Protein AF-0000000082193200 (afdb_homodimer)

Structure (mmCIF, N/CA/C/O backbone):
data_AF-0000000082193200-model_v1
#
loop_
_entity.id
_entity.type
_entity.pdbx_description
1 polymer 'Peptidase C1A papain C-terminal domain-containing protein'
#
loop_
_atom_site.group_PDB
_atom_site.id
_atom_site.type_symbol
_atom_site.label_atom_id
_atom_site.label_alt_id
_atom_site.label_comp_id
_atom_site.label_asym_id
_atom_site.label_entity_id
_atom_site.label_seq_id
_atom_site.pdbx_PDB_ins_code
_atom_site.Cartn_x
_atom_site.Cartn_y
_atom_site.Cartn_z
_atom_site.occupancy
_atom_site.B_iso_or_equiv
_atom_site.auth_seq_id
_atom_site.auth_comp_id
_atom_site.auth_asym_id
_atom_site.auth_atom_id
_atom_site.pdbx_PDB_model_num
ATOM 1 N N . HIS A 1 1 ? 27.531 19.656 -8.125 1 66.31 1 HIS A N 1
ATOM 2 C CA . HIS A 1 1 ? 26.828 18.594 -7.41 1 66.31 1 HIS A CA 1
ATOM 3 C C . HIS A 1 1 ? 26.766 17.328 -8.242 1 66.31 1 HIS A C 1
ATOM 5 O O . HIS A 1 1 ? 26.578 17.375 -9.461 1 66.31 1 HIS A O 1
ATOM 11 N N . PRO A 1 2 ? 27.359 16.328 -7.668 1 72.94 2 PRO A N 1
ATOM 12 C CA . PRO A 1 2 ? 27.344 15.094 -8.469 1 72.94 2 PRO A CA 1
ATOM 13 C C . PRO A 1 2 ? 25.969 14.828 -9.102 1 72.94 2 PRO A C 1
ATOM 15 O O . PRO A 1 2 ? 24.953 15.258 -8.57 1 72.94 2 PRO A O 1
ATOM 18 N N . SER A 1 3 ? 26.031 14.242 -10.219 1 86.19 3 SER A N 1
ATOM 19 C CA . SER A 1 3 ? 24.797 13.82 -10.883 1 86.19 3 SER A CA 1
ATOM 20 C C . SER A 1 3 ? 23.984 12.891 -9.992 1 86.19 3 SER A C 1
ATOM 22 O O . SER A 1 3 ? 24.531 12.242 -9.102 1 86.19 3 SER A O 1
ATOM 24 N N . PRO A 1 4 ? 22.719 12.867 -10.211 1 87.75 4 PRO A N 1
ATOM 25 C CA . PRO A 1 4 ? 21.859 12.031 -9.367 1 87.75 4 PRO A CA 1
ATOM 26 C C . PRO A 1 4 ? 22.312 10.578 -9.32 1 87.75 4 PRO A C 1
ATOM 28 O O . PRO A 1 4 ? 22.422 10 -8.242 1 87.75 4 PRO A O 1
ATOM 31 N N . PRO A 1 5 ? 22.688 9.984 -10.406 1 90.56 5 PRO A N 1
ATOM 32 C CA . PRO A 1 5 ? 23.125 8.586 -10.32 1 90.56 5 PRO A CA 1
ATOM 33 C C . PRO A 1 5 ? 24.375 8.406 -9.469 1 90.56 5 PRO A C 1
ATOM 35 O O . PRO A 1 5 ? 24.469 7.445 -8.703 1 90.56 5 PRO A O 1
ATOM 38 N N . ARG A 1 6 ? 25.359 9.266 -9.609 1 92.06 6 ARG A N 1
ATOM 39 C CA . ARG A 1 6 ? 26.594 9.188 -8.828 1 92.06 6 ARG A CA 1
ATOM 40 C C . ARG A 1 6 ? 26.312 9.398 -7.34 1 92.06 6 ARG A C 1
ATOM 42 O O . ARG A 1 6 ? 26.875 8.719 -6.488 1 92.06 6 ARG A O 1
ATOM 49 N N . TYR A 1 7 ? 25.438 10.367 -7.062 1 93.38 7 TYR A N 1
ATOM 50 C CA . TYR A 1 7 ? 25.031 10.633 -5.688 1 93.38 7 TYR A CA 1
ATOM 51 C C . TYR A 1 7 ? 24.406 9.398 -5.055 1 93.38 7 TYR A C 1
ATOM 53 O O . TYR A 1 7 ? 24.781 9 -3.949 1 93.38 7 TYR A O 1
ATOM 61 N N . ILE A 1 8 ? 23.484 8.758 -5.723 1 94.31 8 ILE A N 1
ATOM 62 C CA . ILE A 1 8 ? 22.75 7.59 -5.246 1 94.31 8 ILE A CA 1
ATOM 63 C C . ILE A 1 8 ? 23.719 6.426 -5.023 1 94.31 8 ILE A C 1
ATOM 65 O O . ILE A 1 8 ? 23.656 5.75 -3.996 1 94.31 8 ILE A O 1
ATOM 69 N N . HIS A 1 9 ? 24.594 6.246 -5.992 1 93 9 HIS A N 1
ATOM 70 C CA . HIS A 1 9 ? 25.578 5.18 -5.867 1 93 9 HIS A CA 1
ATOM 71 C C . HIS A 1 9 ? 26.453 5.379 -4.629 1 93 9 HIS A C 1
ATOM 73 O O . HIS A 1 9 ? 26.719 4.426 -3.898 1 93 9 HIS A O 1
ATOM 79 N N . SER A 1 10 ? 26.891 6.547 -4.469 1 93.75 10 SER A N 1
ATOM 80 C CA . SER A 1 10 ? 27.734 6.867 -3.318 1 93.75 10 SER A CA 1
ATOM 81 C C . SER A 1 10 ? 27 6.625 -2.008 1 93.75 10 SER A C 1
ATOM 83 O O . SER A 1 10 ? 27.562 6.055 -1.069 1 93.75 10 SER A O 1
ATOM 85 N N . LYS A 1 11 ? 25.75 7.074 -1.938 1 93.94 11 LYS A N 1
ATOM 86 C CA . LYS A 1 11 ? 24.953 6.91 -0.722 1 93.94 11 LYS A CA 1
ATOM 87 C C . LYS A 1 11 ? 24.688 5.434 -0.441 1 93.94 11 LYS A C 1
ATOM 89 O O . LYS A 1 11 ? 24.766 4.988 0.706 1 93.94 11 LYS A O 1
ATOM 94 N N . ASN A 1 12 ? 24.406 4.703 -1.436 1 94.19 12 ASN A N 1
ATOM 95 C CA . ASN A 1 12 ? 24.062 3.295 -1.276 1 94.19 12 ASN A CA 1
ATOM 96 C C . ASN A 1 12 ? 25.281 2.461 -0.881 1 94.19 12 ASN A C 1
ATOM 98 O O . ASN A 1 12 ? 25.125 1.37 -0.327 1 94.19 12 ASN A O 1
ATOM 102 N N . ARG A 1 13 ? 26.469 2.961 -1.11 1 93.31 13 ARG A N 1
ATOM 103 C CA . ARG A 1 13 ? 27.703 2.266 -0.736 1 93.31 13 ARG A CA 1
ATOM 104 C C . ARG A 1 13 ? 28.078 2.559 0.712 1 93.31 13 ARG A C 1
ATOM 106 O O . ARG A 1 13 ? 28.906 1.858 1.298 1 93.31 13 ARG A O 1
ATOM 113 N N . ALA A 1 14 ? 27.5 3.553 1.321 1 93.12 14 ALA A N 1
ATOM 114 C CA . ALA A 1 14 ? 27.859 4.008 2.662 1 93.12 14 ALA A CA 1
ATOM 115 C C . ALA A 1 14 ? 27.219 3.137 3.73 1 93.12 14 ALA A C 1
ATOM 117 O O . ALA A 1 14 ? 27.312 3.424 4.926 1 93.12 14 ALA A O 1
ATOM 118 N N . ASN A 1 15 ? 26.547 2.014 3.484 1 89.75 15 ASN A N 1
ATOM 119 C CA . ASN A 1 15 ? 25.938 1.059 4.402 1 89.75 15 ASN A CA 1
ATOM 120 C C . ASN A 1 15 ? 24.938 1.735 5.332 1 89.75 15 ASN A C 1
ATOM 122 O O . ASN A 1 15 ? 24.984 1.525 6.547 1 89.75 15 ASN A O 1
ATOM 126 N N . LEU A 1 16 ? 24.203 2.668 4.871 1 92.69 16 LEU A N 1
ATOM 127 C CA . LEU A 1 16 ? 23.125 3.324 5.605 1 92.69 16 LEU A CA 1
ATOM 128 C C . LEU A 1 16 ? 21.938 2.389 5.773 1 92.69 16 LEU A C 1
ATOM 130 O O . LEU A 1 16 ? 21.812 1.394 5.055 1 92.69 16 LEU A O 1
ATOM 134 N N . PRO A 1 17 ? 21.078 2.68 6.773 1 94.5 17 PRO A N 1
ATOM 135 C CA . PRO A 1 17 ? 19.922 1.815 7.008 1 94.5 17 PRO A CA 1
ATOM 136 C C . PRO A 1 17 ? 18.812 2.025 5.98 1 94.5 17 PRO A C 1
ATOM 138 O O . PRO A 1 17 ? 17.719 1.479 6.129 1 94.5 17 PRO A O 1
ATOM 141 N N . TYR A 1 18 ? 19.094 2.793 4.973 1 96.38 18 TYR A N 1
ATOM 142 C CA . TYR A 1 18 ? 18.156 3.02 3.881 1 96.38 18 TYR A CA 1
ATOM 143 C C . TYR A 1 18 ? 18.875 3.045 2.537 1 96.38 18 TYR A C 1
ATOM 145 O O . TYR A 1 18 ? 20.094 3.16 2.482 1 96.38 18 TYR A O 1
ATOM 153 N N . LYS A 1 19 ? 18.062 2.881 1.503 1 96.5 19 LYS A N 1
ATOM 154 C CA . LYS A 1 19 ? 18.578 2.891 0.138 1 96.5 19 LYS A CA 1
ATOM 155 C C . LYS A 1 19 ? 17.891 3.965 -0.702 1 96.5 19 LYS A C 1
ATOM 157 O O . LYS A 1 19 ? 16.797 4.414 -0.373 1 96.5 19 LYS A O 1
ATOM 162 N N . LEU A 1 20 ? 18.656 4.41 -1.654 1 96.75 20 LEU A N 1
ATOM 163 C CA . LEU A 1 20 ? 18.141 5.375 -2.619 1 96.75 20 LEU A CA 1
ATOM 164 C C . LEU A 1 20 ? 17.969 4.734 -3.992 1 96.75 20 LEU A C 1
ATOM 166 O O . LEU A 1 20 ? 18.578 3.703 -4.281 1 96.75 20 LEU A O 1
ATOM 170 N N . VAL A 1 21 ? 17.109 5.316 -4.777 1 95.12 21 VAL A N 1
ATOM 171 C CA . VAL A 1 21 ? 16.922 4.852 -6.148 1 95.12 21 VAL A CA 1
ATOM 172 C C . VAL A 1 21 ? 16.562 6.035 -7.051 1 95.12 21 VAL A C 1
ATOM 174 O O . VAL A 1 21 ? 15.977 7.016 -6.598 1 95.12 21 VAL A O 1
ATOM 177 N N . LEU A 1 22 ? 17.031 5.941 -8.312 1 93.56 22 LEU A N 1
ATOM 178 C CA . LEU A 1 22 ? 16.641 6.945 -9.297 1 93.56 22 LEU A CA 1
ATOM 179 C C . LEU A 1 22 ? 15.141 6.867 -9.578 1 93.56 22 LEU A C 1
ATOM 181 O O . LEU A 1 22 ? 14.594 5.773 -9.727 1 93.56 22 LEU A O 1
ATOM 185 N N . ASN A 1 23 ? 14.461 8.023 -9.594 1 93.62 23 ASN A N 1
ATOM 186 C CA . ASN A 1 23 ? 13.031 8.047 -9.875 1 93.62 23 ASN A CA 1
ATOM 187 C C . ASN A 1 23 ? 12.648 9.242 -10.742 1 93.62 23 ASN A C 1
ATOM 189 O O . ASN A 1 23 ? 13.508 9.844 -11.398 1 93.62 23 ASN A O 1
ATOM 193 N N . HIS A 1 24 ? 11.383 9.461 -10.859 1 91.62 24 HIS A N 1
ATOM 194 C CA . HIS A 1 24 ? 10.859 10.438 -11.812 1 91.62 24 HIS A CA 1
ATOM 195 C C . HIS A 1 24 ? 11.219 11.859 -11.398 1 91.62 24 HIS A C 1
ATOM 197 O O . HIS A 1 24 ? 11 12.805 -12.164 1 91.62 24 HIS A O 1
ATOM 203 N N . LEU A 1 25 ? 11.797 12.055 -10.188 1 94 25 LEU A N 1
ATOM 204 C CA . LEU A 1 25 ? 12.141 13.383 -9.695 1 94 25 LEU A CA 1
ATOM 205 C C . LEU A 1 25 ? 13.562 13.758 -10.094 1 94 25 LEU A C 1
ATOM 207 O O . LEU A 1 25 ? 14.016 14.867 -9.828 1 94 25 LEU A O 1
ATOM 211 N N . ALA A 1 26 ? 14.227 12.891 -10.773 1 92.88 26 ALA A N 1
ATOM 212 C CA . ALA A 1 26 ? 15.648 13.047 -11.07 1 92.88 26 ALA A CA 1
ATOM 213 C C . ALA A 1 26 ? 15.898 14.281 -11.938 1 92.88 26 ALA A C 1
ATOM 215 O O . ALA A 1 26 ? 16.969 14.891 -11.859 1 92.88 26 ALA A O 1
ATOM 216 N N . ASP A 1 27 ? 14.883 14.656 -12.703 1 91.94 27 ASP A N 1
ATOM 217 C CA . ASP A 1 27 ? 15.078 15.758 -13.641 1 91.94 27 ASP A CA 1
ATOM 218 C C . ASP A 1 27 ? 14.578 17.078 -13.055 1 91.94 27 ASP A C 1
ATOM 220 O O . ASP A 1 27 ? 14.656 18.125 -13.703 1 91.94 27 ASP A O 1
ATOM 224 N N . ARG A 1 28 ? 14.125 17.078 -11.859 1 92.88 28 ARG A N 1
ATOM 225 C CA . ARG A 1 28 ? 13.625 18.297 -11.242 1 92.88 28 ARG A CA 1
ATOM 226 C C . ARG A 1 28 ? 14.766 19.125 -10.648 1 92.88 28 ARG A C 1
ATOM 228 O O . ARG A 1 28 ? 15.711 18.562 -10.094 1 92.88 28 ARG A O 1
ATOM 235 N N . THR A 1 29 ? 14.656 20.422 -10.82 1 91.88 29 THR A N 1
ATOM 236 C CA . THR A 1 29 ? 15.625 21.328 -10.219 1 91.88 29 THR A CA 1
ATOM 237 C C . THR A 1 29 ? 15.344 21.516 -8.734 1 91.88 29 THR A C 1
ATOM 239 O O . THR A 1 29 ? 14.25 21.203 -8.258 1 91.88 29 THR A O 1
ATOM 242 N N . PRO A 1 30 ? 16.328 21.969 -8.008 1 90.25 30 PRO A N 1
ATOM 243 C CA . PRO A 1 30 ? 16.094 22.25 -6.594 1 90.25 30 PRO A CA 1
ATOM 244 C C . PRO A 1 30 ? 14.914 23.203 -6.371 1 90.25 30 PRO A C 1
ATOM 246 O O . PRO A 1 30 ? 14.172 23.062 -5.398 1 90.25 30 PRO A O 1
ATOM 249 N N . GLU A 1 31 ? 14.789 24.172 -7.25 1 91.12 31 GLU A N 1
ATOM 250 C CA . GLU A 1 31 ? 13.688 25.125 -7.137 1 91.12 31 GLU A CA 1
ATOM 251 C C . GLU A 1 31 ? 12.336 24.422 -7.328 1 91.12 31 GLU A C 1
ATOM 253 O O . GLU A 1 31 ? 11.383 24.703 -6.602 1 91.12 31 GLU A O 1
ATOM 258 N N . GLU A 1 32 ? 12.312 23.578 -8.266 1 91.56 32 GLU A N 1
ATOM 259 C CA . GLU A 1 32 ? 11.094 22.812 -8.516 1 91.56 32 GLU A CA 1
ATOM 260 C C . GLU A 1 32 ? 10.75 21.906 -7.328 1 91.56 32 GLU A C 1
ATOM 262 O O . GLU A 1 32 ? 9.586 21.766 -6.965 1 91.56 32 GLU A O 1
ATOM 267 N N . MET A 1 33 ? 11.766 21.344 -6.77 1 93.31 33 MET A N 1
ATOM 268 C CA . MET A 1 33 ? 11.562 20.484 -5.605 1 93.31 33 MET A CA 1
ATOM 269 C C . MET A 1 33 ? 11.055 21.297 -4.418 1 93.31 33 MET A C 1
ATOM 271 O O . MET A 1 33 ? 10.242 20.797 -3.633 1 93.31 33 MET A O 1
ATOM 275 N N . ALA A 1 34 ? 11.508 22.484 -4.277 1 91.19 34 ALA A N 1
ATOM 276 C CA . ALA A 1 34 ? 11.055 23.344 -3.195 1 91.19 34 ALA A CA 1
ATOM 277 C C . ALA A 1 34 ? 9.562 23.641 -3.316 1 91.19 34 ALA A C 1
ATOM 279 O O . ALA A 1 34 ? 8.852 23.719 -2.309 1 91.19 34 ALA A O 1
ATOM 280 N N . VAL A 1 35 ? 9.102 23.781 -4.492 1 89.44 35 VAL A N 1
ATOM 281 C CA . VAL A 1 35 ? 7.688 24.031 -4.738 1 89.44 35 VAL A CA 1
ATOM 282 C C . VAL A 1 35 ? 6.879 22.797 -4.32 1 89.44 35 VAL A C 1
ATOM 284 O O . VAL A 1 35 ? 5.82 22.922 -3.697 1 89.44 35 VAL A O 1
ATOM 287 N N . LEU A 1 36 ? 7.402 21.641 -4.605 1 91 36 LEU A N 1
ATOM 288 C CA . LEU A 1 36 ? 6.727 20.391 -4.289 1 91 36 LEU A CA 1
ATOM 289 C C . LEU A 1 36 ? 6.555 20.234 -2.781 1 91 36 LEU A C 1
ATOM 291 O O . LEU A 1 36 ? 5.578 19.625 -2.324 1 91 36 LEU A O 1
ATOM 295 N N . ARG A 1 37 ? 7.391 20.703 -1.936 1 91.69 37 ARG A N 1
ATOM 296 C CA . ARG A 1 37 ? 7.34 20.562 -0.485 1 91.69 37 ARG A CA 1
ATOM 297 C C . ARG A 1 37 ? 6.289 21.484 0.122 1 91.69 37 ARG A C 1
ATOM 299 O O . ARG A 1 37 ? 5.82 21.25 1.239 1 91.69 37 ARG A O 1
ATOM 306 N N . GLY A 1 38 ? 5.746 22.5 -0.535 1 81.69 38 GLY A N 1
ATOM 307 C CA . GLY A 1 38 ? 4.555 23.328 -0.493 1 81.69 38 GLY A CA 1
ATOM 308 C C . GLY A 1 38 ? 4.191 23.781 0.91 1 81.69 38 GLY A C 1
ATOM 309 O O . GLY A 1 38 ? 3.141 24.391 1.119 1 81.69 38 GLY A O 1
ATOM 310 N N . ARG A 1 39 ? 4.914 23.406 2.043 1 79.38 39 ARG A N 1
ATOM 311 C CA . ARG A 1 39 ? 4.555 23.922 3.361 1 79.38 39 ARG A CA 1
ATOM 312 C C . ARG A 1 39 ? 4.984 25.375 3.516 1 79.38 39 ARG A C 1
ATOM 314 O O . ARG A 1 39 ? 6.129 25.719 3.211 1 79.38 39 ARG A O 1
ATOM 321 N N . LEU A 1 40 ? 4.051 26.078 3.818 1 77.12 40 LEU A N 1
ATOM 322 C CA . LEU A 1 40 ? 4.281 27.5 4.055 1 77.12 40 LEU A CA 1
ATOM 323 C C . LEU A 1 40 ? 3.885 27.891 5.477 1 77.12 40 LEU A C 1
ATOM 325 O O . LEU A 1 40 ? 2.713 27.781 5.848 1 77.12 40 LEU A O 1
ATOM 329 N N . LYS A 1 41 ? 4.914 28.203 6.254 1 75.44 41 LYS A N 1
ATOM 330 C CA . LYS A 1 41 ? 4.621 28.641 7.613 1 75.44 41 LYS A CA 1
ATOM 331 C C . LYS A 1 41 ? 3.883 29.984 7.617 1 75.44 41 LYS A C 1
ATOM 333 O O . LYS A 1 41 ? 4.328 30.938 6.988 1 75.44 41 LYS A O 1
ATOM 338 N N . SER A 1 42 ? 2.807 29.734 8.234 1 74.88 42 SER A N 1
ATOM 339 C CA . SER A 1 42 ? 2.031 30.953 8.406 1 74.88 42 SER A CA 1
ATOM 340 C C . SER A 1 42 ? 2.496 31.734 9.633 1 74.88 42 SER A C 1
ATOM 342 O O . SER A 1 42 ? 3.012 31.141 10.586 1 74.88 42 SER A O 1
ATOM 344 N N . GLY A 1 43 ? 2.65 33.062 9.594 1 75.88 43 GLY A N 1
ATOM 345 C CA . GLY A 1 43 ? 2.881 33.875 10.758 1 75.88 43 GLY A CA 1
ATOM 346 C C . GLY A 1 43 ? 1.69 33.938 11.703 1 75.88 43 GLY A C 1
ATOM 347 O O . GLY A 1 43 ? 1.812 34.375 12.844 1 75.88 43 GLY A O 1
ATOM 348 N N . ALA A 1 44 ? 0.566 33.312 11.297 1 81.38 44 ALA A N 1
ATOM 349 C CA . ALA A 1 44 ? -0.64 33.312 12.117 1 81.38 44 ALA A CA 1
ATOM 350 C C . ALA A 1 44 ? -0.577 32.25 13.203 1 81.38 44 ALA A C 1
ATOM 352 O O . ALA A 1 44 ? 0.1 31.234 13.039 1 81.38 44 ALA A O 1
ATOM 353 N N . PRO A 1 45 ? -1.218 32.531 14.266 1 86.56 45 PRO A N 1
ATOM 354 C CA . PRO A 1 45 ? -1.2 31.531 15.352 1 86.56 45 PRO A CA 1
ATOM 355 C C . PRO A 1 45 ? -2.043 30.297 15.039 1 86.56 45 PRO A C 1
ATOM 357 O O . PRO A 1 45 ? -3.113 30.422 14.438 1 86.56 45 PRO A O 1
ATOM 360 N N . ASN A 1 46 ? -1.565 29.125 15.305 1 91.19 46 ASN A N 1
ATOM 361 C CA . ASN A 1 46 ? -2.309 27.875 15.281 1 91.19 46 ASN A CA 1
ATOM 362 C C . ASN A 1 46 ? -3.176 27.719 16.531 1 91.19 46 ASN A C 1
ATOM 364 O O . ASN A 1 46 ? -2.658 27.516 17.625 1 91.19 46 ASN A O 1
ATOM 368 N N . ASN A 1 47 ? -4.488 27.797 16.406 1 90.88 47 ASN A N 1
ATOM 369 C CA . ASN A 1 47 ? -5.426 27.812 17.516 1 90.88 47 ASN A CA 1
ATOM 370 C C . ASN A 1 47 ? -5.934 26.406 17.844 1 90.88 47 ASN A C 1
ATOM 372 O O . ASN A 1 47 ? -7.012 26.25 18.422 1 90.88 47 ASN A O 1
ATOM 376 N N . GLY A 1 48 ? -5.262 25.422 17.453 1 95.62 48 GLY A N 1
ATOM 377 C CA . GLY A 1 48 ? -5.637 24.047 17.797 1 95.62 48 GLY A CA 1
ATOM 378 C C . GLY A 1 48 ? -5.625 23.797 19.297 1 95.62 48 GLY A C 1
ATOM 379 O O . GLY A 1 48 ? -4.926 24.484 20.047 1 95.62 48 GLY A O 1
ATOM 380 N N . GLN A 1 49 ? -6.41 22.906 19.766 1 96.94 49 GLN A N 1
ATOM 381 C CA . GLN A 1 49 ? -6.465 22.516 21.172 1 96.94 49 GLN A CA 1
ATOM 382 C C . GLN A 1 49 ? -5.207 21.766 21.594 1 96.94 49 GLN A C 1
ATOM 384 O O . GLN A 1 49 ? -4.562 21.125 20.766 1 96.94 49 GLN A O 1
ATOM 389 N N . PRO A 1 50 ? -4.879 21.906 22.859 1 96.75 50 PRO A N 1
ATOM 390 C CA . PRO A 1 50 ? -3.725 21.141 23.344 1 96.75 50 PRO A CA 1
ATOM 391 C C . PRO A 1 50 ? -3.992 19.625 23.391 1 96.75 50 PRO A C 1
ATOM 393 O O . PRO A 1 50 ? -5.141 19.203 23.562 1 96.75 50 PRO A O 1
ATOM 396 N N . PHE A 1 51 ? -2.938 18.922 23.281 1 97.62 51 PHE A N 1
ATOM 397 C CA . PHE A 1 51 ? -3.029 17.469 23.375 1 97.62 51 PHE A CA 1
ATOM 398 C C . PHE A 1 51 ? -3.416 17.016 24.781 1 97.62 51 PHE A C 1
ATOM 400 O O . PHE A 1 51 ? -2.85 17.5 25.766 1 97.62 51 PHE A O 1
ATOM 407 N N . PRO A 1 52 ? -4.406 16.141 24.906 1 95.88 52 PRO A N 1
ATOM 408 C CA . PRO A 1 52 ? -4.82 15.68 26.219 1 95.88 52 PRO A CA 1
ATOM 409 C C . PRO A 1 52 ? -3.914 14.578 26.766 1 95.88 52 PRO A C 1
ATOM 411 O O . PRO A 1 52 ? -4.371 13.453 27 1 95.88 52 PRO A O 1
ATOM 414 N N . SER A 1 53 ? -2.732 14.859 27.172 1 93.88 53 SER A N 1
ATOM 415 C CA . SER A 1 53 ? -1.706 13.906 27.578 1 93.88 53 SER A CA 1
ATOM 416 C C . SER A 1 53 ? -2.131 13.148 28.828 1 93.88 53 SER A C 1
ATOM 418 O O . SER A 1 53 ? -1.853 11.953 28.969 1 93.88 53 SER A O 1
ATOM 420 N N . GLU A 1 54 ? -2.795 13.828 29.766 1 92.81 54 GLU A N 1
ATOM 421 C CA . GLU A 1 54 ? -3.199 13.195 31.016 1 92.81 54 GLU A CA 1
ATOM 422 C C . GLU A 1 54 ? -4.188 12.062 30.766 1 92.81 54 GLU A C 1
ATOM 424 O O . GLU A 1 54 ? -4.156 11.039 31.453 1 92.81 54 GLU A O 1
ATOM 429 N N . ALA A 1 55 ? -4.98 12.266 29.766 1 92.25 55 ALA A N 1
ATOM 430 C CA . ALA A 1 55 ? -5.996 11.258 29.453 1 92.25 55 ALA A CA 1
ATOM 431 C C . ALA A 1 55 ? -5.355 10 28.875 1 92.25 55 ALA A C 1
ATOM 433 O O . ALA A 1 55 ? -5.949 8.922 28.922 1 92.25 55 ALA A O 1
ATOM 434 N N . TYR A 1 56 ? -4.094 10.109 28.469 1 92.38 56 TYR A N 1
ATOM 435 C CA . TYR A 1 56 ? -3.488 8.984 27.766 1 92.38 56 TYR A CA 1
ATOM 436 C C . TYR A 1 56 ? -2.35 8.383 28.578 1 92.38 56 TYR A C 1
ATOM 438 O O . TYR A 1 56 ? -1.606 7.531 28.078 1 92.38 56 TYR A O 1
ATOM 446 N N . LYS A 1 57 ? -2.23 8.734 29.766 1 89.19 57 LYS A N 1
ATOM 447 C CA . LYS A 1 57 ? -1.125 8.297 30.609 1 89.19 57 LYS A CA 1
ATOM 448 C C . LYS A 1 57 ? -1.188 6.789 30.859 1 89.19 57 LYS A C 1
ATOM 450 O O . LYS A 1 57 ? -0.154 6.133 31 1 89.19 57 LYS A O 1
ATOM 455 N N . SER A 1 58 ? -2.375 6.203 30.891 1 91.31 58 SER A N 1
ATOM 456 C CA . SER A 1 58 ? -2.531 4.793 31.234 1 91.31 58 SER A CA 1
ATOM 457 C C . SER A 1 58 ? -2.668 3.928 29.984 1 91.31 58 SER A C 1
ATOM 459 O O . SER A 1 58 ? -2.836 2.711 30.078 1 91.31 58 SER A O 1
ATOM 461 N N . LEU A 1 59 ? -2.516 4.555 28.906 1 93 59 LEU A N 1
ATOM 462 C CA . LEU A 1 59 ? -2.686 3.811 27.656 1 93 59 LEU A CA 1
ATOM 463 C C . LEU A 1 59 ? -1.527 2.842 27.438 1 93 59 LEU A C 1
ATOM 465 O O . LEU A 1 59 ? -0.363 3.211 27.609 1 93 59 LEU A O 1
ATOM 469 N N . VAL A 1 60 ? -1.877 1.601 27.25 1 95 60 VAL A N 1
ATOM 470 C CA . VAL A 1 60 ? -0.88 0.63 26.797 1 95 60 VAL A CA 1
ATOM 471 C C . VAL A 1 60 ? -0.807 0.624 25.281 1 95 60 VAL A C 1
ATOM 473 O O . VAL A 1 60 ? -1.726 0.148 24.609 1 95 60 VAL A O 1
ATOM 476 N N . LEU A 1 61 ? 0.219 1.153 24.75 1 96.12 61 LEU A N 1
ATOM 477 C CA . LEU A 1 61 ? 0.384 1.294 23.297 1 96.12 61 LEU A CA 1
ATOM 478 C C . LEU A 1 61 ? 1.024 0.046 22.703 1 96.12 61 LEU A C 1
ATOM 480 O O . LEU A 1 61 ? 1.953 -0.52 23.281 1 96.12 61 LEU A O 1
ATOM 484 N N . PRO A 1 62 ? 0.485 -0.441 21.625 1 95.69 62 PRO A N 1
ATOM 485 C CA . PRO A 1 62 ? 1.125 -1.586 20.969 1 95.69 62 PRO A CA 1
ATOM 486 C C . PRO A 1 62 ? 2.525 -1.264 20.453 1 95.69 62 PRO A C 1
ATOM 488 O O . PRO A 1 62 ? 2.85 -0.095 20.219 1 95.69 62 PRO A O 1
ATOM 491 N N . GLU A 1 63 ? 3.281 -2.32 20.219 1 93.75 63 GLU A N 1
ATOM 492 C CA . GLU A 1 63 ? 4.641 -2.16 19.719 1 93.75 63 GLU A CA 1
ATOM 493 C C . GLU A 1 63 ? 4.637 -1.632 18.281 1 93.75 63 GLU A C 1
ATOM 495 O O . GLU A 1 63 ? 5.539 -0.893 17.891 1 93.75 63 GLU A O 1
ATOM 500 N N . SER A 1 64 ? 3.668 -2.082 17.547 1 96.12 64 SER A N 1
ATOM 501 C CA . SER A 1 64 ? 3.52 -1.627 16.172 1 96.12 64 SER A CA 1
ATOM 502 C C . SER A 1 64 ? 2.061 -1.331 15.844 1 96.12 64 SER A C 1
ATOM 504 O O . SER A 1 64 ? 1.152 -1.867 16.484 1 96.12 64 SER A O 1
ATOM 506 N N . LEU A 1 65 ? 1.893 -0.371 14.977 1 97.75 65 LEU A N 1
ATOM 507 C CA . LEU A 1 65 ? 0.585 0.067 14.5 1 97.75 65 LEU A CA 1
ATOM 508 C C . LEU A 1 65 ? 0.639 0.428 13.016 1 97.75 65 LEU A C 1
ATOM 510 O O . LEU A 1 65 ? 1.579 1.089 12.57 1 97.75 65 LEU A O 1
ATOM 514 N N . ASP A 1 66 ? -0.276 -0.128 12.234 1 98.19 66 ASP A N 1
ATOM 515 C CA . ASP A 1 66 ? -0.389 0.155 10.805 1 98.19 66 ASP A CA 1
ATOM 516 C C . ASP A 1 66 ? -1.849 0.322 10.391 1 98.19 66 ASP A C 1
ATOM 518 O O . ASP A 1 66 ? -2.562 -0.666 10.203 1 98.19 66 ASP A O 1
ATOM 522 N N . TRP A 1 67 ? -2.27 1.532 10.203 1 98.62 67 TRP A N 1
ATOM 523 C CA . TRP A 1 67 ? -3.672 1.823 9.93 1 98.62 67 TRP A CA 1
ATOM 524 C C . TRP A 1 67 ? -4.062 1.352 8.531 1 98.62 67 TRP A C 1
ATOM 526 O O . TRP A 1 67 ? -5.246 1.262 8.203 1 98.62 67 TRP A O 1
ATOM 536 N N . ARG A 1 68 ? -3.094 1.04 7.629 1 97.75 68 ARG A N 1
ATOM 537 C CA . ARG A 1 68 ? -3.412 0.457 6.328 1 97.75 68 ARG A CA 1
ATOM 538 C C . ARG A 1 68 ? -4.125 -0.882 6.492 1 97.75 68 ARG A C 1
ATOM 540 O O . ARG A 1 68 ? -5.051 -1.192 5.738 1 97.75 68 ARG A O 1
ATOM 547 N N . LEU A 1 69 ? -3.701 -1.603 7.496 1 96.25 69 LEU A N 1
ATOM 548 C CA . LEU A 1 69 ? -4.27 -2.926 7.723 1 96.25 69 LEU A CA 1
ATOM 549 C C . LEU A 1 69 ? -5.734 -2.826 8.141 1 96.25 69 LEU A C 1
ATOM 551 O O . LEU A 1 69 ? -6.535 -3.709 7.82 1 96.25 69 LEU A O 1
ATOM 555 N N . TYR A 1 70 ? -6.086 -1.702 8.766 1 96.12 70 TYR A N 1
ATOM 556 C CA . TYR A 1 70 ? -7.438 -1.527 9.281 1 96.12 70 TYR A CA 1
ATOM 557 C C . TYR A 1 70 ? -8.359 -0.95 8.219 1 96.12 70 TYR A C 1
ATOM 559 O O . TYR A 1 70 ? -9.586 -0.968 8.375 1 96.12 70 TYR A O 1
ATOM 567 N N . GLY A 1 71 ? -7.77 -0.424 7.176 1 96.44 71 GLY A N 1
ATOM 568 C CA . GLY A 1 71 ? -8.578 0.14 6.105 1 96.44 71 GLY A CA 1
ATOM 569 C C . GLY A 1 71 ? -8.812 1.633 6.254 1 96.44 71 GLY A C 1
ATOM 570 O O . GLY A 1 71 ? -9.695 2.197 5.609 1 96.44 71 GLY A O 1
ATOM 571 N N . ALA A 1 72 ? -7.953 2.297 7.047 1 98.25 72 ALA A N 1
ATOM 572 C CA . ALA A 1 72 ? -8.203 3.693 7.391 1 98.25 72 ALA A CA 1
ATOM 573 C C . ALA A 1 72 ? -7.383 4.629 6.504 1 98.25 72 ALA A C 1
ATOM 575 O O . ALA A 1 72 ? -7.301 5.832 6.77 1 98.25 72 ALA A O 1
ATOM 576 N N . VAL A 1 73 ? -6.691 4.074 5.512 1 98.56 73 VAL A N 1
ATOM 577 C CA . VAL A 1 73 ? -5.789 4.875 4.695 1 98.56 73 VAL A CA 1
ATOM 578 C C . VAL A 1 73 ? -6.137 4.707 3.219 1 98.56 73 VAL A C 1
ATOM 580 O O . VAL A 1 73 ? -6.18 3.582 2.711 1 98.56 73 VAL A O 1
ATOM 583 N N . THR A 1 74 ? -6.441 5.789 2.508 1 97.62 74 THR A N 1
ATOM 584 C CA . THR A 1 74 ? -6.691 5.734 1.071 1 97.62 74 THR A CA 1
ATOM 585 C C . THR A 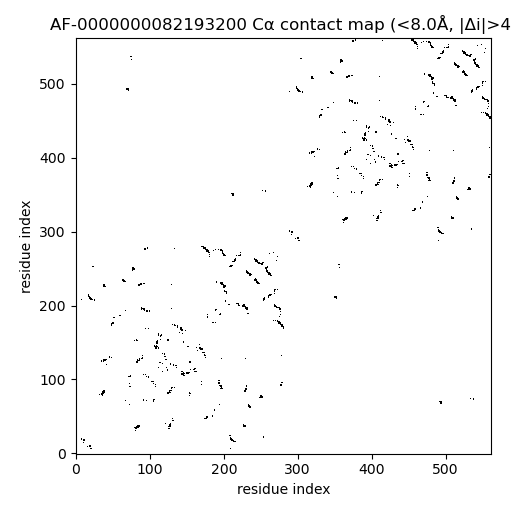1 74 ? -5.395 5.48 0.307 1 97.62 74 THR A C 1
ATOM 587 O O . THR A 1 74 ? -4.305 5.672 0.845 1 97.62 74 THR A O 1
ATOM 590 N N . PRO A 1 75 ? -5.484 5.051 -0.917 1 96.06 75 PRO A N 1
ATOM 591 C CA . PRO A 1 75 ? -4.273 4.84 -1.71 1 96.06 75 PRO A CA 1
ATOM 592 C C . PRO A 1 75 ? -3.424 6.102 -1.836 1 96.06 75 PRO A C 1
ATOM 594 O O . PRO A 1 75 ? -3.934 7.211 -1.677 1 96.06 75 PRO A O 1
ATOM 597 N N . VAL A 1 76 ? -2.16 5.887 -2.092 1 97.81 76 VAL A N 1
ATOM 598 C CA . VAL A 1 76 ? -1.237 6.996 -2.311 1 97.81 76 VAL A CA 1
ATOM 599 C C . VAL A 1 76 ? -1.676 7.801 -3.533 1 97.81 76 VAL A C 1
ATOM 601 O O . VAL A 1 76 ? -2.025 7.227 -4.566 1 97.81 76 VAL A O 1
ATOM 604 N N . LYS A 1 77 ? -1.678 9.109 -3.365 1 96.38 77 LYS A N 1
ATOM 605 C CA . LYS A 1 77 ? -2.064 10.039 -4.422 1 96.38 77 LYS A CA 1
ATOM 606 C C . LYS A 1 77 ? -0.856 10.812 -4.941 1 96.38 77 LYS A C 1
ATOM 608 O O . LYS A 1 77 ? 0.283 10.516 -4.574 1 96.38 77 LYS A O 1
ATOM 613 N N . ASP A 1 78 ? -1.074 11.656 -5.906 1 96.38 78 ASP A N 1
ATOM 614 C CA . ASP A 1 78 ? -0.01 12.438 -6.531 1 96.38 78 ASP A CA 1
ATOM 615 C C . ASP A 1 78 ? -0.369 13.922 -6.574 1 96.38 78 ASP A C 1
ATOM 617 O O . ASP A 1 78 ? -1.282 14.32 -7.297 1 96.38 78 ASP A O 1
ATOM 621 N N . GLN A 1 79 ? 0.394 14.719 -5.887 1 96.62 79 GLN A N 1
ATOM 622 C CA . GLN A 1 79 ? 0.152 16.156 -5.891 1 96.62 79 GLN A CA 1
ATOM 623 C C . GLN A 1 79 ? 0.75 16.812 -7.133 1 96.62 79 GLN A C 1
ATOM 625 O O . GLN A 1 79 ? 0.529 18 -7.379 1 96.62 79 GLN A O 1
ATOM 630 N N . ALA A 1 80 ? 1.465 16.016 -7.887 1 94.31 80 ALA A N 1
ATOM 631 C CA . ALA A 1 80 ? 2.09 16.484 -9.117 1 94.31 80 ALA A CA 1
ATOM 632 C C . ALA A 1 80 ? 3.049 17.641 -8.836 1 94.31 80 ALA A C 1
ATOM 634 O O . ALA A 1 80 ? 3.881 17.547 -7.934 1 94.31 80 ALA A O 1
ATOM 635 N N . VAL A 1 81 ? 3.053 18.688 -9.648 1 92.25 81 VAL A N 1
ATOM 636 C CA . VAL A 1 81 ? 4.035 19.75 -9.508 1 92.25 81 VAL A CA 1
ATOM 637 C C . VAL A 1 81 ? 3.494 20.844 -8.578 1 92.25 81 VAL A C 1
ATOM 639 O O . VAL A 1 81 ? 4.098 21.906 -8.438 1 92.25 81 VAL A O 1
ATOM 642 N N . CYS A 1 82 ? 2.389 20.594 -7.93 1 94.25 82 CYS A N 1
ATOM 643 C CA . CYS A 1 82 ? 1.707 21.578 -7.09 1 94.25 82 CYS A CA 1
ATOM 644 C C . CYS A 1 82 ? 2.131 21.438 -5.633 1 94.25 82 CYS A C 1
ATOM 646 O O . CYS A 1 82 ? 2.078 20.344 -5.07 1 94.25 82 CYS A O 1
ATOM 648 N N . GLY A 1 83 ? 2.547 22.562 -4.98 1 95.06 83 GLY A N 1
ATOM 649 C CA . GLY A 1 83 ? 2.877 22.578 -3.562 1 95.06 83 GLY A CA 1
ATOM 650 C C . GLY A 1 83 ? 1.658 22.453 -2.666 1 95.06 83 GLY A C 1
ATOM 651 O O . GLY A 1 83 ? 1.44 23.297 -1.794 1 95.06 83 GLY A O 1
ATOM 652 N N . SER A 1 84 ? 0.862 21.438 -2.885 1 96.38 84 SER A N 1
ATOM 653 C CA . SER A 1 84 ? -0.414 21.281 -2.193 1 96.38 84 SER A CA 1
ATOM 654 C C . SER A 1 84 ? -0.367 20.141 -1.194 1 96.38 84 SER A C 1
ATOM 656 O O . SER A 1 84 ? -1.403 19.562 -0.846 1 96.38 84 SER A O 1
ATOM 658 N N . CYS A 1 85 ? 0.836 19.781 -0.716 1 97.56 85 CYS A N 1
ATOM 659 C CA . CYS A 1 85 ? 1.014 18.672 0.212 1 97.56 85 CYS A CA 1
ATOM 660 C C . CYS A 1 85 ? 0.14 18.844 1.447 1 97.56 85 CYS A C 1
ATOM 662 O O . CYS A 1 85 ? -0.363 17.859 2.002 1 97.56 85 CYS A O 1
ATOM 664 N N . TRP A 1 86 ? -0.058 20.109 1.85 1 97.12 86 TRP A N 1
ATOM 665 C CA . TRP A 1 86 ? -0.877 20.422 3.016 1 97.12 86 TRP A CA 1
ATOM 666 C C . TRP A 1 86 ? -2.293 19.875 2.85 1 97.12 86 TRP A C 1
ATOM 668 O O . TRP A 1 86 ? -2.904 19.406 3.816 1 97.12 86 TRP A O 1
ATOM 678 N N . SER A 1 87 ? -2.816 19.906 1.694 1 98.06 87 SER A N 1
ATOM 679 C CA . SER A 1 87 ? -4.176 19.422 1.459 1 98.06 87 SER A CA 1
ATOM 680 C C . SER A 1 87 ? -4.242 17.891 1.533 1 98.06 87 SER A C 1
ATOM 682 O O . SER A 1 87 ? -5.254 17.344 1.966 1 98.06 87 SER A O 1
ATOM 684 N N . PHE A 1 88 ? -3.146 17.234 1.155 1 98.44 88 PHE A N 1
ATOM 685 C CA . PHE A 1 88 ? -3.102 15.781 1.204 1 98.44 88 PHE A CA 1
ATOM 686 C C . PHE A 1 88 ? -2.975 15.289 2.641 1 98.44 88 PHE A C 1
ATOM 688 O O . PHE A 1 88 ? -3.627 14.32 3.031 1 98.44 88 PHE A O 1
ATOM 695 N N . ALA A 1 89 ? -2.143 15.953 3.402 1 98.56 89 ALA A N 1
ATOM 696 C CA . ALA A 1 89 ? -2.027 15.602 4.816 1 98.56 89 ALA A CA 1
ATOM 697 C C . ALA A 1 89 ? -3.348 15.82 5.547 1 98.56 89 ALA A C 1
ATOM 699 O O . ALA A 1 89 ? -3.773 14.977 6.34 1 98.56 89 ALA A O 1
ATOM 700 N N . THR A 1 90 ? -4 16.922 5.234 1 98.5 90 THR A N 1
ATOM 701 C CA . THR A 1 90 ? -5.27 17.266 5.867 1 98.5 90 THR A CA 1
ATOM 702 C C . THR A 1 90 ? -6.336 16.219 5.547 1 98.5 90 THR A C 1
ATOM 704 O O . THR A 1 90 ? -6.957 15.656 6.453 1 98.5 90 THR A O 1
ATOM 707 N N . THR A 1 91 ? -6.516 15.969 4.246 1 98.81 91 THR A N 1
ATOM 708 C CA . THR A 1 91 ? -7.57 15.039 3.859 1 98.81 91 THR A CA 1
ATOM 709 C C . THR A 1 91 ? -7.266 13.633 4.363 1 98.81 91 THR A C 1
ATOM 711 O O . THR A 1 91 ? -8.172 12.898 4.758 1 98.81 91 THR A O 1
ATOM 714 N N . GLY A 1 92 ? -6 13.266 4.332 1 98.75 92 GLY A N 1
ATOM 715 C CA . GLY A 1 92 ? -5.641 11.961 4.867 1 98.75 92 GLY A CA 1
ATOM 716 C C . GLY A 1 92 ? -6.043 11.789 6.32 1 98.75 92 GLY A C 1
ATOM 717 O O . GLY A 1 92 ? -6.621 10.766 6.691 1 98.75 92 GLY A O 1
ATOM 718 N N . ALA A 1 93 ? -5.711 12.773 7.125 1 98.88 93 ALA A N 1
ATOM 719 C CA . ALA A 1 93 ? -6.082 12.719 8.539 1 98.88 93 ALA A CA 1
ATOM 720 C C . ALA A 1 93 ? -7.598 12.695 8.703 1 98.88 93 ALA A C 1
ATOM 722 O O . ALA A 1 93 ? -8.125 11.922 9.516 1 98.88 93 ALA A O 1
ATOM 723 N N . MET A 1 94 ? -8.297 13.461 7.922 1 98.88 94 MET A N 1
ATOM 724 C CA . MET A 1 94 ? -9.758 13.531 7.98 1 98.88 94 MET A CA 1
ATOM 725 C C . MET A 1 94 ? -10.383 12.211 7.551 1 98.88 94 MET A C 1
ATOM 727 O O . MET A 1 94 ? -11.352 11.75 8.156 1 98.88 94 MET A O 1
ATOM 731 N N . GLU A 1 95 ? -9.859 11.633 6.496 1 98.69 95 GLU A N 1
ATOM 732 C CA . GLU A 1 95 ? -10.359 10.352 6.004 1 98.69 95 GLU A CA 1
ATOM 733 C C . GLU A 1 95 ? -10.227 9.266 7.066 1 98.69 95 GLU A C 1
ATOM 735 O O . GLU A 1 95 ? -11.156 8.484 7.277 1 98.69 95 GLU A O 1
ATOM 740 N N . GLY A 1 96 ? -9.086 9.227 7.688 1 98.62 96 GLY A N 1
ATOM 741 C CA . GLY A 1 96 ? -8.891 8.281 8.773 1 98.62 96 GLY A CA 1
ATOM 742 C C . GLY A 1 96 ? -9.852 8.484 9.93 1 98.62 96 GLY A C 1
ATOM 743 O O . GLY A 1 96 ? -10.445 7.523 10.422 1 98.62 96 GLY A O 1
ATOM 744 N N . ALA A 1 97 ? -9.992 9.719 10.336 1 98.62 97 ALA A N 1
ATOM 745 C CA . ALA A 1 97 ? -10.906 10.031 11.43 1 98.62 97 ALA A CA 1
ATOM 746 C C . ALA A 1 97 ? -12.344 9.648 11.07 1 98.62 97 ALA A C 1
ATOM 748 O O . ALA A 1 97 ? -13.07 9.094 11.898 1 98.62 97 ALA A O 1
ATOM 749 N N . LEU A 1 98 ? -12.727 9.977 9.867 1 98.31 98 LEU A N 1
ATOM 750 C CA . LEU A 1 98 ? -14.07 9.648 9.391 1 98.31 98 LEU A CA 1
ATOM 751 C C . LEU A 1 98 ? -14.281 8.141 9.359 1 98.31 98 LEU A C 1
ATOM 753 O O . LEU A 1 98 ? -15.352 7.648 9.734 1 98.31 98 LEU A O 1
ATOM 757 N N . PHE A 1 99 ? -13.336 7.41 8.906 1 98 99 PHE A N 1
ATOM 758 C CA . PHE A 1 99 ? -13.391 5.953 8.891 1 98 99 PHE A CA 1
ATOM 759 C C . PHE A 1 99 ? -13.602 5.398 10.297 1 98 99 PHE A C 1
ATOM 761 O O . PHE A 1 99 ? -14.414 4.496 10.5 1 98 99 PHE A O 1
ATOM 768 N N . LEU A 1 100 ? -12.805 5.898 11.242 1 97.25 100 LEU A N 1
ATOM 769 C CA . LEU A 1 100 ? -12.922 5.418 12.617 1 97.25 100 LEU A CA 1
ATOM 770 C C . LEU A 1 100 ? -14.312 5.688 13.172 1 97.25 100 LEU A C 1
ATOM 772 O O . LEU A 1 100 ? -14.836 4.898 13.969 1 97.25 100 LEU A O 1
ATOM 776 N N . LYS A 1 101 ? -14.898 6.742 12.719 1 96.81 101 LYS A N 1
ATOM 777 C CA . LYS A 1 101 ? -16.203 7.141 13.219 1 96.81 101 LYS A CA 1
ATOM 778 C C . LYS A 1 101 ? -17.328 6.355 12.531 1 96.81 101 LYS A C 1
ATOM 780 O O . LYS A 1 101 ? -18.312 5.98 13.164 1 96.81 101 LYS A O 1
ATOM 785 N N . THR A 1 102 ? -17.156 6.055 11.227 1 94.19 102 THR A N 1
ATOM 786 C CA . THR A 1 102 ? -18.297 5.57 10.453 1 94.19 102 THR A CA 1
ATOM 787 C C . THR A 1 102 ? -18.062 4.133 9.992 1 94.19 102 THR A C 1
ATOM 789 O O . THR A 1 102 ? -19 3.447 9.586 1 94.19 102 THR A O 1
ATOM 792 N N . GLY A 1 103 ? -16.812 3.748 9.938 1 91.56 103 GLY A N 1
ATOM 793 C CA . GLY A 1 103 ? -16.469 2.441 9.398 1 91.56 103 GLY A CA 1
ATOM 794 C C . GLY A 1 103 ? -16.328 2.438 7.891 1 91.56 103 GLY A C 1
ATOM 795 O O . GLY A 1 103 ? -16.047 1.397 7.289 1 91.56 103 GLY A O 1
ATOM 796 N N . VAL A 1 104 ? -16.484 3.617 7.258 1 90.81 104 VAL A N 1
ATOM 797 C CA . VAL A 1 104 ? -16.438 3.703 5.805 1 90.81 104 VAL A CA 1
ATOM 798 C C . VAL A 1 104 ? -15.297 4.625 5.379 1 90.81 104 VAL A C 1
ATOM 800 O O . VAL A 1 104 ? -15.227 5.777 5.812 1 90.81 104 VAL A O 1
ATOM 803 N N . LEU A 1 105 ? -14.438 4.055 4.555 1 95.31 105 LEU A N 1
ATOM 804 C CA . LEU A 1 105 ? -13.352 4.879 4.031 1 95.31 105 LEU A CA 1
ATOM 805 C C . LEU A 1 105 ? -13.828 5.719 2.852 1 95.31 105 LEU A C 1
ATOM 807 O O . LEU A 1 105 ? -14.227 5.176 1.816 1 95.31 105 LEU A O 1
ATOM 811 N N . THR A 1 106 ? -13.82 7.023 3.016 1 95.5 106 THR A N 1
ATOM 812 C CA . THR A 1 106 ? -14.312 7.957 2.004 1 95.5 106 THR A CA 1
ATOM 813 C C . THR A 1 106 ? -13.195 8.898 1.56 1 95.5 106 THR A C 1
ATOM 815 O O . THR A 1 106 ? -12.695 9.703 2.355 1 95.5 106 THR A O 1
ATOM 818 N N . PRO A 1 107 ? -12.797 8.797 0.283 1 97.12 107 PRO A N 1
ATOM 819 C CA . PRO A 1 107 ? -11.812 9.773 -0.202 1 97.12 107 PRO A CA 1
ATOM 820 C C . PRO A 1 107 ? -12.352 11.203 -0.189 1 97.12 107 PRO A C 1
ATOM 822 O O . PRO A 1 107 ? -13.438 11.461 -0.712 1 97.12 107 PRO A O 1
ATOM 825 N N . LEU A 1 108 ? -11.609 12.094 0.421 1 98.56 108 LEU A N 1
ATOM 826 C CA . LEU A 1 108 ? -12 13.5 0.496 1 98.56 108 LEU A CA 1
ATOM 827 C C . LEU A 1 108 ? -11.219 14.336 -0.514 1 98.56 108 LEU A C 1
ATOM 829 O O . LEU A 1 108 ? -10.164 13.914 -0.987 1 98.56 108 LEU A O 1
ATOM 833 N N . SER A 1 109 ? -11.711 15.477 -0.845 1 98.25 109 SER A N 1
ATOM 834 C CA . SER A 1 109 ? -11.227 16.266 -1.976 1 98.25 109 SER A CA 1
ATOM 835 C C . SER A 1 109 ? -10.117 17.219 -1.548 1 98.25 109 SER A C 1
ATOM 837 O O . SER A 1 109 ? -10.367 18.188 -0.825 1 98.25 109 SER A O 1
ATOM 839 N N . GLN A 1 110 ? -8.945 16.984 -2.061 1 97.94 110 GLN A N 1
ATOM 840 C CA . GLN A 1 110 ? -7.898 17.984 -1.934 1 97.94 110 GLN A CA 1
ATOM 841 C C . GLN A 1 110 ? -8.242 19.25 -2.721 1 97.94 110 GLN A C 1
ATOM 843 O O . GLN A 1 110 ? -7.941 20.359 -2.289 1 97.94 110 GLN A O 1
ATOM 848 N N . GLN A 1 111 ? -8.891 19.047 -3.834 1 97.25 111 GLN A N 1
ATOM 849 C CA . GLN A 1 111 ? -9.172 20.141 -4.766 1 97.25 111 GLN A CA 1
ATOM 850 C C . GLN A 1 111 ? -10.055 21.203 -4.117 1 97.25 111 GLN A C 1
ATOM 852 O O . GLN A 1 111 ? -9.875 22.391 -4.371 1 97.25 111 GLN A O 1
ATOM 857 N N . VAL A 1 112 ? -11.023 20.797 -3.328 1 97.31 112 VAL A N 1
ATOM 858 C CA . VAL A 1 112 ? -11.898 21.781 -2.686 1 97.31 112 VAL A CA 1
ATOM 859 C C . VAL A 1 112 ? -11.078 22.688 -1.778 1 97.31 112 VAL A C 1
ATOM 861 O O . VAL A 1 112 ? -11.359 23.891 -1.676 1 97.31 112 VAL A O 1
ATOM 864 N N . LEU A 1 113 ? -10.086 22.188 -1.113 1 97 113 LEU A N 1
ATOM 865 C CA . LEU A 1 113 ? -9.242 22.984 -0.236 1 97 113 LEU A CA 1
ATOM 866 C C . LEU A 1 113 ? -8.367 23.938 -1.045 1 97 113 LEU A C 1
ATOM 868 O O . LEU A 1 113 ? -8.172 25.094 -0.649 1 97 113 LEU A O 1
ATOM 872 N N . ILE A 1 114 ? -7.875 23.438 -2.145 1 95.69 114 ILE A N 1
ATOM 873 C CA . ILE A 1 114 ? -7.043 24.25 -3.023 1 95.69 114 ILE A CA 1
ATOM 874 C C . ILE A 1 114 ? -7.863 25.406 -3.586 1 95.69 114 ILE A C 1
ATOM 876 O O . ILE A 1 114 ? -7.391 26.547 -3.627 1 95.69 114 ILE A O 1
ATOM 880 N N . ASP A 1 115 ? -9.086 25.125 -3.93 1 95.56 115 ASP A N 1
ATOM 881 C CA . ASP A 1 115 ? -9.938 26.109 -4.594 1 95.56 115 ASP A CA 1
ATOM 882 C C . ASP A 1 115 ? -10.531 27.094 -3.588 1 95.56 115 ASP A C 1
ATOM 884 O O . ASP A 1 115 ? -10.758 28.25 -3.914 1 95.56 115 ASP A O 1
ATOM 888 N N . CYS A 1 116 ? -10.742 26.656 -2.383 1 95.62 116 CYS A N 1
ATOM 889 C CA . CYS A 1 116 ? -11.727 27.406 -1.609 1 95.62 116 CYS A CA 1
ATOM 890 C C . CYS A 1 116 ? -11.109 27.953 -0.327 1 95.62 116 CYS A C 1
ATOM 892 O O . CYS A 1 116 ? -11.695 28.812 0.332 1 95.62 116 CYS A O 1
ATOM 894 N N . SER A 1 117 ? -9.891 27.562 0.028 1 93.62 117 SER A N 1
ATOM 895 C CA . SER A 1 117 ? -9.453 27.906 1.377 1 93.62 117 SER A CA 1
ATOM 896 C C . SER A 1 117 ? -8.469 29.062 1.36 1 93.62 117 SER A C 1
ATOM 898 O O . SER A 1 117 ? -7.711 29.266 2.314 1 93.62 117 SER A O 1
ATOM 900 N N . TRP A 1 118 ? -8.445 29.875 0.325 1 90.31 118 TRP A N 1
ATOM 901 C CA . TRP A 1 1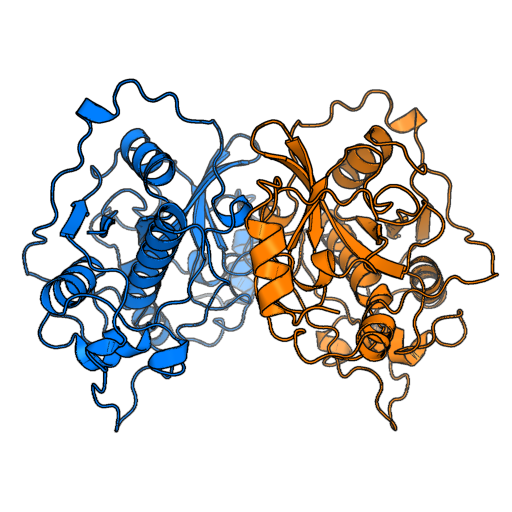18 ? -7.523 31 0.192 1 90.31 118 TRP A CA 1
ATOM 902 C C . TRP A 1 118 ? -7.68 31.969 1.357 1 90.31 118 TRP A C 1
ATOM 904 O O . TRP A 1 118 ? -6.688 32.5 1.881 1 90.31 118 TRP A O 1
ATOM 914 N N . GLY A 1 119 ? -8.836 32.281 1.748 1 89.56 119 GLY A N 1
ATOM 915 C CA . GLY A 1 119 ? -9.117 33.25 2.795 1 89.56 119 GLY A CA 1
ATOM 916 C C . GLY A 1 119 ? -8.633 32.812 4.164 1 89.56 119 GLY A C 1
ATOM 917 O O . GLY A 1 119 ? -8.625 33.594 5.109 1 89.56 119 GLY A O 1
ATOM 918 N N . PHE A 1 120 ? -8.094 31.609 4.254 1 91.56 120 PHE A N 1
ATOM 919 C CA . PHE A 1 120 ? -7.668 31.062 5.539 1 91.56 120 PHE A CA 1
ATOM 920 C C . PHE A 1 120 ? -6.152 30.922 5.586 1 91.56 120 PHE A C 1
ATOM 922 O O . PHE A 1 120 ? -5.613 30.297 6.504 1 91.56 120 PHE A O 1
ATOM 929 N N . GLY A 1 121 ? -5.445 31.406 4.531 1 87.94 121 GLY A N 1
ATOM 930 C CA . GLY A 1 121 ? -3.99 31.422 4.559 1 87.94 121 GLY A CA 1
ATOM 931 C C . GLY A 1 121 ? -3.359 30.344 3.697 1 87.94 121 GLY A C 1
ATOM 932 O O . GLY A 1 121 ? -2.135 30.219 3.648 1 87.94 121 GLY A O 1
ATOM 933 N N . ASN A 1 122 ? -4.18 29.547 3.084 1 89.06 122 ASN A N 1
ATOM 934 C CA . ASN A 1 122 ? -3.656 28.578 2.121 1 89.06 122 ASN A CA 1
ATOM 935 C C . ASN A 1 122 ? -3.584 29.172 0.717 1 89.06 122 ASN A C 1
ATOM 937 O O . ASN A 1 122 ? -4.488 29.891 0.297 1 89.06 122 ASN A O 1
ATOM 941 N N . HIS A 1 123 ? -2.498 28.844 0.037 1 90.44 123 HIS A N 1
ATOM 942 C CA . HIS A 1 123 ? -2.242 29.484 -1.25 1 90.44 123 HIS A CA 1
ATOM 943 C C . HIS A 1 123 ? -2.15 28.453 -2.367 1 90.44 123 HIS A C 1
ATOM 945 O O . HIS A 1 123 ? -1.229 28.5 -3.186 1 90.44 123 HIS A O 1
ATOM 951 N N . ALA A 1 124 ? -3.027 27.5 -2.275 1 92.81 124 ALA A N 1
ATOM 952 C CA . ALA A 1 124 ? -3.115 26.469 -3.307 1 92.81 124 ALA A CA 1
ATOM 953 C C . ALA A 1 124 ? -1.752 25.828 -3.562 1 92.81 124 ALA A C 1
ATOM 955 O O . ALA A 1 124 ? -1.176 25.203 -2.672 1 92.81 124 ALA A O 1
ATOM 956 N N . CYS A 1 125 ? -1.222 26.094 -4.723 1 93.5 125 CYS A N 1
ATOM 957 C CA . CYS A 1 125 ? 0.023 25.422 -5.09 1 93.5 125 CYS A CA 1
ATOM 958 C C . CYS A 1 125 ? 1.228 26.172 -4.523 1 93.5 125 CYS A C 1
ATOM 960 O O . CYS A 1 125 ? 2.354 25.672 -4.582 1 93.5 125 CYS A O 1
ATOM 962 N N . ASP A 1 126 ? 1.014 27.281 -3.895 1 91.75 126 ASP A N 1
ATOM 963 C CA . ASP A 1 126 ? 2.117 28.031 -3.293 1 91.75 126 ASP A CA 1
ATOM 964 C C . ASP A 1 126 ? 2.299 27.641 -1.826 1 91.75 126 ASP A C 1
ATOM 966 O O . ASP A 1 126 ? 3.131 28.234 -1.128 1 91.75 126 ASP A O 1
ATOM 970 N N . GLY A 1 127 ? 1.47 26.734 -1.377 1 93 127 GLY A N 1
ATOM 971 C CA . GLY A 1 127 ? 1.703 26.172 -0.053 1 93 127 GLY A CA 1
ATOM 972 C C . GLY A 1 127 ? 0.579 26.469 0.923 1 93 127 GLY A C 1
ATOM 973 O O . GLY A 1 127 ? -0.379 27.172 0.582 1 93 127 GLY A O 1
ATOM 974 N N . GLY A 1 128 ? 0.705 25.875 2.08 1 93.75 128 GLY A N 1
ATOM 975 C CA . GLY A 1 128 ? -0.251 26.016 3.166 1 93.75 128 GLY A CA 1
ATOM 976 C C . GLY A 1 128 ? 0.06 25.125 4.355 1 93.75 128 GLY A C 1
ATOM 977 O O . GLY A 1 128 ? 1.155 24.578 4.449 1 93.75 128 GLY A O 1
ATOM 978 N N . GLU A 1 129 ? -0.871 25.172 5.289 1 93.5 129 GLU A N 1
ATOM 979 C CA . GLU A 1 129 ? -0.763 24.344 6.48 1 93.5 129 GLU A CA 1
ATOM 980 C C . GLU A 1 129 ? -2.072 23.609 6.766 1 93.5 129 GLU A C 1
ATOM 982 O O . GLU A 1 129 ? -3.154 24.141 6.512 1 93.5 129 GLU A O 1
ATOM 987 N N . GLU A 1 130 ? -1.932 22.484 7.328 1 94.56 130 GLU A N 1
ATOM 988 C CA . GLU A 1 130 ? -3.09 21.625 7.566 1 94.56 130 GLU A CA 1
ATOM 989 C C . GLU A 1 130 ? -4.098 22.297 8.492 1 94.56 130 GLU A C 1
ATOM 991 O O . GLU A 1 130 ? -5.309 22.172 8.297 1 94.56 130 GLU A O 1
ATOM 996 N N . TRP A 1 131 ? -3.596 22.984 9.562 1 94.56 131 TRP A N 1
ATOM 997 C CA . TRP A 1 131 ? -4.523 23.516 10.555 1 94.56 131 TRP A CA 1
ATOM 998 C C . TRP A 1 131 ? -5.387 24.625 9.961 1 94.56 131 TRP A C 1
ATOM 1000 O O . TRP A 1 131 ? -6.539 24.797 10.352 1 94.56 131 TRP A O 1
ATOM 1010 N N . GLN A 1 132 ? -4.844 25.359 8.977 1 95.62 132 GLN A N 1
ATOM 1011 C CA . GLN A 1 132 ? -5.637 26.375 8.273 1 95.62 132 GLN A CA 1
ATOM 1012 C C . GLN A 1 132 ? -6.762 25.719 7.473 1 95.62 132 GLN A C 1
ATOM 1014 O O . GLN A 1 132 ? -7.852 26.281 7.352 1 95.62 132 GLN A O 1
ATOM 1019 N N . ALA A 1 133 ? -6.41 24.578 6.926 1 96.69 133 ALA A N 1
ATOM 1020 C CA . ALA A 1 133 ? -7.43 23.812 6.215 1 96.69 133 ALA A CA 1
ATOM 1021 C C . ALA A 1 133 ? -8.508 23.312 7.176 1 96.69 133 ALA A C 1
ATOM 1023 O O . ALA A 1 133 ? -9.695 23.344 6.855 1 96.69 133 ALA A O 1
ATOM 1024 N N . TYR A 1 134 ? -8.117 22.859 8.383 1 97.88 134 TYR A N 1
ATOM 1025 C CA . TYR A 1 134 ? -9.086 22.469 9.398 1 97.88 134 TYR A CA 1
ATOM 1026 C C . TYR A 1 134 ? -10.031 23.625 9.734 1 97.88 134 TYR A C 1
ATOM 1028 O O . TYR A 1 134 ? -11.234 23.422 9.906 1 97.88 134 TYR A O 1
ATOM 1036 N N . GLU A 1 135 ? -9.469 24.828 9.844 1 96.94 135 GLU A N 1
ATOM 1037 C CA . GLU A 1 135 ? -10.273 26 10.164 1 96.94 135 GLU A CA 1
ATOM 1038 C C . GLU A 1 135 ? -11.32 26.25 9.094 1 96.94 135 GLU A C 1
ATOM 1040 O O . GLU A 1 135 ? -12.469 26.578 9.406 1 96.94 135 GLU A O 1
ATOM 1045 N N . TRP A 1 136 ? -10.883 26.125 7.852 1 97.12 136 TRP A N 1
ATOM 1046 C CA . TRP A 1 136 ? -11.836 26.312 6.762 1 97.12 136 TRP A CA 1
ATOM 1047 C C . TRP A 1 136 ? -12.953 25.266 6.844 1 97.12 136 TRP A C 1
ATOM 1049 O O . TRP A 1 136 ? -14.133 25.609 6.715 1 97.12 136 TRP A O 1
ATOM 1059 N N . ILE A 1 137 ? -12.586 24 7.043 1 98.12 137 ILE A N 1
ATOM 1060 C CA . ILE A 1 137 ? -13.547 22.891 7.105 1 98.12 137 ILE A CA 1
ATOM 1061 C C . ILE A 1 137 ? -14.508 23.109 8.266 1 98.12 137 ILE A C 1
ATOM 1063 O O . ILE A 1 137 ? -15.719 22.922 8.125 1 98.12 137 ILE A O 1
ATOM 1067 N N . LYS A 1 138 ? -14.016 23.547 9.414 1 97.12 138 LYS A N 1
ATOM 1068 C CA . LYS A 1 138 ? -14.828 23.812 10.594 1 97.12 138 LYS A CA 1
ATOM 1069 C C . LYS A 1 138 ? -15.852 24.922 10.32 1 97.12 138 LYS A C 1
ATOM 1071 O O . LYS A 1 138 ? -17.031 24.766 10.625 1 97.12 138 LYS A O 1
ATOM 1076 N N . LYS A 1 139 ? -15.422 25.953 9.766 1 96.75 139 LYS A N 1
ATOM 1077 C CA . LYS A 1 139 ? -16.266 27.109 9.516 1 96.75 139 LYS A CA 1
ATOM 1078 C C . LYS A 1 139 ? -17.375 26.781 8.516 1 96.75 139 LYS A C 1
ATOM 1080 O O . LYS A 1 139 ? -18.5 27.281 8.641 1 96.75 139 LYS A O 1
ATOM 1085 N N . HIS A 1 140 ? -17.062 25.922 7.543 1 97 140 HIS A N 1
ATOM 1086 C CA . HIS A 1 140 ? -18 25.703 6.445 1 97 140 HIS A CA 1
ATOM 1087 C C . HIS A 1 140 ? -18.828 24.453 6.668 1 97 140 HIS A C 1
ATOM 1089 O O . HIS A 1 140 ? -19.672 24.094 5.832 1 97 140 HIS A O 1
ATOM 1095 N N . GLY A 1 141 ? -18.562 23.766 7.75 1 96.25 141 GLY A N 1
ATOM 1096 C CA . GLY A 1 141 ? -19.438 22.672 8.141 1 96.25 141 GLY A CA 1
ATOM 1097 C C . GLY A 1 141 ? -19.031 21.344 7.523 1 96.25 141 GLY A C 1
ATOM 1098 O O . GLY A 1 141 ? -19.844 20.406 7.457 1 96.25 141 GLY A O 1
ATOM 1099 N N . GLY A 1 142 ? -17.875 21.281 6.977 1 98.12 142 GLY A N 1
ATOM 1100 C CA . GLY A 1 142 ? -17.406 20.016 6.441 1 98.12 142 GLY A CA 1
ATOM 1101 C C . GLY A 1 142 ? -16.547 20.188 5.191 1 98.12 142 GLY A C 1
ATOM 1102 O O . GLY A 1 142 ? -16.078 21.281 4.898 1 98.12 142 GLY A O 1
ATOM 1103 N N . ILE A 1 143 ? -16.328 19.078 4.543 1 98.56 143 ILE A N 1
ATOM 1104 C CA . ILE A 1 143 ? -15.516 19.047 3.334 1 98.56 143 ILE A CA 1
ATOM 1105 C C . ILE A 1 143 ? -16.172 18.125 2.297 1 98.56 143 ILE A C 1
ATOM 1107 O O . ILE A 1 143 ? -16.844 17.156 2.65 1 98.56 143 ILE A O 1
ATOM 1111 N N . ALA A 1 144 ? -15.992 18.406 1.052 1 98.31 144 ALA A N 1
ATOM 1112 C CA . ALA A 1 144 ? -16.547 17.594 -0.026 1 98.31 144 ALA A CA 1
ATOM 1113 C C . ALA A 1 144 ? -15.703 16.328 -0.246 1 98.31 144 ALA A C 1
ATOM 1115 O O . ALA A 1 144 ? -14.492 16.344 -0.013 1 98.31 144 ALA A O 1
ATOM 1116 N N . SER A 1 145 ? -16.359 15.273 -0.702 1 97.81 145 SER A N 1
ATOM 1117 C CA . SER A 1 145 ? -15.656 14.086 -1.176 1 97.81 145 SER A CA 1
ATOM 1118 C C . SER A 1 145 ? -15.062 14.32 -2.562 1 97.81 145 SER A C 1
ATOM 1120 O O . SER A 1 145 ? -15.453 15.25 -3.264 1 97.81 145 SER A O 1
ATOM 1122 N N . THR A 1 146 ? -14.102 13.477 -2.857 1 96.81 146 THR A N 1
ATOM 1123 C CA . THR A 1 146 ? -13.547 13.539 -4.207 1 96.81 146 THR A CA 1
ATOM 1124 C C . THR A 1 146 ? -14.641 13.32 -5.246 1 96.81 146 THR A C 1
ATOM 1126 O O . THR A 1 146 ? -14.656 13.977 -6.289 1 96.81 146 THR A O 1
ATOM 1129 N N . GLU A 1 147 ? -15.555 12.453 -4.988 1 94.25 147 GLU A N 1
ATOM 1130 C CA . GLU A 1 147 ? -16.625 12.125 -5.914 1 94.25 147 GLU A CA 1
ATOM 1131 C C . GLU A 1 147 ? -17.547 13.32 -6.145 1 94.25 147 GLU A C 1
ATOM 1133 O O . GLU A 1 147 ? -17.906 13.625 -7.281 1 94.25 147 GLU A O 1
ATOM 1138 N N . SER A 1 148 ? -17.906 13.992 -5.152 1 96.19 148 SER A N 1
ATOM 1139 C CA . SER A 1 148 ? -18.891 15.062 -5.258 1 96.19 148 SER A CA 1
ATOM 1140 C C . SER A 1 148 ? -18.266 16.344 -5.816 1 96.19 148 SER A C 1
ATOM 1142 O O . SER A 1 148 ? -18.922 17.078 -6.562 1 96.19 148 SER A O 1
ATOM 1144 N N . TYR A 1 149 ? -16.984 16.594 -5.48 1 96.81 149 TYR A N 1
ATOM 1145 C CA . TYR A 1 149 ? -16.359 17.844 -5.887 1 96.81 149 TYR A CA 1
ATOM 1146 C C . TYR A 1 149 ? -15.734 17.719 -7.266 1 96.81 149 TYR A C 1
ATOM 1148 O O . TYR A 1 149 ? -15.758 18.672 -8.055 1 96.81 149 TYR A O 1
ATOM 1156 N N . GLY A 1 150 ? -15.102 16.516 -7.523 1 94.12 150 GLY A N 1
ATOM 1157 C CA . GLY A 1 150 ? -14.383 16.297 -8.773 1 94.12 150 GLY A CA 1
ATOM 1158 C C . GLY A 1 150 ? -12.922 15.938 -8.562 1 94.12 150 GLY A C 1
ATOM 1159 O O . GLY A 1 150 ? -12.43 15.961 -7.434 1 94.12 150 GLY A O 1
ATOM 1160 N N . PRO A 1 151 ? -12.227 15.641 -9.594 1 94 151 PRO A N 1
ATOM 1161 C CA . PRO A 1 151 ? -10.859 15.141 -9.508 1 94 151 PRO A CA 1
ATOM 1162 C C . PRO A 1 151 ? -9.852 16.219 -9.117 1 94 151 PRO A C 1
ATOM 1164 O O . PRO A 1 151 ? -10.125 17.406 -9.281 1 94 151 PRO A O 1
ATOM 1167 N N . TYR A 1 152 ? -8.734 15.82 -8.617 1 96.19 152 TYR A N 1
ATOM 1168 C CA . TYR A 1 152 ? -7.617 16.703 -8.305 1 96.19 152 TYR A CA 1
ATOM 1169 C C . TYR A 1 152 ? -6.988 17.25 -9.578 1 96.19 152 TYR A C 1
ATOM 1171 O O . TYR A 1 152 ? -6.59 16.484 -10.461 1 96.19 152 TYR A O 1
ATOM 1179 N N . MET A 1 153 ? -6.848 18.547 -9.633 1 93.75 153 MET A N 1
ATOM 1180 C CA . MET A 1 153 ? -6.305 19.188 -10.828 1 93.75 153 MET A CA 1
ATOM 1181 C C . MET A 1 153 ? -5.168 20.141 -10.469 1 93.75 153 MET A C 1
ATOM 1183 O O . MET A 1 153 ? -4.52 20.703 -11.352 1 93.75 153 MET A O 1
ATOM 1187 N N . GLY A 1 154 ? -4.902 20.25 -9.289 1 92.25 154 GLY A N 1
ATOM 1188 C CA . GLY A 1 154 ? -3.961 21.281 -8.875 1 92.25 154 GLY A CA 1
ATOM 1189 C C . GLY A 1 154 ? -4.504 22.688 -9.039 1 92.25 154 GLY A C 1
ATOM 1190 O O . GLY A 1 154 ? -5.664 22.953 -8.711 1 92.25 154 GLY A O 1
ATOM 1191 N N . GLN A 1 155 ? -3.643 23.625 -9.344 1 84.5 155 GLN A N 1
ATOM 1192 C CA . GLN A 1 155 ? -4.086 25 -9.562 1 84.5 155 GLN A CA 1
ATOM 1193 C C . GLN A 1 155 ? -4.418 25.234 -11.031 1 84.5 155 GLN A C 1
ATOM 1195 O O . GLN A 1 155 ? -3.555 25.094 -11.898 1 84.5 155 GLN A O 1
ATOM 1200 N N . VAL A 1 156 ? -5.746 25.469 -11.211 1 80.94 156 VAL A N 1
ATOM 1201 C CA . VAL A 1 156 ? -6.18 25.688 -12.586 1 80.94 156 VAL A CA 1
ATOM 1202 C C . VAL A 1 156 ? -6.621 27.141 -12.75 1 80.94 156 VAL A C 1
ATOM 1204 O O . VAL A 1 156 ? -7.172 27.75 -11.828 1 80.94 156 VAL A O 1
ATOM 1207 N N . SER A 1 157 ? -6.258 27.719 -13.852 1 70.44 157 SER A N 1
ATOM 1208 C CA . SER A 1 157 ? -6.555 29.109 -14.156 1 70.44 157 SER A CA 1
ATOM 1209 C C . SER A 1 157 ? -8.023 29.438 -13.922 1 70.44 157 SER A C 1
ATOM 1211 O O . SER A 1 157 ? -8.359 30.484 -13.367 1 70.44 157 SER A O 1
ATOM 1213 N N . ASN A 1 158 ? -8.828 28.594 -14.32 1 66.31 158 ASN A N 1
ATOM 1214 C CA . ASN A 1 158 ? -10.258 28.844 -14.164 1 66.31 158 ASN A CA 1
ATOM 1215 C C . ASN A 1 158 ? -10.836 28.062 -12.977 1 66.31 158 ASN A C 1
ATOM 1217 O O . ASN A 1 158 ? -12.023 27.75 -12.961 1 66.31 158 ASN A O 1
ATOM 1221 N N . GLY A 1 159 ? -9.961 27.875 -12.141 1 70.19 159 GLY A N 1
ATOM 1222 C CA . GLY A 1 159 ? -10.477 27.188 -10.969 1 70.19 159 GLY A CA 1
ATOM 1223 C C . GLY A 1 159 ? -11.289 28.078 -10.055 1 70.19 159 GLY A C 1
ATOM 1224 O O . GLY A 1 159 ? -10.922 29.234 -9.812 1 70.19 159 GLY A O 1
ATOM 1225 N N . TYR A 1 160 ? -12.516 27.688 -9.82 1 84.88 160 TYR A N 1
ATOM 1226 C CA . TYR A 1 160 ? -13.367 28.422 -8.898 1 84.88 160 TYR A CA 1
ATOM 1227 C C . TYR A 1 160 ? -13.891 27.516 -7.797 1 84.88 160 TYR A C 1
ATOM 1229 O O . TYR A 1 160 ? -14.094 26.312 -8.016 1 84.88 160 TYR A O 1
ATOM 1237 N N . CYS A 1 161 ? -13.93 28.125 -6.656 1 92.25 161 CYS A N 1
ATOM 1238 C CA . CYS A 1 161 ? -14.555 27.422 -5.531 1 92.25 161 CYS A CA 1
ATOM 1239 C C . CYS A 1 161 ? -16.016 27.109 -5.828 1 92.25 161 CYS A C 1
ATOM 1241 O O . CYS A 1 161 ? -16.797 28.016 -6.109 1 92.25 161 CYS A O 1
ATOM 1243 N N . HIS A 1 162 ? -16.422 25.844 -5.855 1 93.56 162 HIS A N 1
ATOM 1244 C CA . HIS A 1 162 ? -17.781 25.484 -6.266 1 93.56 162 HIS A CA 1
ATOM 1245 C C . HIS A 1 162 ? -18.328 24.344 -5.402 1 93.56 162 HIS A C 1
ATOM 1247 O O . HIS A 1 162 ? -18.953 23.422 -5.918 1 93.56 162 HIS A O 1
ATOM 1253 N N . TYR A 1 163 ? -17.984 24.453 -4.137 1 93.19 163 TYR A N 1
ATOM 1254 C CA . TYR A 1 163 ? -18.547 23.406 -3.295 1 93.19 163 TYR A CA 1
ATOM 1255 C C . TYR A 1 163 ? -20.047 23.594 -3.117 1 93.19 163 TYR A C 1
ATOM 1257 O O . TYR A 1 163 ? -20.562 24.703 -3.266 1 93.19 163 TYR A O 1
ATOM 1265 N N . ASN A 1 164 ? -20.75 22.469 -2.908 1 95 164 ASN A N 1
ATOM 1266 C CA . ASN A 1 164 ? -22.156 22.453 -2.533 1 95 164 ASN A CA 1
ATOM 1267 C C . ASN A 1 164 ? -22.328 22.125 -1.053 1 95 164 ASN A C 1
ATOM 1269 O O . ASN A 1 164 ? -21.984 21.047 -0.599 1 95 164 ASN A O 1
ATOM 1273 N N . GLN A 1 165 ? -22.938 23.078 -0.393 1 94.88 165 GLN A N 1
ATOM 1274 C CA . GLN A 1 165 ? -23.078 22.969 1.057 1 94.88 165 GLN A CA 1
ATOM 1275 C C . GLN A 1 165 ? -23.75 21.656 1.452 1 94.88 165 GLN A C 1
ATOM 1277 O O . GLN A 1 165 ? -23.375 21.047 2.457 1 94.88 165 GLN A O 1
ATOM 1282 N N . SER A 1 166 ? -24.641 21.172 0.713 1 94.69 166 SER A N 1
ATOM 1283 C CA . SER A 1 166 ? -25.438 20 1.046 1 94.69 166 SER A CA 1
ATOM 1284 C C . SER A 1 166 ? -24.609 18.719 0.875 1 94.69 166 SER A C 1
ATOM 1286 O O . SER A 1 166 ? -25.016 17.656 1.338 1 94.69 166 SER A O 1
ATOM 1288 N N . GLU A 1 167 ? -23.422 18.844 0.257 1 95.44 167 GLU A N 1
ATOM 1289 C CA . GLU A 1 167 ? -22.625 17.656 -0.024 1 95.44 167 GLU A CA 1
ATOM 1290 C C . GLU A 1 167 ? -21.438 17.562 0.923 1 95.44 167 GLU A C 1
ATOM 1292 O O . GLU A 1 167 ? -20.656 16.609 0.853 1 95.44 167 GLU A O 1
ATOM 1297 N N . LEU A 1 168 ? -21.328 18.562 1.744 1 97.25 168 LEU A N 1
ATOM 1298 C CA . LEU A 1 168 ? -20.219 18.531 2.686 1 97.25 168 LEU A CA 1
ATOM 1299 C C . LEU A 1 168 ? -20.438 17.5 3.775 1 97.25 168 LEU A C 1
ATOM 1301 O O . LEU A 1 168 ? -21.562 17.328 4.262 1 97.25 168 LEU A O 1
ATOM 1305 N N . ILE A 1 169 ? -19.391 16.781 4.043 1 97.38 169 ILE A N 1
ATOM 1306 C CA . ILE A 1 169 ? -19.422 15.75 5.074 1 97.38 169 ILE A CA 1
ATOM 1307 C C . ILE A 1 169 ? -18.266 15.945 6.047 1 97.38 169 ILE A C 1
ATOM 1309 O O . ILE A 1 169 ? -17.453 16.859 5.879 1 97.38 169 ILE A O 1
ATOM 1313 N N . ALA A 1 170 ? -18.156 15.188 7.129 1 97.5 170 ALA A N 1
ATOM 1314 C CA . ALA A 1 170 ? -17.047 15.18 8.07 1 97.5 170 ALA A CA 1
ATOM 1315 C C . ALA A 1 170 ? -16.938 16.516 8.805 1 97.5 170 ALA A C 1
ATOM 1317 O O . ALA A 1 170 ? -15.867 17.125 8.828 1 97.5 170 ALA A O 1
ATOM 1318 N N . LYS A 1 171 ? -18 16.922 9.414 1 97.62 171 LYS A N 1
ATOM 1319 C CA . LYS A 1 171 ? -17.984 18.141 10.211 1 97.62 171 LYS A CA 1
ATOM 1320 C C . LYS A 1 171 ? -16.906 18.078 11.289 1 97.62 171 LYS A C 1
ATOM 1322 O O . LYS A 1 171 ? -16.734 17.062 11.953 1 97.62 171 LYS A O 1
ATOM 1327 N N . VAL A 1 172 ? -16.203 19.172 11.422 1 97.12 172 VAL A N 1
ATOM 1328 C CA . VAL A 1 172 ? -15.078 19.25 12.344 1 97.12 172 VAL A CA 1
ATOM 1329 C C . VAL A 1 172 ? -15.438 20.141 13.531 1 97.12 172 VAL A C 1
ATOM 1331 O O . VAL A 1 172 ? -15.93 21.25 13.352 1 97.12 172 VAL A O 1
ATOM 1334 N N . ALA A 1 173 ? -15.219 19.625 14.734 1 97.19 173 ALA A N 1
ATOM 1335 C CA . ALA A 1 173 ? -15.43 20.391 15.961 1 97.19 173 ALA A CA 1
ATOM 1336 C C . ALA A 1 173 ? -14.18 21.188 16.328 1 97.19 173 ALA A C 1
ATOM 1338 O O . ALA A 1 173 ? -14.266 22.234 16.969 1 97.19 173 ALA A O 1
ATOM 1339 N N . GLY A 1 174 ? -13.07 20.719 15.953 1 97.44 174 GLY A N 1
ATOM 1340 C CA . GLY A 1 174 ? -11.766 21.297 16.219 1 97.44 174 GLY A CA 1
ATOM 1341 C C . GLY A 1 174 ? -10.617 20.406 15.797 1 97.44 174 GLY A C 1
ATOM 1342 O O . GLY A 1 174 ? -10.805 19.484 14.992 1 97.44 174 GLY A O 1
ATOM 1343 N N . TYR A 1 175 ? -9.508 20.719 16.172 1 98.25 175 TYR A N 1
ATOM 1344 C CA . TYR A 1 175 ? -8.312 19.922 15.914 1 98.25 175 TYR A CA 1
ATOM 1345 C C . TYR A 1 175 ? -7.309 20.062 17.062 1 98.25 175 TYR A C 1
ATOM 1347 O O . TYR A 1 175 ? -7.402 20.984 17.859 1 98.25 175 TYR A O 1
ATOM 1355 N N . ILE A 1 176 ? -6.438 19.125 17.109 1 98.56 176 ILE A N 1
ATOM 1356 C CA . ILE A 1 176 ? -5.508 19.031 18.234 1 98.56 176 ILE A CA 1
ATOM 1357 C C . ILE A 1 176 ? -4.074 19.172 17.734 1 98.56 176 ILE A C 1
ATOM 1359 O O . ILE A 1 176 ? -3.709 18.594 16.703 1 98.56 176 ILE A O 1
ATOM 1363 N N . ASN A 1 177 ? -3.314 19.922 18.469 1 98 177 ASN A N 1
ATOM 1364 C CA . ASN A 1 177 ? -1.863 19.922 18.312 1 98 177 ASN A CA 1
ATOM 1365 C C . ASN A 1 177 ? -1.21 18.875 19.219 1 98 177 ASN A C 1
ATOM 1367 O O . ASN A 1 177 ? -1.263 19 20.453 1 98 177 ASN A O 1
ATOM 1371 N N . VAL A 1 178 ? -0.608 17.922 18.641 1 98.25 178 VAL A N 1
ATOM 1372 C CA . VAL A 1 178 ? 0.082 16.906 19.422 1 98.25 178 VAL A CA 1
ATOM 1373 C C . VAL A 1 178 ? 1.315 17.5 20.094 1 98.25 178 VAL A C 1
ATOM 1375 O O . VAL A 1 178 ? 1.985 18.359 19.5 1 98.25 178 VAL A O 1
ATOM 1378 N N . ASP A 1 179 ? 1.704 17.016 21.281 1 97.31 179 ASP A N 1
ATOM 1379 C CA . ASP A 1 179 ? 2.852 17.547 22 1 97.31 179 ASP A CA 1
ATOM 1380 C C . ASP A 1 179 ? 4.129 17.422 21.188 1 97.31 179 ASP A C 1
ATOM 1382 O O . ASP A 1 179 ? 4.543 16.312 20.828 1 97.31 179 ASP A O 1
ATOM 1386 N N . PRO A 1 180 ? 4.758 18.578 20.875 1 95.38 180 PRO A N 1
ATOM 1387 C CA . PRO A 1 180 ? 5.949 18.516 20.031 1 95.38 180 PRO A CA 1
ATOM 1388 C C . PRO A 1 180 ? 7.07 17.672 20.641 1 95.38 180 PRO A C 1
ATOM 1390 O O . PRO A 1 180 ? 7.309 17.75 21.859 1 95.38 180 PRO A O 1
ATOM 1393 N N . GLY A 1 181 ? 7.66 16.859 19.859 1 94.88 181 GLY A N 1
ATOM 1394 C CA . GLY A 1 181 ? 8.836 16.094 20.25 1 94.88 181 GLY A CA 1
ATOM 1395 C C . GLY A 1 181 ? 8.508 14.93 21.172 1 94.88 181 GLY A C 1
ATOM 1396 O O . GLY A 1 181 ? 9.414 14.266 21.688 1 94.88 181 GLY A O 1
ATOM 1397 N N . ASN A 1 182 ? 7.293 14.625 21.406 1 96.44 182 ASN A N 1
ATOM 1398 C CA . ASN A 1 182 ? 6.867 13.594 22.328 1 96.44 182 ASN A CA 1
ATOM 1399 C C . ASN A 1 182 ? 6.457 12.312 21.609 1 96.44 182 ASN A C 1
ATOM 1401 O O . ASN A 1 182 ? 5.375 12.25 21.016 1 96.44 182 ASN A O 1
ATOM 1405 N N . VAL A 1 183 ? 7.277 11.32 21.734 1 96.81 183 VAL A N 1
ATOM 1406 C CA . VAL A 1 183 ? 7.066 10.062 21.016 1 96.81 183 VAL A CA 1
ATOM 1407 C C . VAL A 1 183 ? 5.773 9.406 21.5 1 96.81 183 VAL A C 1
ATOM 1409 O O . VAL A 1 183 ? 4.969 8.945 20.688 1 96.81 183 VAL A O 1
ATO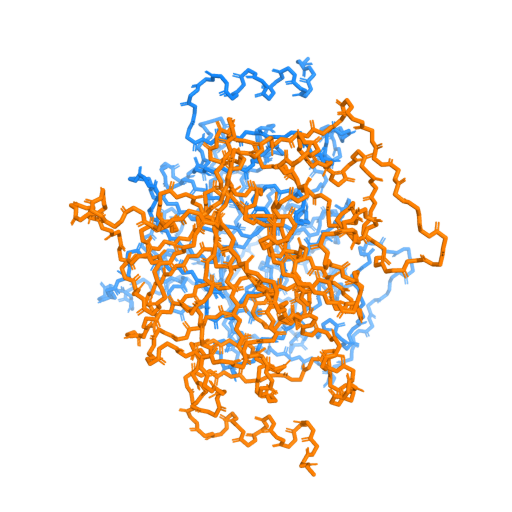M 1412 N N . THR A 1 184 ? 5.539 9.383 22.781 1 97 184 THR A N 1
ATOM 1413 C CA . THR A 1 184 ? 4.363 8.734 23.344 1 97 184 THR A CA 1
ATOM 1414 C C . THR A 1 184 ? 3.088 9.453 22.922 1 97 184 THR A C 1
ATOM 1416 O O . THR A 1 184 ? 2.066 8.812 22.656 1 97 184 THR A O 1
ATOM 1419 N N . ALA A 1 185 ? 3.164 10.742 22.844 1 98 185 ALA A N 1
ATOM 1420 C CA . ALA A 1 185 ? 1.995 11.516 22.438 1 98 185 ALA A CA 1
ATOM 1421 C C . ALA A 1 185 ? 1.594 11.195 21 1 98 185 ALA A C 1
ATOM 1423 O O . ALA A 1 185 ? 0.412 11 20.703 1 98 185 ALA A O 1
ATOM 1424 N N . LEU A 1 186 ? 2.557 11.172 20.094 1 98.38 186 LEU A N 1
ATOM 1425 C CA . LEU A 1 186 ? 2.229 10.883 18.703 1 98.38 186 LEU A CA 1
ATOM 1426 C C . LEU A 1 186 ? 1.732 9.445 18.562 1 98.38 186 LEU A C 1
ATOM 1428 O O . LEU A 1 186 ? 0.782 9.188 17.812 1 98.38 186 LEU A O 1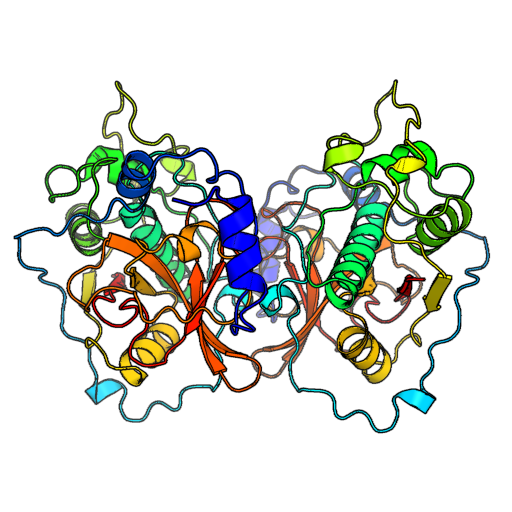
ATOM 1432 N N . LYS A 1 187 ? 2.367 8.484 19.297 1 98.56 187 LYS A N 1
ATOM 1433 C CA . LYS A 1 187 ? 1.871 7.113 19.281 1 98.56 187 LYS A CA 1
ATOM 1434 C C . LYS A 1 187 ? 0.428 7.039 19.766 1 98.56 187 LYS A C 1
ATOM 1436 O O . LYS A 1 187 ? -0.402 6.348 19.172 1 98.56 187 LYS A O 1
ATOM 1441 N N . ALA A 1 188 ? 0.165 7.758 20.828 1 98.5 188 ALA A N 1
ATOM 1442 C CA . ALA A 1 188 ? -1.182 7.762 21.406 1 98.5 188 ALA A CA 1
ATOM 1443 C C . ALA A 1 188 ? -2.184 8.391 20.438 1 98.5 188 ALA A C 1
ATOM 1445 O O . ALA A 1 188 ? -3.305 7.895 20.281 1 98.5 188 ALA A O 1
ATOM 1446 N N . ALA A 1 189 ? -1.803 9.469 19.812 1 98.75 189 ALA A N 1
ATOM 1447 C CA . ALA A 1 189 ? -2.662 10.117 18.828 1 98.75 189 ALA A CA 1
ATOM 1448 C C . ALA A 1 189 ? -3.014 9.156 17.688 1 98.75 189 ALA A C 1
ATOM 1450 O O . ALA A 1 189 ? -4.188 9.008 17.344 1 98.75 189 ALA A O 1
ATOM 1451 N N . LEU A 1 190 ? -1.993 8.469 17.156 1 98.75 190 LEU A N 1
ATOM 1452 C CA . LEU A 1 190 ? -2.209 7.484 16.109 1 98.75 190 LEU A CA 1
ATOM 1453 C C . LEU A 1 190 ? -3.135 6.371 16.578 1 98.75 190 LEU A C 1
ATOM 1455 O O . LEU A 1 190 ? -4.086 6.012 15.883 1 98.75 190 LEU A O 1
ATOM 1459 N N . TYR A 1 191 ? -2.812 5.941 17.75 1 98.12 191 TYR A N 1
ATOM 1460 C CA . TYR A 1 191 ? -3.523 4.781 18.281 1 98.12 191 TYR A CA 1
ATOM 1461 C C . TYR A 1 191 ? -5 5.102 18.5 1 98.12 191 TYR A C 1
ATOM 1463 O O . TYR A 1 191 ? -5.867 4.285 18.172 1 98.12 191 TYR A O 1
ATOM 1471 N N . LYS A 1 192 ? -5.316 6.238 18.938 1 97.75 192 LYS A N 1
ATOM 1472 C CA . LYS A 1 192 ? -6.676 6.547 19.375 1 97.75 192 LYS A CA 1
ATOM 1473 C C . LYS A 1 192 ? -7.469 7.227 18.266 1 97.75 192 LYS A C 1
ATOM 1475 O O . LYS A 1 192 ? -8.688 7.078 18.188 1 97.75 192 LYS A O 1
ATOM 1480 N N . HIS A 1 193 ? -6.766 7.957 17.375 1 98.12 193 HIS A N 1
ATOM 1481 C CA . HIS A 1 193 ? -7.52 8.875 16.531 1 98.12 193 HIS A CA 1
ATOM 1482 C C . HIS A 1 193 ? -7.234 8.617 15.055 1 98.12 193 HIS A C 1
ATOM 1484 O O . HIS A 1 193 ? -7.742 9.328 14.188 1 98.12 193 HIS A O 1
ATOM 1490 N N . GLY A 1 194 ? -6.48 7.59 14.711 1 98.56 194 GLY A N 1
ATOM 1491 C CA . GLY A 1 194 ? -6.176 7.285 13.32 1 98.56 194 GLY A CA 1
ATOM 1492 C C . GLY A 1 194 ? -4.965 8.031 12.797 1 98.56 194 GLY A C 1
ATOM 1493 O O . GLY A 1 194 ? -4.156 8.539 13.578 1 98.56 194 GLY A O 1
ATOM 1494 N N . PRO A 1 195 ? -4.832 8.055 11.461 1 98.94 195 PRO A N 1
ATOM 1495 C CA . PRO A 1 195 ? -3.699 8.758 10.852 1 98.94 195 PRO A CA 1
ATOM 1496 C C . PRO A 1 195 ? -3.607 10.219 11.281 1 98.94 195 PRO A C 1
ATOM 1498 O O . PRO A 1 195 ? -4.633 10.859 11.531 1 98.94 195 PRO A O 1
ATOM 1501 N N . VAL A 1 196 ? -2.365 10.727 11.352 1 98.94 196 VAL A N 1
ATOM 1502 C CA . VAL A 1 196 ? -2.098 12.062 11.867 1 98.94 196 VAL A CA 1
ATOM 1503 C C . VAL A 1 196 ? -1.311 12.867 10.836 1 98.94 196 VAL A C 1
ATOM 1505 O O . VAL A 1 196 ? -0.364 12.359 10.234 1 98.94 196 VAL A O 1
ATOM 1508 N N . ALA A 1 197 ? -1.742 14.102 10.617 1 98.81 197 ALA A N 1
ATOM 1509 C CA . ALA A 1 197 ? -0.947 14.992 9.773 1 98.81 197 ALA A CA 1
ATOM 1510 C C . ALA A 1 197 ? 0.336 15.414 10.477 1 98.81 197 ALA A C 1
ATOM 1512 O O . ALA A 1 197 ? 0.298 15.898 11.609 1 98.81 197 ALA A O 1
ATOM 1513 N N . VAL A 1 198 ? 1.434 15.242 9.805 1 98.06 198 VAL A N 1
ATOM 1514 C CA . VAL A 1 198 ? 2.717 15.656 10.359 1 98.06 198 VAL A CA 1
ATOM 1515 C C . VAL A 1 198 ? 3.49 16.469 9.328 1 98.06 198 VAL A C 1
ATOM 1517 O O . VAL A 1 198 ? 3.105 16.531 8.156 1 98.06 198 VAL A O 1
ATOM 1520 N N . ASN A 1 199 ? 4.492 17.109 9.812 1 96.69 199 ASN A N 1
ATOM 1521 C CA . ASN A 1 199 ? 5.367 17.922 8.977 1 96.69 199 ASN A CA 1
ATOM 1522 C C . ASN A 1 199 ? 6.828 17.516 9.117 1 96.69 199 ASN A C 1
ATOM 1524 O O . ASN A 1 199 ? 7.285 17.203 10.219 1 96.69 199 ASN A O 1
ATOM 1528 N N . ILE A 1 200 ? 7.492 17.562 7.973 1 96.81 200 ILE A N 1
ATOM 1529 C CA . ILE A 1 200 ? 8.875 17.109 7.992 1 96.81 200 ILE A CA 1
ATOM 1530 C C . ILE A 1 200 ? 9.742 18.062 7.184 1 96.81 200 ILE A C 1
ATOM 1532 O O . ILE A 1 200 ? 9.227 18.891 6.426 1 96.81 200 ILE A O 1
ATOM 1536 N N . ASP A 1 201 ? 11.008 18.016 7.461 1 96.12 201 ASP A N 1
ATOM 1537 C CA . ASP A 1 201 ? 12 18.594 6.562 1 96.12 201 ASP A CA 1
ATOM 1538 C C . ASP A 1 201 ? 12.344 17.641 5.422 1 96.12 201 ASP A C 1
ATOM 1540 O O . ASP A 1 201 ? 13.008 16.625 5.633 1 96.12 201 ASP A O 1
ATOM 1544 N N . ALA A 1 202 ? 11.859 17.922 4.266 1 95.69 202 ALA A N 1
ATOM 1545 C CA . ALA A 1 202 ? 12.109 17.094 3.098 1 95.69 202 ALA A CA 1
ATOM 1546 C C . ALA A 1 202 ? 13.156 17.719 2.18 1 95.69 202 ALA A C 1
ATOM 1548 O O . ALA A 1 202 ? 13.258 17.359 1.007 1 95.69 202 ALA A O 1
ATOM 1549 N N . SER A 1 203 ? 13.977 18.594 2.639 1 93.75 203 SER A N 1
ATOM 1550 C CA . SER A 1 203 ? 14.875 19.375 1.803 1 93.75 203 SER A CA 1
ATOM 1551 C C . SER A 1 203 ? 16.109 18.562 1.408 1 93.75 203 SER A C 1
ATOM 1553 O O . SER A 1 203 ? 16.719 18.812 0.364 1 93.75 203 SER A O 1
ATOM 1555 N N . PRO A 1 204 ? 16.531 17.641 2.289 1 93.94 204 PRO A N 1
ATOM 1556 C CA . PRO A 1 204 ? 17.703 16.875 1.867 1 93.94 204 PRO A CA 1
ATOM 1557 C C . PRO A 1 204 ? 17.5 16.125 0.552 1 93.94 204 PRO A C 1
ATOM 1559 O O . PRO A 1 204 ? 16.422 15.578 0.321 1 93.94 204 PRO A O 1
ATOM 1562 N N . LYS A 1 205 ? 18.547 16.062 -0.247 1 93.56 205 LYS A N 1
ATOM 1563 C CA . LYS A 1 205 ? 18.5 15.391 -1.546 1 93.56 205 LYS A CA 1
ATOM 1564 C C . LYS A 1 205 ? 18.188 13.906 -1.395 1 93.56 205 LYS A C 1
ATOM 1566 O O . LYS A 1 205 ? 17.5 13.328 -2.24 1 93.56 205 LYS A O 1
ATOM 1571 N N . SER A 1 206 ? 18.609 13.266 -0.321 1 96 206 SER A N 1
ATOM 1572 C CA . SER A 1 206 ? 18.391 11.844 -0.095 1 96 206 SER A CA 1
ATOM 1573 C C . SER A 1 206 ? 16.906 11.523 0.036 1 96 206 SER A C 1
ATOM 1575 O O . SER A 1 206 ? 16.469 10.422 -0.316 1 96 206 SER A O 1
ATOM 1577 N N . PHE A 1 207 ? 16.156 12.492 0.513 1 96.81 207 PHE A N 1
ATOM 1578 C CA . PHE A 1 207 ? 14.727 12.273 0.651 1 96.81 207 PHE A CA 1
ATOM 1579 C C . PHE A 1 207 ? 14.07 12.094 -0.713 1 96.81 207 PHE A C 1
ATOM 1581 O O . PHE A 1 207 ? 13.211 11.227 -0.884 1 96.81 207 PHE A O 1
ATOM 1588 N N . ALA A 1 208 ? 14.477 12.867 -1.662 1 96.5 208 ALA A N 1
ATOM 1589 C CA . ALA A 1 208 ? 13.875 12.852 -2.996 1 96.5 208 ALA A CA 1
ATOM 1590 C C . ALA A 1 208 ? 14.078 11.492 -3.664 1 96.5 208 ALA A C 1
ATOM 1592 O O . ALA A 1 208 ? 13.273 11.07 -4.492 1 96.5 208 ALA A O 1
ATOM 1593 N N . PHE A 1 209 ? 15.125 10.766 -3.246 1 97.06 209 PHE A N 1
ATOM 1594 C CA . PHE A 1 209 ? 15.477 9.539 -3.947 1 97.06 209 PHE A CA 1
ATOM 1595 C C . PHE A 1 209 ? 15.328 8.328 -3.033 1 97.06 209 PHE A C 1
ATOM 1597 O O . PHE A 1 209 ? 15.82 7.242 -3.344 1 97.06 209 PHE A O 1
ATOM 1604 N N . TYR A 1 210 ? 14.68 8.523 -1.917 1 97.62 210 TYR A N 1
ATOM 1605 C CA . TYR A 1 210 ? 14.453 7.434 -0.976 1 97.62 210 TYR A CA 1
ATOM 1606 C C . TYR A 1 210 ? 13.773 6.254 -1.662 1 97.62 210 TYR A C 1
ATOM 1608 O O . TYR A 1 210 ? 12.859 6.438 -2.467 1 97.62 210 TYR A O 1
ATOM 1616 N N . ALA A 1 211 ? 14.211 5.039 -1.301 1 96.62 211 ALA A N 1
ATOM 1617 C CA . ALA A 1 211 ? 13.609 3.826 -1.854 1 96.62 211 ALA A CA 1
ATOM 1618 C C . ALA A 1 211 ? 12.969 2.98 -0.758 1 96.62 211 ALA A C 1
ATOM 1620 O O . ALA A 1 211 ? 11.766 2.715 -0.796 1 96.62 211 ALA A O 1
ATOM 1621 N N . ASN A 1 212 ? 13.805 2.578 0.205 1 97.12 212 ASN A N 1
ATOM 1622 C CA . ASN A 1 212 ? 13.336 1.731 1.297 1 97.12 212 ASN A CA 1
ATOM 1623 C C . ASN A 1 212 ? 14.305 1.752 2.479 1 97.12 212 ASN A C 1
ATOM 1625 O O . ASN A 1 212 ? 15.383 2.346 2.395 1 97.12 212 ASN A O 1
ATOM 1629 N N . GLY A 1 213 ? 13.852 1.104 3.572 1 97.44 213 GLY A N 1
ATOM 1630 C CA . GLY A 1 213 ? 14.641 1.11 4.797 1 97.44 213 GLY A CA 1
ATOM 1631 C C . GLY A 1 213 ? 14.258 2.232 5.742 1 97.44 213 GLY A C 1
ATOM 1632 O O . GLY A 1 213 ? 13.469 3.111 5.387 1 97.44 213 GLY A O 1
ATOM 1633 N N . VAL A 1 214 ? 14.781 2.16 6.949 1 98.31 214 VAL A N 1
ATOM 1634 C CA . VAL A 1 214 ? 14.477 3.189 7.941 1 98.31 214 VAL A CA 1
ATOM 1635 C C . VAL A 1 214 ? 15.32 4.434 7.664 1 98.31 214 VAL A C 1
ATOM 1637 O O . VAL A 1 214 ? 16.547 4.41 7.816 1 98.31 214 VAL A O 1
ATOM 1640 N N . TYR A 1 215 ? 14.734 5.516 7.285 1 98.12 215 TYR A N 1
ATOM 1641 C CA . TYR A 1 215 ? 15.383 6.746 6.84 1 98.12 215 TYR A CA 1
ATOM 1642 C C . TYR A 1 215 ? 15.883 7.566 8.023 1 98.12 215 TYR A C 1
ATOM 1644 O O . TYR A 1 215 ? 15.086 8 8.859 1 98.12 215 TYR A O 1
ATOM 1652 N N . TYR A 1 216 ? 17.156 7.73 8.109 1 96.81 216 TYR A N 1
ATOM 1653 C CA . TYR A 1 216 ? 17.812 8.586 9.086 1 96.81 216 TYR A CA 1
ATOM 1654 C C . TYR A 1 216 ? 18.797 9.539 8.398 1 96.81 216 TYR A C 1
ATOM 1656 O O . TYR A 1 216 ? 19.75 9.102 7.77 1 96.81 216 TYR A O 1
ATOM 1664 N N . GLU A 1 217 ? 18.547 10.797 8.469 1 95.06 217 GLU A N 1
ATOM 1665 C CA . GLU A 1 217 ? 19.312 11.844 7.812 1 95.06 217 GLU A CA 1
ATOM 1666 C C . GLU A 1 217 ? 19.703 12.945 8.797 1 95.06 217 GLU A C 1
ATOM 1668 O O . GLU A 1 217 ? 18.938 13.891 9.008 1 95.06 217 GLU A O 1
ATOM 1673 N N . PRO A 1 218 ? 20.906 12.859 9.352 1 91.06 218 PRO A N 1
ATOM 1674 C CA . PRO A 1 218 ? 21.344 13.852 10.344 1 91.06 218 PRO A CA 1
ATOM 1675 C C . PRO A 1 218 ? 21.375 15.273 9.781 1 91.06 218 PRO A C 1
ATOM 1677 O O . PRO A 1 218 ? 21.375 16.25 10.539 1 91.06 218 PRO A O 1
ATOM 1680 N N . ALA A 1 219 ? 21.438 15.375 8.461 1 88.62 219 ALA A N 1
ATOM 1681 C CA . ALA A 1 219 ? 21.531 16.688 7.828 1 88.62 219 ALA A CA 1
ATOM 1682 C C . ALA A 1 219 ? 20.172 17.391 7.824 1 88.62 219 ALA A C 1
ATOM 1684 O O . ALA A 1 219 ? 20.062 18.562 7.449 1 88.62 219 ALA A O 1
ATOM 1685 N N . CYS A 1 220 ? 19.156 16.609 8.172 1 89.5 220 CYS A N 1
ATOM 1686 C CA . CYS A 1 220 ? 17.859 17.281 8.281 1 89.5 220 CYS A CA 1
ATOM 1687 C C . CYS A 1 220 ? 17.938 18.484 9.211 1 89.5 220 CYS A C 1
ATOM 1689 O O . CYS A 1 220 ? 18.672 18.453 10.203 1 89.5 220 CYS A O 1
ATOM 1691 N N . GLY A 1 221 ? 17.375 19.609 8.727 1 71.44 221 GLY A N 1
ATOM 1692 C CA . GLY 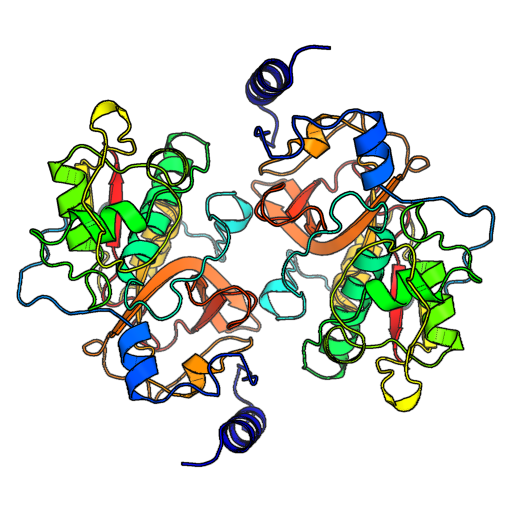A 1 221 ? 17.406 20.828 9.523 1 71.44 221 GLY A CA 1
ATOM 1693 C C . GLY A 1 221 ? 16.734 20.672 10.875 1 71.44 221 GLY A C 1
ATOM 1694 O O . GLY A 1 221 ? 16.188 19.609 11.188 1 71.44 221 GLY A O 1
ATOM 1695 N N . GLU A 1 222 ? 17.062 21.719 11.625 1 61.41 222 GLU A N 1
ATOM 1696 C CA . GLU A 1 222 ? 16.453 21.797 12.945 1 61.41 222 GLU A CA 1
ATOM 1697 C C . GLU A 1 222 ? 14.93 21.859 12.836 1 61.41 222 GLU A C 1
ATOM 1699 O O . GLU A 1 222 ? 14.383 22.078 11.75 1 61.41 222 GLU A O 1
ATOM 1704 N N . SER A 1 223 ? 14.148 21.438 13.883 1 57.47 223 SER A N 1
ATOM 1705 C CA . SER A 1 223 ? 12.695 21.422 14.016 1 57.47 223 SER A CA 1
ATOM 1706 C C . SER A 1 223 ? 12.078 22.641 13.328 1 57.47 223 SER A C 1
ATOM 1708 O O . SER A 1 223 ? 10.969 22.562 12.797 1 57.47 223 SER A O 1
ATOM 1710 N N . GLY A 1 224 ? 12.758 23.656 13.203 1 59.09 224 GLY A N 1
ATOM 1711 C CA . GLY A 1 224 ? 12.156 24.875 12.688 1 59.09 224 GLY A CA 1
ATOM 1712 C C . GLY A 1 224 ? 12.141 24.938 11.172 1 59.09 224 GLY A C 1
ATOM 1713 O O . GLY A 1 224 ? 11.484 25.797 10.586 1 59.09 224 GLY A O 1
ATOM 1714 N N . GLU A 1 225 ? 12.562 23.906 10.492 1 83.25 225 GLU A N 1
ATOM 1715 C CA . GLU A 1 225 ? 12.688 24.031 9.039 1 83.25 225 GLU A CA 1
ATOM 1716 C C . GLU A 1 225 ? 11.828 23 8.328 1 83.25 225 GLU A C 1
ATOM 1718 O O . GLU A 1 225 ? 12.227 22.453 7.289 1 83.25 225 GLU A O 1
ATOM 1723 N N . LEU A 1 226 ? 10.664 22.828 8.891 1 92.94 226 LEU A N 1
ATOM 1724 C CA . LEU A 1 226 ? 9.734 21.891 8.266 1 92.94 226 LEU A CA 1
ATOM 1725 C C . LEU A 1 226 ? 9.156 22.484 6.984 1 92.94 226 LEU A C 1
ATOM 1727 O O . LEU A 1 226 ? 8.727 23.641 6.961 1 92.94 226 LEU A O 1
ATOM 1731 N N . ASP A 1 227 ? 9.141 21.703 5.883 1 94.88 227 ASP A N 1
ATOM 1732 C CA . ASP A 1 227 ? 8.734 22.281 4.609 1 94.88 227 ASP A CA 1
ATOM 1733 C C . ASP A 1 227 ? 7.82 21.328 3.838 1 94.88 227 ASP A C 1
ATOM 1735 O O . ASP A 1 227 ? 7.543 21.547 2.658 1 94.88 227 ASP A O 1
ATOM 1739 N N . HIS A 1 228 ? 7.363 20.297 4.473 1 96.75 228 HIS A N 1
ATOM 1740 C CA . HIS A 1 228 ? 6.555 19.312 3.766 1 96.75 228 HIS A CA 1
ATOM 1741 C C . HIS A 1 228 ? 5.559 18.641 4.703 1 96.75 228 HIS A C 1
ATOM 1743 O O . HIS A 1 228 ? 5.941 18.109 5.746 1 96.75 228 HIS A O 1
ATOM 1749 N N . ALA A 1 229 ? 4.285 18.734 4.32 1 97.44 229 ALA A N 1
ATOM 1750 C CA . ALA A 1 229 ? 3.229 18.078 5.086 1 97.44 229 ALA A CA 1
ATOM 1751 C C . ALA A 1 229 ? 2.961 16.672 4.555 1 97.44 229 ALA A C 1
ATOM 1753 O O . ALA A 1 229 ? 2.814 16.469 3.348 1 97.44 229 ALA A O 1
ATOM 1754 N N . VAL A 1 230 ? 2.955 15.719 5.426 1 98.5 230 VAL A N 1
ATOM 1755 C CA . VAL A 1 230 ? 2.719 14.32 5.082 1 98.5 230 VAL A CA 1
ATOM 1756 C C . VAL A 1 230 ? 1.801 13.68 6.121 1 98.5 230 VAL A C 1
ATOM 1758 O O . VAL A 1 230 ? 1.229 14.375 6.965 1 98.5 230 VAL A O 1
ATOM 1761 N N . LEU A 1 231 ? 1.569 12.367 5.938 1 98.94 231 LEU A N 1
ATOM 1762 C CA . LEU A 1 231 ? 0.609 11.68 6.789 1 98.94 231 LEU A CA 1
ATOM 1763 C C . LEU A 1 231 ? 1.269 10.508 7.516 1 98.94 231 LEU A C 1
ATOM 1765 O O . LEU A 1 231 ? 1.767 9.578 6.879 1 98.94 231 LEU A O 1
ATOM 1769 N N . ALA A 1 232 ? 1.281 10.594 8.891 1 98.94 232 ALA A N 1
ATOM 1770 C CA . ALA A 1 232 ? 1.684 9.43 9.68 1 98.94 232 ALA A CA 1
ATOM 1771 C C . ALA A 1 232 ? 0.54 8.43 9.797 1 98.94 232 ALA A C 1
ATOM 1773 O O . ALA A 1 232 ? -0.561 8.781 10.234 1 98.94 232 ALA A O 1
ATOM 1774 N N . VAL A 1 233 ? 0.848 7.148 9.422 1 98.94 233 VAL A N 1
ATOM 1775 C CA . VAL A 1 233 ? -0.235 6.168 9.406 1 98.94 233 VAL A CA 1
ATOM 1776 C C . VAL A 1 233 ? 0.107 5.004 10.336 1 98.94 233 VAL A C 1
ATOM 1778 O O . VAL A 1 233 ? -0.653 4.039 10.438 1 98.94 233 VAL A O 1
ATOM 1781 N N . GLY A 1 234 ? 1.229 5.074 11.023 1 98.81 234 GLY A N 1
ATOM 1782 C CA . GLY A 1 234 ? 1.625 4.023 11.945 1 98.81 234 GLY A CA 1
ATOM 1783 C C . GLY A 1 234 ? 3.057 4.156 12.422 1 98.81 234 GLY A C 1
ATOM 1784 O O . GLY A 1 234 ? 3.676 5.211 12.266 1 98.81 234 GLY A O 1
ATOM 1785 N N . TYR A 1 235 ? 3.471 3.111 13.102 1 98.88 235 TYR A N 1
ATOM 1786 C CA . TYR A 1 235 ? 4.832 3.018 13.625 1 98.88 235 TYR A CA 1
ATOM 1787 C C . TYR A 1 235 ? 5.207 1.567 13.906 1 98.88 235 TYR A C 1
ATOM 1789 O O . TYR A 1 235 ? 4.344 0.69 13.945 1 98.88 235 TYR A O 1
ATOM 1797 N N . GLY A 1 236 ? 6.488 1.333 14.047 1 98.12 236 GLY A N 1
ATOM 1798 C CA . GLY A 1 236 ? 6.961 -0.01 14.344 1 98.12 236 GLY A CA 1
ATOM 1799 C C . GLY A 1 236 ? 8.469 -0.091 14.508 1 98.12 236 GLY A C 1
ATOM 1800 O O . GLY A 1 236 ? 9.117 0.904 14.836 1 98.12 236 GLY A O 1
ATOM 1801 N N . VAL A 1 237 ? 8.914 -1.337 14.477 1 96.94 237 VAL A N 1
ATOM 1802 C CA . VAL A 1 237 ? 10.336 -1.634 14.57 1 96.94 237 VAL A CA 1
ATOM 1803 C C . VAL A 1 237 ? 10.766 -2.518 13.398 1 96.94 237 VAL A C 1
ATOM 1805 O O . VAL A 1 237 ? 10.117 -3.523 13.109 1 96.94 237 VAL A O 1
ATOM 1808 N N . LEU A 1 238 ? 11.711 -2.104 12.672 1 95.44 238 LEU A N 1
ATOM 1809 C CA . LEU A 1 238 ? 12.312 -2.889 11.594 1 95.44 238 LEU A CA 1
ATOM 1810 C C . LEU A 1 238 ? 13.805 -3.092 11.844 1 95.44 238 LEU A C 1
ATOM 1812 O O . LEU A 1 238 ? 14.57 -2.125 11.891 1 95.44 238 LEU A O 1
ATOM 1816 N N . GLN A 1 239 ? 14.156 -4.371 12.047 1 92.12 239 GLN A N 1
ATOM 1817 C CA . GLN A 1 239 ? 15.547 -4.727 12.305 1 92.12 239 GLN A CA 1
ATOM 1818 C C . GLN A 1 239 ? 16.109 -3.914 13.461 1 92.12 239 GLN A C 1
ATOM 1820 O O . GLN A 1 239 ? 17.188 -3.322 13.344 1 92.12 239 GLN A O 1
ATOM 1825 N N . GLY A 1 240 ? 15.344 -3.746 14.469 1 93.81 240 GLY A N 1
ATOM 1826 C CA . GLY A 1 240 ? 15.773 -3.125 15.711 1 93.81 240 GLY A CA 1
ATOM 1827 C C . GLY A 1 240 ? 15.641 -1.614 15.703 1 93.81 240 GLY A C 1
ATOM 1828 O O . GLY A 1 240 ? 15.906 -0.956 16.703 1 93.81 240 GLY A O 1
ATOM 1829 N N . GLU A 1 241 ? 15.203 -1.034 14.539 1 96.62 241 GLU A N 1
ATOM 1830 C CA . GLU A 1 241 ? 15.062 0.415 14.438 1 96.62 241 GLU A CA 1
ATOM 1831 C C . GLU A 1 241 ? 13.594 0.826 14.461 1 96.62 241 GLU A C 1
ATOM 1833 O O . GLU A 1 241 ? 12.781 0.3 13.688 1 96.62 241 GLU A O 1
ATOM 1838 N N . SER A 1 242 ? 13.312 1.774 15.398 1 98.12 242 SER A N 1
ATOM 1839 C CA . SER A 1 242 ? 11.953 2.293 15.477 1 98.12 242 SER A CA 1
ATOM 1840 C C . SER A 1 242 ? 11.68 3.293 14.359 1 98.12 242 SER A C 1
ATOM 1842 O O . SER A 1 242 ? 12.539 4.105 14.016 1 98.12 242 SER A O 1
ATOM 1844 N N . TYR A 1 243 ? 10.477 3.195 13.797 1 98.75 243 TYR A N 1
ATOM 1845 C CA . TYR A 1 243 ? 10.156 4.086 12.688 1 98.75 243 TYR A CA 1
ATOM 1846 C C . TYR A 1 243 ? 8.719 4.59 12.789 1 98.75 243 TYR A C 1
ATOM 1848 O O . TYR A 1 243 ? 7.891 3.984 13.469 1 98.75 243 TYR A O 1
ATOM 1856 N N . TRP A 1 244 ? 8.484 5.777 12.227 1 98.81 244 TRP A N 1
ATOM 1857 C CA . TRP A 1 244 ? 7.152 6.215 11.828 1 98.81 244 TRP A CA 1
ATOM 1858 C C . TRP A 1 244 ? 6.848 5.789 10.391 1 98.81 244 TRP A C 1
ATOM 1860 O O . TRP A 1 244 ? 7.691 5.93 9.508 1 98.81 244 TRP A O 1
ATOM 1870 N N . LEU A 1 245 ? 5.703 5.207 10.18 1 98.88 245 LEU A N 1
ATOM 1871 C CA . LEU A 1 245 ? 5.234 4.934 8.82 1 98.88 245 LEU A CA 1
ATOM 1872 C C . LEU A 1 245 ? 4.52 6.148 8.242 1 98.88 245 LEU A C 1
ATOM 1874 O O . LEU A 1 245 ? 3.449 6.531 8.727 1 98.88 245 LEU A O 1
ATOM 1878 N N . ILE A 1 246 ? 5.137 6.727 7.145 1 98.88 246 ILE A N 1
ATOM 1879 C CA . ILE A 1 246 ? 4.66 8 6.617 1 98.88 246 ILE A CA 1
ATOM 1880 C C . ILE A 1 246 ? 4.18 7.812 5.18 1 98.88 246 ILE A C 1
ATOM 1882 O O . ILE A 1 246 ? 4.875 7.215 4.355 1 98.88 246 ILE A O 1
ATOM 1886 N N . LYS A 1 247 ? 2.955 8.273 4.914 1 98.81 247 LYS A N 1
ATOM 1887 C CA . LYS A 1 247 ? 2.408 8.312 3.562 1 98.81 247 LYS A CA 1
ATOM 1888 C C . LYS A 1 247 ? 2.699 9.656 2.893 1 98.81 247 LYS A C 1
ATOM 1890 O O . LYS A 1 247 ? 2.338 10.711 3.418 1 98.81 247 LYS A O 1
ATOM 1895 N N . ASN A 1 248 ? 3.381 9.562 1.766 1 98.44 248 ASN A N 1
ATOM 1896 C CA . ASN A 1 248 ? 3.684 10.742 0.964 1 98.44 248 ASN A CA 1
ATOM 1897 C C . ASN A 1 248 ? 2.65 10.953 -0.141 1 98.44 248 ASN A C 1
ATOM 1899 O O . ASN A 1 248 ? 1.688 10.188 -0.246 1 98.44 248 ASN A O 1
ATOM 1903 N N . SER A 1 249 ? 2.811 12.078 -0.86 1 98.25 249 SER A N 1
ATOM 1904 C CA . SER A 1 249 ? 1.855 12.383 -1.919 1 98.25 249 SER A CA 1
ATOM 1905 C C . SER A 1 249 ? 2.566 12.664 -3.24 1 98.25 249 SER A C 1
ATOM 1907 O O . SER A 1 249 ? 2.143 13.523 -4.012 1 98.25 249 SER A O 1
ATOM 1909 N N . TRP A 1 250 ? 3.666 11.992 -3.461 1 97.5 250 TRP A N 1
ATOM 1910 C CA . TRP A 1 250 ? 4.449 12.148 -4.684 1 97.5 250 TRP A CA 1
ATOM 1911 C C . TRP A 1 250 ? 4.312 10.922 -5.578 1 97.5 250 TRP A C 1
ATOM 1913 O O . TRP A 1 250 ? 5.289 10.477 -6.184 1 97.5 250 TRP A O 1
ATOM 1923 N N . SER A 1 251 ? 3.158 10.25 -5.531 1 95.88 251 SER A N 1
ATOM 1924 C CA . SER A 1 251 ? 2.811 9.07 -6.312 1 95.88 251 SER A CA 1
ATOM 1925 C C . SER A 1 251 ? 3.434 7.812 -5.715 1 95.88 251 SER A C 1
ATOM 1927 O O . SER A 1 251 ? 4.238 7.891 -4.785 1 95.88 251 SER A O 1
ATOM 1929 N N . THR A 1 252 ? 3.055 6.648 -6.297 1 95.19 252 THR A N 1
ATOM 1930 C CA . THR A 1 252 ? 3.594 5.371 -5.836 1 95.19 252 THR A CA 1
ATOM 1931 C C . THR A 1 252 ? 4.98 5.129 -6.418 1 95.19 252 THR A C 1
ATOM 1933 O O . THR A 1 252 ? 5.688 4.211 -5.996 1 95.19 252 THR A O 1
ATOM 1936 N N . TYR A 1 253 ? 5.414 5.969 -7.309 1 92 253 TYR A N 1
ATOM 1937 C CA . TYR A 1 253 ? 6.723 5.809 -7.934 1 92 253 TYR A CA 1
ATOM 1938 C C . TYR A 1 253 ? 7.824 6.395 -7.059 1 92 253 TYR A C 1
ATOM 1940 O O . TYR A 1 253 ? 9.008 6.203 -7.332 1 92 253 TYR A O 1
ATOM 1948 N N . TRP A 1 254 ? 7.414 7.098 -6.055 1 96.56 254 TRP A N 1
ATOM 1949 C CA . TRP A 1 254 ? 8.367 7.625 -5.078 1 96.56 254 TRP A CA 1
ATOM 1950 C C . TRP A 1 254 ? 8.43 6.734 -3.844 1 96.56 254 TRP A C 1
ATOM 1952 O O . TRP A 1 254 ? 7.406 6.234 -3.375 1 96.56 254 TRP A O 1
ATOM 1962 N N . GLY A 1 255 ? 9.617 6.609 -3.283 1 97.44 255 GLY A N 1
ATOM 1963 C CA . GLY A 1 255 ? 9.766 5.887 -2.031 1 97.44 255 GLY A CA 1
ATOM 1964 C C . GLY A 1 255 ? 9.383 4.422 -2.139 1 97.44 255 GLY A C 1
ATOM 1965 O O . GLY A 1 255 ? 9.648 3.777 -3.156 1 97.44 255 GLY A O 1
ATOM 1966 N N . ASN A 1 256 ? 8.953 3.918 -1.035 1 97.38 256 ASN A N 1
ATOM 1967 C CA . ASN A 1 256 ? 8.445 2.553 -1 1 97.38 256 ASN A CA 1
ATOM 1968 C C . ASN A 1 256 ? 6.949 2.508 -1.295 1 97.38 256 ASN A C 1
ATOM 1970 O O . ASN A 1 256 ? 6.133 2.389 -0.377 1 97.38 256 ASN A O 1
ATOM 1974 N N . ALA A 1 257 ? 6.688 2.574 -2.613 1 96.06 257 ALA A N 1
ATOM 1975 C CA . ALA A 1 257 ? 5.309 2.631 -3.094 1 96.06 257 ALA A CA 1
ATOM 1976 C C . ALA A 1 257 ? 4.566 3.818 -2.486 1 96.06 257 ALA A C 1
ATOM 1978 O O . ALA A 1 257 ? 3.414 3.686 -2.064 1 96.06 257 ALA A O 1
ATOM 1979 N N . GLY A 1 258 ? 5.25 4.918 -2.291 1 97.94 258 GLY A N 1
ATOM 1980 C CA . GLY A 1 258 ? 4.637 6.148 -1.815 1 97.94 258 GLY A CA 1
ATOM 1981 C C . GLY A 1 258 ? 4.805 6.359 -0.323 1 97.94 258 GLY A C 1
ATOM 1982 O O . GLY A 1 258 ? 4.367 7.379 0.219 1 97.94 258 GLY A O 1
ATOM 1983 N N . TYR A 1 259 ? 5.469 5.383 0.35 1 98.69 259 TYR A N 1
ATOM 1984 C CA . TYR A 1 259 ? 5.66 5.469 1.794 1 98.69 259 TYR A CA 1
ATOM 1985 C C . TYR A 1 259 ? 7.141 5.598 2.141 1 98.69 259 TYR A C 1
ATOM 1987 O O . TYR A 1 259 ? 8.008 5.336 1.302 1 98.69 259 TYR A O 1
ATOM 1995 N N . ILE A 1 260 ? 7.406 6.043 3.354 1 98.75 260 ILE A N 1
ATOM 1996 C CA . ILE A 1 260 ? 8.758 6.098 3.908 1 98.75 260 ILE A CA 1
ATOM 1997 C C . ILE A 1 260 ? 8.719 5.707 5.383 1 98.75 260 ILE A C 1
ATOM 1999 O O . ILE A 1 260 ? 7.762 6.02 6.094 1 98.75 260 ILE A O 1
ATOM 2003 N N . LEU A 1 261 ? 9.688 4.973 5.836 1 98.81 261 LEU A N 1
ATOM 2004 C CA . LEU A 1 261 ? 9.922 4.715 7.25 1 98.81 261 LEU A CA 1
ATOM 2005 C C . LEU A 1 261 ? 10.875 5.75 7.84 1 98.81 261 LEU A C 1
ATOM 2007 O O . LEU A 1 261 ? 12.086 5.68 7.625 1 98.81 261 LEU A O 1
ATOM 2011 N N . MET A 1 262 ? 10.328 6.672 8.586 1 98.44 262 MET A N 1
ATOM 2012 C CA . MET A 1 262 ? 11.148 7.715 9.195 1 98.44 262 MET A CA 1
ATOM 2013 C C . MET A 1 262 ? 11.656 7.277 10.562 1 98.44 262 MET A C 1
ATOM 2015 O O . MET A 1 262 ? 10.875 6.871 11.422 1 98.44 262 MET A O 1
ATOM 2019 N N . SER A 1 263 ? 12.906 7.391 10.766 1 98.12 263 SER A N 1
ATOM 2020 C CA . SER A 1 263 ? 13.492 7.012 12.055 1 98.12 263 SER A CA 1
ATOM 2021 C C . SER A 1 263 ? 12.922 7.863 13.188 1 98.12 263 SER A C 1
ATOM 2023 O O . SER A 1 263 ? 12.758 9.078 13.039 1 98.12 263 SER A O 1
ATOM 2025 N N . MET A 1 264 ? 12.688 7.215 14.32 1 97.44 264 MET A N 1
ATOM 2026 C CA . MET A 1 264 ? 12.242 7.953 15.5 1 97.44 264 MET A CA 1
ATOM 2027 C C . MET A 1 264 ? 13.422 8.609 16.203 1 97.44 264 MET A C 1
ATOM 2029 O O . MET A 1 264 ? 13.242 9.477 17.062 1 97.44 264 MET A O 1
ATOM 2033 N N . ARG A 1 265 ? 14.594 8.219 15.773 1 95.75 265 ARG A N 1
ATOM 2034 C CA . ARG A 1 265 ? 15.797 8.703 16.438 1 95.75 265 ARG A CA 1
ATOM 2035 C C . ARG A 1 265 ? 15.953 10.211 16.266 1 95.75 265 ARG A C 1
ATOM 2037 O O . ARG A 1 265 ? 15.844 10.719 15.141 1 95.75 265 ARG A O 1
ATOM 2044 N N . ASP A 1 266 ? 16.141 10.914 17.406 1 94.62 266 ASP A N 1
ATOM 2045 C CA . ASP A 1 266 ? 16.469 12.336 17.422 1 94.62 266 ASP A CA 1
ATOM 2046 C C . ASP A 1 266 ? 15.398 13.164 16.719 1 94.62 266 ASP A C 1
ATOM 2048 O O . ASP A 1 266 ? 15.703 14.172 16.078 1 94.62 266 ASP A O 1
ATOM 2052 N N . ASN A 1 267 ? 14.109 12.688 16.766 1 95.62 267 ASN A N 1
ATOM 2053 C CA . ASN A 1 267 ? 13.055 13.367 16.031 1 95.62 267 ASN A CA 1
ATOM 2054 C C . ASN A 1 267 ? 13.484 13.688 14.602 1 95.62 267 ASN A C 1
ATOM 2056 O O . ASN A 1 267 ? 13.391 14.844 14.164 1 95.62 267 ASN A O 1
ATOM 2060 N N . ASN A 1 268 ? 14.008 12.617 13.914 1 95.25 268 ASN A N 1
ATOM 2061 C CA . ASN A 1 268 ? 14.562 12.734 12.57 1 95.25 268 ASN A CA 1
ATOM 2062 C C . ASN A 1 268 ? 13.625 13.492 11.641 1 95.25 268 ASN A C 1
ATOM 2064 O O . ASN A 1 268 ? 12.43 13.18 11.562 1 95.25 268 ASN A O 1
ATOM 2068 N N . CYS A 1 269 ? 14.117 14.586 11.047 1 95.81 269 CYS A N 1
ATOM 2069 C CA . CYS A 1 269 ? 13.469 15.453 10.07 1 95.81 269 CYS A CA 1
ATOM 2070 C C . CYS A 1 269 ? 12.234 16.109 10.656 1 95.81 269 CYS A C 1
ATOM 2072 O O . CYS A 1 269 ? 11.414 16.672 9.922 1 95.81 269 CYS A O 1
ATOM 2074 N N . GLY A 1 270 ? 11.938 15.969 11.953 1 96.12 270 GLY A N 1
ATOM 2075 C CA . GLY A 1 270 ? 10.961 16.797 12.648 1 96.12 270 GLY A CA 1
ATOM 2076 C C . GLY A 1 270 ? 9.57 16.188 12.656 1 96.12 270 GLY A C 1
ATOM 2077 O O . GLY A 1 270 ? 8.578 16.906 12.844 1 96.12 270 GLY A O 1
ATOM 2078 N N . VAL A 1 271 ? 9.453 14.875 12.531 1 97.31 271 VAL A N 1
ATOM 2079 C CA . VAL A 1 271 ? 8.156 14.211 12.398 1 97.31 271 VAL A CA 1
ATOM 2080 C C . VAL A 1 271 ? 7.258 14.594 13.57 1 97.31 271 VAL A C 1
ATOM 2082 O O . VAL A 1 271 ? 6.059 14.812 13.391 1 97.31 271 VAL A O 1
ATOM 2085 N N . MET A 1 272 ? 7.805 14.781 14.75 1 97 272 MET A N 1
ATOM 2086 C CA . MET A 1 272 ? 7.004 14.969 15.961 1 97 272 MET A CA 1
ATOM 2087 C C . MET A 1 272 ? 6.848 16.453 16.281 1 97 272 MET A C 1
ATOM 2089 O O . MET A 1 272 ? 6.266 16.812 17.312 1 97 272 MET A O 1
ATOM 2093 N N . THR A 1 273 ? 7.32 17.312 15.453 1 95.62 273 THR A N 1
ATOM 2094 C CA . THR A 1 273 ? 7.43 18.719 15.805 1 95.62 273 THR A CA 1
ATOM 2095 C C . THR A 1 273 ? 6.086 19.422 15.641 1 95.62 273 THR A C 1
ATOM 2097 O O . THR A 1 273 ? 5.707 20.25 16.469 1 95.62 273 THR A O 1
ATOM 2100 N N . ALA A 1 274 ? 5.43 19.141 14.625 1 94.56 274 ALA A N 1
ATOM 2101 C CA . ALA A 1 274 ? 4.172 19.812 14.312 1 94.56 274 ALA A CA 1
ATOM 2102 C C . ALA A 1 274 ? 3.141 18.828 13.773 1 94.56 274 ALA A C 1
ATOM 2104 O O . ALA A 1 274 ? 2.795 18.859 12.594 1 94.56 274 ALA A O 1
ATOM 2105 N N . ALA A 1 275 ? 2.605 18 14.664 1 97.44 275 ALA A N 1
ATOM 2106 C CA . ALA A 1 275 ? 1.592 17.016 14.336 1 97.44 275 ALA A CA 1
ATOM 2107 C C . ALA A 1 275 ? 0.204 17.469 14.766 1 97.44 275 ALA A C 1
ATOM 2109 O O . ALA A 1 275 ? 0.047 18.062 15.836 1 97.44 275 ALA A O 1
ATOM 2110 N N . THR A 1 276 ? -0.792 17.25 13.883 1 98.5 276 THR A N 1
ATOM 2111 C CA . THR A 1 276 ? -2.164 17.625 14.195 1 98.5 276 THR A CA 1
ATOM 2112 C C . THR A 1 276 ? -3.143 16.547 13.75 1 98.5 276 THR A C 1
ATOM 2114 O O . THR A 1 276 ? -2.848 15.773 12.836 1 98.5 276 THR A O 1
ATOM 2117 N N . TYR A 1 277 ? -4.238 16.422 14.414 1 98.69 277 TYR A N 1
ATOM 2118 C CA . TYR A 1 277 ? -5.344 15.586 13.961 1 98.69 277 TYR A CA 1
ATOM 2119 C C . TYR A 1 277 ? -6.684 16.25 14.234 1 98.69 277 TYR A C 1
ATOM 2121 O O . TYR A 1 277 ? -6.812 17.047 15.172 1 98.69 277 TYR A O 1
ATOM 2129 N N . PRO A 1 278 ? -7.684 15.984 13.406 1 98.69 278 PRO A N 1
ATOM 2130 C CA . PRO A 1 278 ? -9 16.609 13.539 1 98.69 278 PRO A CA 1
ATOM 2131 C C . PRO A 1 278 ? -9.875 15.93 14.594 1 98.69 278 PRO A C 1
ATOM 2133 O O . PRO A 1 278 ? -9.672 14.75 14.891 1 98.69 278 PRO A O 1
ATOM 2136 N N . ILE A 1 279 ? -10.734 16.672 15.148 1 97.88 279 ILE A N 1
ATOM 2137 C CA . ILE A 1 279 ? -11.836 16.172 15.961 1 97.88 279 ILE A CA 1
ATOM 2138 C C . ILE A 1 279 ? -13.148 16.344 15.211 1 97.88 279 ILE A C 1
ATOM 2140 O O . ILE A 1 279 ? -13.602 17.469 14.984 1 97.88 279 ILE A O 1
ATOM 2144 N N . LEU A 1 280 ? -13.719 15.242 14.875 1 97.75 280 LEU A N 1
ATOM 2145 C CA . LEU A 1 280 ? -14.984 15.312 14.156 1 97.75 280 LEU A CA 1
ATOM 2146 C C . LEU A 1 280 ? -16.141 15.586 15.109 1 97.75 280 LEU A C 1
ATOM 2148 O O . LEU A 1 280 ? -16.109 15.156 16.266 1 97.75 280 LEU A O 1
ATOM 2152 N N . ALA A 1 281 ? -17.109 16.297 14.594 1 95.62 281 ALA A N 1
ATOM 2153 C CA . ALA A 1 281 ? -18.281 16.641 15.391 1 95.62 281 ALA A CA 1
ATOM 2154 C C . ALA A 1 281 ? -19.234 15.445 15.539 1 95.62 281 ALA A C 1
ATOM 2156 O O . ALA A 1 281 ? -19.25 14.562 14.672 1 95.62 281 ALA A O 1
ATOM 2157 N N . HIS B 1 1 ? -30.922 -12.578 -7.543 1 66.44 1 HIS B N 1
ATOM 2158 C CA . HIS B 1 1 ? -29.828 -12.227 -6.652 1 66.44 1 HIS B CA 1
ATOM 2159 C C . HIS B 1 1 ? -29.891 -10.758 -6.246 1 66.44 1 HIS B C 1
ATOM 2161 O O . HIS B 1 1 ? -30.219 -9.898 -7.07 1 66.44 1 HIS B O 1
ATOM 2167 N N . PRO B 1 2 ? -30.016 -10.602 -4.965 1 73.06 2 PRO B N 1
ATOM 2168 C CA . PRO B 1 2 ? -30.094 -9.195 -4.559 1 73.06 2 PRO B CA 1
ATOM 2169 C C . PRO B 1 2 ? -29.094 -8.312 -5.289 1 73.06 2 PRO B C 1
ATOM 2171 O O . PRO B 1 2 ? -28.031 -8.789 -5.703 1 73.06 2 PRO B O 1
ATOM 2174 N N . SER B 1 3 ? -29.484 -7.137 -5.488 1 86.56 3 SER B N 1
ATOM 2175 C CA . SER B 1 3 ? -28.578 -6.152 -6.07 1 86.56 3 SER B CA 1
ATOM 2176 C C . SER B 1 3 ? -27.328 -5.996 -5.23 1 86.56 3 SER B C 1
ATOM 2178 O O . SER B 1 3 ? -27.328 -6.285 -4.031 1 86.56 3 SER B O 1
ATOM 2180 N N . PRO B 1 4 ? -26.266 -5.602 -5.84 1 88 4 PRO B N 1
ATOM 2181 C CA . PRO B 1 4 ? -25 -5.473 -5.117 1 88 4 PRO B CA 1
ATOM 2182 C C . PRO B 1 4 ? -25.125 -4.602 -3.871 1 88 4 PRO B C 1
ATOM 2184 O O . PRO B 1 4 ? -24.672 -5 -2.791 1 88 4 PRO B O 1
ATOM 2187 N N . PRO B 1 5 ? -25.781 -3.488 -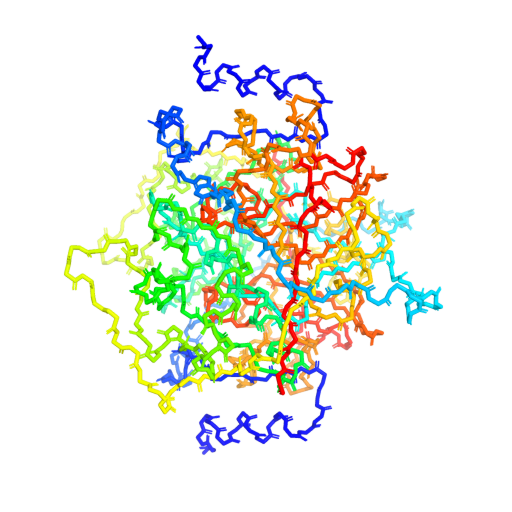3.918 1 90.62 5 PRO B N 1
ATOM 2188 C CA . PRO B 1 5 ? -25.891 -2.68 -2.701 1 90.62 5 PRO B CA 1
ATOM 2189 C C . PRO B 1 5 ? -26.625 -3.396 -1.573 1 90.62 5 PRO B C 1
ATOM 2191 O O . PRO B 1 5 ? -26.219 -3.311 -0.411 1 90.62 5 PRO B O 1
ATOM 2194 N N . ARG B 1 6 ? -27.734 -4.082 -1.869 1 92.06 6 ARG B N 1
ATOM 2195 C CA . ARG B 1 6 ? -28.484 -4.812 -0.861 1 92.06 6 ARG B CA 1
ATOM 2196 C C . ARG B 1 6 ? -27.672 -5.957 -0.279 1 92.06 6 ARG B C 1
ATOM 2198 O O . ARG B 1 6 ? -27.703 -6.207 0.928 1 92.06 6 ARG B O 1
ATOM 2205 N N . TYR B 1 7 ? -26.953 -6.645 -1.163 1 93.38 7 TYR B N 1
ATOM 2206 C CA . TYR B 1 7 ? -26.078 -7.727 -0.731 1 93.38 7 TYR B CA 1
ATOM 2207 C C . TYR B 1 7 ? -25.031 -7.223 0.256 1 93.38 7 TYR B C 1
ATOM 2209 O O . TYR B 1 7 ? -24.844 -7.809 1.324 1 93.38 7 TYR B O 1
ATOM 2217 N N . ILE B 1 8 ? -24.359 -6.148 -0.036 1 94.31 8 ILE B N 1
ATOM 2218 C CA . ILE B 1 8 ? -23.297 -5.555 0.768 1 94.31 8 ILE B CA 1
ATOM 2219 C C . ILE B 1 8 ? -23.859 -5.105 2.115 1 94.31 8 ILE B C 1
ATOM 2221 O O . ILE B 1 8 ? -23.266 -5.371 3.162 1 94.31 8 ILE B O 1
ATOM 2225 N N . HIS B 1 9 ? -25 -4.457 2.051 1 92.94 9 HIS B N 1
ATOM 2226 C CA . HIS B 1 9 ? -25.641 -4.012 3.283 1 92.94 9 HIS B CA 1
ATOM 2227 C C . HIS B 1 9 ? -25.953 -5.188 4.203 1 92.94 9 HIS B C 1
ATOM 2229 O O . HIS B 1 9 ? -25.734 -5.109 5.414 1 92.94 9 HIS B O 1
ATOM 2235 N N . SER B 1 10 ? -26.5 -6.176 3.643 1 93.69 10 SER B N 1
ATOM 2236 C CA . SER B 1 10 ? -26.844 -7.367 4.414 1 93.69 10 SER B CA 1
ATOM 2237 C C . SER B 1 10 ? -25.594 -8 5.035 1 93.69 10 SER B C 1
ATOM 2239 O O . SER B 1 10 ? -25.609 -8.375 6.207 1 93.69 10 SER B O 1
ATOM 2241 N N . LYS B 1 11 ? -24.531 -8.117 4.25 1 93.94 11 LYS B N 1
ATOM 2242 C CA . LYS B 1 11 ? -23.297 -8.719 4.738 1 93.94 11 LYS B CA 1
ATOM 2243 C C . LYS B 1 11 ? -22.672 -7.871 5.836 1 93.94 11 LYS B C 1
ATOM 2245 O O . LYS B 1 11 ? -22.188 -8.398 6.844 1 93.94 11 LYS B O 1
ATOM 2250 N N . ASN B 1 12 ? -22.703 -6.617 5.676 1 94.12 12 ASN B N 1
ATOM 2251 C CA . ASN B 1 12 ? -22.062 -5.711 6.629 1 94.12 12 ASN B CA 1
ATOM 2252 C C . ASN B 1 12 ? -22.828 -5.648 7.941 1 94.12 12 ASN B C 1
ATOM 2254 O O . ASN B 1 12 ? -22.281 -5.266 8.977 1 94.12 12 ASN B O 1
ATOM 2258 N N . ARG B 1 13 ? -24.078 -6.059 7.949 1 93.31 13 ARG B N 1
ATOM 2259 C CA . ARG B 1 13 ? -24.906 -6.078 9.156 1 93.31 13 ARG B CA 1
ATOM 2260 C C . ARG B 1 13 ? -24.688 -7.375 9.93 1 93.31 13 ARG B C 1
ATOM 2262 O O . ARG B 1 13 ? -25.062 -7.473 11.102 1 93.31 13 ARG B O 1
ATOM 2269 N N . ALA B 1 14 ? -24.125 -8.383 9.344 1 93.12 14 ALA B N 1
ATOM 2270 C CA . ALA B 1 14 ? -23.984 -9.711 9.938 1 93.12 14 ALA B CA 1
ATOM 2271 C C . ALA B 1 14 ? -22.797 -9.758 10.898 1 93.12 14 ALA B C 1
ATOM 2273 O O . ALA B 1 14 ? -22.453 -10.82 11.414 1 93.12 14 ALA B O 1
ATOM 2274 N N . ASN B 1 15 ? -22.109 -8.695 11.297 1 89.75 15 ASN B N 1
ATOM 2275 C CA . ASN B 1 15 ? -21.016 -8.586 12.25 1 89.75 15 ASN B CA 1
ATOM 2276 C C . ASN B 1 15 ? -19.859 -9.523 11.883 1 89.75 15 ASN B C 1
ATOM 2278 O O . ASN B 1 15 ? -19.359 -10.25 12.734 1 89.75 15 ASN B O 1
ATOM 2282 N N . LEU B 1 16 ? -19.562 -9.688 10.656 1 92.75 16 LEU B N 1
ATOM 2283 C CA . LEU B 1 16 ? -18.422 -10.453 10.164 1 92.75 16 LEU B CA 1
ATOM 2284 C C . LEU B 1 16 ? -17.109 -9.719 10.438 1 92.75 16 LEU B C 1
ATOM 2286 O O . LEU B 1 16 ? -17.109 -8.508 10.695 1 92.75 16 LEU B O 1
ATOM 2290 N N . PRO B 1 17 ? -16 -10.461 10.453 1 94.56 17 PRO B N 1
ATOM 2291 C CA . PRO B 1 17 ? -14.711 -9.82 10.734 1 94.56 17 PRO B CA 1
ATOM 2292 C C . PRO B 1 17 ? -14.18 -9.023 9.547 1 94.56 17 PRO B C 1
ATOM 2294 O O . PRO B 1 17 ? -13.039 -8.555 9.57 1 94.56 17 PRO B O 1
ATOM 2297 N N . TYR B 1 18 ? -14.977 -8.875 8.539 1 96.38 18 TYR B N 1
ATOM 2298 C CA . TYR B 1 18 ? -14.617 -8.078 7.371 1 96.38 18 TYR B CA 1
ATOM 2299 C C . TYR B 1 18 ? -15.812 -7.273 6.879 1 96.38 18 TYR B C 1
ATOM 2301 O O . TYR B 1 18 ? -16.953 -7.535 7.27 1 96.38 18 TYR B O 1
ATOM 2309 N N . LYS B 1 19 ? -15.484 -6.277 6.07 1 96.5 19 LYS B N 1
ATOM 2310 C CA . LYS B 1 19 ? -16.5 -5.41 5.496 1 96.5 19 LYS B CA 1
ATOM 2311 C C . LYS B 1 19 ? -16.438 -5.418 3.971 1 96.5 19 LYS B C 1
ATOM 2313 O O . LYS B 1 19 ? -15.406 -5.758 3.389 1 96.5 19 LYS B O 1
ATOM 2318 N N . LEU B 1 20 ? -17.594 -5.18 3.412 1 96.81 20 LEU B N 1
ATOM 2319 C CA . LEU B 1 20 ? -17.703 -5.055 1.963 1 96.81 20 LEU B CA 1
ATOM 2320 C C . LEU B 1 20 ? -18 -3.613 1.562 1 96.81 20 LEU B C 1
ATOM 2322 O O . LEU B 1 20 ? -18.484 -2.826 2.379 1 96.81 20 LEU B O 1
ATOM 2326 N N . VAL B 1 21 ? -17.656 -3.293 0.348 1 95.12 21 VAL B N 1
ATOM 2327 C CA . VAL B 1 21 ? -17.953 -1.967 -0.184 1 95.12 21 VAL B CA 1
ATOM 2328 C C . VAL B 1 21 ? -18.219 -2.062 -1.683 1 95.12 21 VAL B C 1
ATOM 2330 O O . VAL B 1 21 ? -17.688 -2.938 -2.365 1 95.12 21 VAL B O 1
ATOM 2333 N N . LEU B 1 22 ? -19.141 -1.195 -2.148 1 93.62 22 LEU B N 1
ATOM 2334 C CA . LEU B 1 22 ? -19.375 -1.107 -3.586 1 93.62 22 LEU B CA 1
ATOM 2335 C C . LEU B 1 22 ? -18.141 -0.576 -4.305 1 93.62 22 LEU B C 1
ATOM 2337 O O . LEU B 1 22 ? -17.516 0.376 -3.84 1 93.62 22 LEU B O 1
ATOM 2341 N N . ASN B 1 23 ? -17.75 -1.225 -5.418 1 93.62 23 ASN B N 1
ATOM 2342 C CA . ASN B 1 23 ? -16.594 -0.772 -6.18 1 93.62 23 ASN B CA 1
ATOM 2343 C C . ASN B 1 23 ? -16.828 -0.905 -7.684 1 93.62 23 ASN B C 1
ATOM 2345 O O . ASN B 1 23 ? -17.969 -1.001 -8.133 1 93.62 23 ASN B O 1
ATOM 2349 N N . HIS B 1 24 ? -15.781 -0.741 -8.422 1 91.56 24 HIS B N 1
ATOM 2350 C CA . HIS B 1 24 ? -15.875 -0.631 -9.867 1 91.56 24 HIS B CA 1
ATOM 2351 C C . HIS B 1 24 ? -16.297 -1.957 -10.5 1 91.56 24 HIS B C 1
ATOM 2353 O O . HIS B 1 24 ? -16.594 -2.018 -11.695 1 91.56 24 HIS B O 1
ATOM 2359 N N . LEU B 1 25 ? -16.344 -3.061 -9.711 1 94 25 LEU B N 1
ATOM 2360 C CA . LEU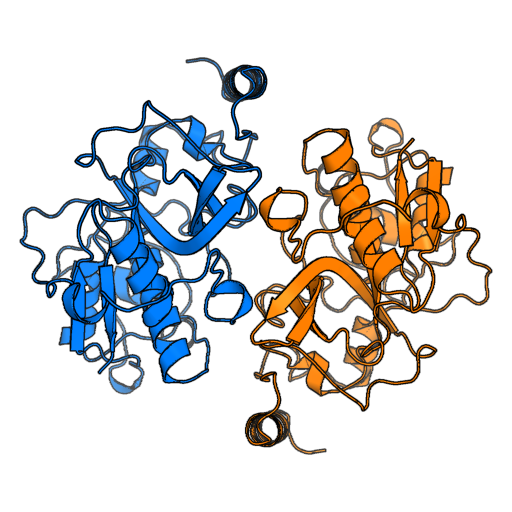 B 1 25 ? -16.703 -4.375 -10.234 1 94 25 LEU B CA 1
ATOM 2361 C C . LEU B 1 25 ? -18.203 -4.609 -10.141 1 94 25 LEU B C 1
ATOM 2363 O O . LEU B 1 25 ? -18.703 -5.645 -10.594 1 94 25 LEU B O 1
ATOM 2367 N N . ALA B 1 26 ? -18.906 -3.664 -9.641 1 92.94 26 ALA B N 1
ATOM 2368 C CA . ALA B 1 26 ? -20.328 -3.82 -9.336 1 92.94 26 ALA B CA 1
ATOM 2369 C C . ALA B 1 26 ? -21.141 -4.09 -10.609 1 92.94 26 ALA B C 1
ATOM 2371 O O . ALA B 1 26 ? -22.172 -4.762 -10.562 1 92.94 26 ALA B O 1
ATOM 2372 N N . ASP B 1 27 ? -20.625 -3.611 -11.719 1 92 27 ASP B N 1
ATOM 2373 C CA . ASP B 1 27 ? -21.391 -3.73 -12.961 1 92 27 ASP B CA 1
ATOM 2374 C C . ASP B 1 27 ? -20.953 -4.949 -13.766 1 92 27 ASP B C 1
ATOM 2376 O O . ASP B 1 27 ? -21.469 -5.207 -14.852 1 92 27 ASP B O 1
ATOM 2380 N N . ARG B 1 28 ? -20.047 -5.707 -13.273 1 92.94 28 ARG B N 1
ATOM 2381 C CA . ARG B 1 28 ? -19.578 -6.887 -13.992 1 92.94 28 ARG B CA 1
ATOM 2382 C C . ARG B 1 28 ? -20.516 -8.07 -13.781 1 92.94 28 ARG B C 1
ATOM 2384 O O . ARG B 1 28 ? -21.016 -8.273 -12.672 1 92.94 28 ARG B O 1
ATOM 2391 N N . THR B 1 29 ? -20.719 -8.812 -14.844 1 91.88 29 THR B N 1
ATOM 2392 C CA . THR B 1 29 ? -21.516 -10.039 -14.758 1 91.88 29 THR B CA 1
ATOM 2393 C C . THR B 1 29 ? -20.688 -11.164 -14.148 1 91.88 29 THR B C 1
ATOM 2395 O O . THR B 1 29 ? -19.453 -11.094 -14.102 1 91.88 29 THR B O 1
ATOM 2398 N N . PRO B 1 30 ? -21.359 -12.172 -13.672 1 90.25 30 PRO B N 1
ATOM 2399 C CA . PRO B 1 30 ? -20.625 -13.328 -13.164 1 90.25 30 PRO B CA 1
ATOM 2400 C C . PRO B 1 30 ? -19.656 -13.914 -14.188 1 90.25 30 PRO B C 1
ATOM 2402 O O . PRO B 1 30 ? -18.562 -14.367 -13.828 1 90.25 30 PRO B O 1
ATOM 2405 N N . GLU B 1 31 ? -20.062 -13.914 -15.43 1 91.25 31 GLU B N 1
ATOM 2406 C CA . GLU B 1 31 ? -19.203 -14.43 -16.484 1 91.25 31 GLU B CA 1
ATOM 2407 C C . GLU B 1 31 ? -17.953 -13.57 -16.656 1 91.25 31 GLU B C 1
ATOM 2409 O O . GLU B 1 31 ? -16.859 -14.094 -16.812 1 91.25 31 GLU B O 1
ATOM 2414 N N . GLU B 1 32 ? -18.156 -12.32 -16.594 1 91.81 32 GLU B N 1
ATOM 2415 C CA . GLU B 1 32 ? -17.031 -11.391 -16.688 1 91.81 32 GLU B CA 1
ATOM 2416 C C . GLU B 1 32 ? -16.078 -11.562 -15.5 1 91.81 32 GLU B C 1
ATOM 2418 O O . GLU B 1 32 ? -14.852 -11.508 -15.664 1 91.81 32 GLU B O 1
ATOM 2423 N N . MET B 1 33 ? -16.656 -11.766 -14.359 1 93.31 33 MET B N 1
ATOM 2424 C CA . MET B 1 33 ? -15.844 -11.977 -13.164 1 93.31 33 MET B CA 1
ATOM 2425 C C . MET B 1 33 ? -15.047 -13.273 -13.266 1 93.31 33 MET B C 1
ATOM 2427 O O . MET B 1 33 ? -13.914 -13.352 -12.797 1 93.31 33 MET B O 1
ATOM 2431 N N . ALA B 1 34 ? -15.609 -14.258 -13.852 1 91.19 34 ALA B N 1
ATOM 2432 C CA . ALA B 1 34 ? -14.922 -15.539 -14.039 1 91.19 34 ALA B CA 1
ATOM 2433 C C . ALA B 1 34 ? -13.688 -15.375 -14.922 1 91.19 34 ALA B C 1
ATOM 2435 O O . ALA B 1 34 ? -12.656 -16.016 -14.68 1 91.19 34 ALA B O 1
ATOM 2436 N N . VAL B 1 35 ? -13.789 -14.562 -15.883 1 89.62 35 VAL B N 1
ATOM 2437 C CA . VAL B 1 35 ? -12.664 -14.289 -16.766 1 89.62 35 VAL B CA 1
ATOM 2438 C C . VAL B 1 35 ? -11.547 -13.602 -15.977 1 89.62 35 VAL B C 1
ATOM 2440 O O . VAL B 1 35 ? -10.367 -13.93 -16.141 1 89.62 35 VAL B O 1
ATOM 2443 N N . LEU B 1 36 ? -11.922 -12.719 -15.109 1 91.19 36 LEU B N 1
ATOM 2444 C CA . LEU B 1 36 ? -10.961 -11.961 -14.312 1 91.19 36 LEU B CA 1
ATOM 2445 C C . LEU B 1 36 ? -10.156 -12.891 -13.406 1 91.19 36 LEU B C 1
ATOM 2447 O O . LEU B 1 36 ? -8.992 -12.617 -13.109 1 91.19 36 LEU B O 1
ATOM 2451 N N . ARG B 1 37 ? -10.633 -13.984 -12.914 1 91.75 37 ARG B N 1
ATOM 2452 C CA . ARG B 1 37 ? -9.969 -14.906 -11.992 1 91.75 37 ARG B CA 1
ATOM 2453 C C . ARG B 1 37 ? -8.961 -15.781 -12.734 1 91.75 37 ARG B C 1
ATOM 2455 O O . ARG B 1 37 ? -8.047 -16.344 -12.117 1 91.75 37 ARG B O 1
ATOM 2462 N N . GLY B 1 38 ? -8.898 -15.875 -14.031 1 82.19 38 GLY B N 1
ATOM 2463 C CA . GLY B 1 38 ? -7.984 -16.25 -15.094 1 82.19 38 GLY B CA 1
ATOM 2464 C C . GLY B 1 38 ? -7.168 -17.484 -14.773 1 82.19 38 GLY B C 1
ATOM 2465 O O . GLY B 1 38 ? -6.305 -17.891 -15.555 1 82.19 38 GLY B O 1
ATOM 2466 N N . ARG B 1 39 ? -7.242 -18.141 -13.523 1 80.25 39 ARG B N 1
ATOM 2467 C CA . ARG B 1 39 ? -6.48 -19.375 -13.289 1 80.25 39 ARG B CA 1
ATOM 2468 C C . ARG B 1 39 ? -7.082 -20.547 -14.062 1 80.25 39 ARG B C 1
ATOM 2470 O O . ARG B 1 39 ? -8.289 -20.766 -14.008 1 80.25 39 ARG B O 1
ATOM 2477 N N . LEU B 1 40 ? -6.254 -21.078 -14.758 1 77.56 40 LEU B N 1
ATOM 2478 C CA . LEU B 1 40 ? -6.637 -22.25 -15.539 1 77.56 40 LEU B CA 1
ATOM 2479 C C . LEU B 1 40 ? -5.773 -23.453 -15.18 1 77.56 40 LEU B C 1
ATOM 2481 O O . LEU B 1 40 ? -4.559 -23.438 -15.391 1 77.56 40 LEU B O 1
ATOM 2485 N N . LYS B 1 41 ? -6.414 -24.422 -14.508 1 76 41 LYS B N 1
ATOM 2486 C CA . LYS B 1 41 ? -5.672 -25.625 -14.172 1 76 41 LYS B CA 1
ATOM 2487 C C . LYS B 1 41 ? -5.273 -26.391 -15.43 1 76 41 LYS B C 1
ATOM 2489 O O . LYS B 1 41 ? -6.117 -26.688 -16.281 1 76 41 LYS B O 1
ATOM 2494 N N . SER B 1 42 ? -4.012 -26.469 -15.312 1 74.25 42 SER B N 1
ATOM 2495 C CA . SER B 1 42 ? -3.506 -27.281 -16.406 1 74.25 42 SER B CA 1
ATOM 2496 C C . SER B 1 42 ? -3.57 -28.766 -16.047 1 74.25 42 SER B C 1
ATOM 2498 O O . SER B 1 42 ? -3.555 -29.141 -14.875 1 74.25 42 SER B O 1
ATOM 2500 N N . GLY B 1 43 ? -4.012 -29.672 -17.016 1 76.12 43 GLY B N 1
ATOM 2501 C CA . GLY B 1 43 ? -3.904 -31.125 -16.875 1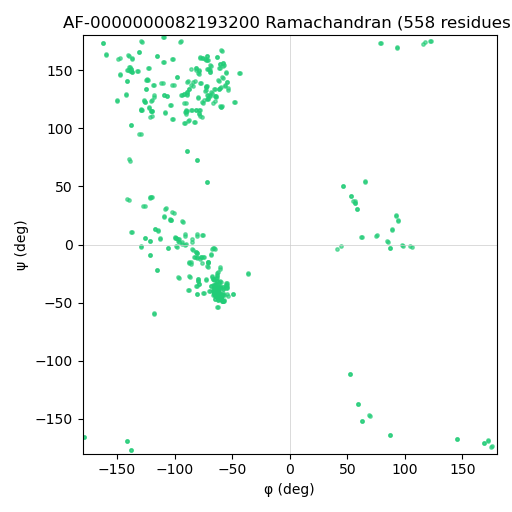 76.12 43 GLY B CA 1
ATOM 2502 C C . GLY B 1 43 ? -2.469 -31.609 -16.844 1 76.12 43 GLY B C 1
ATOM 2503 O O . GLY B 1 43 ? -2.207 -32.75 -16.484 1 76.12 43 GLY B O 1
ATOM 2504 N N . ALA B 1 44 ? -1.485 -30.688 -17.031 1 81.19 44 ALA B N 1
ATOM 2505 C CA . ALA B 1 44 ? -0.075 -31.062 -17.078 1 81.19 44 ALA B CA 1
ATOM 2506 C C . ALA B 1 44 ? 0.511 -31.109 -15.664 1 81.19 44 ALA B C 1
ATOM 2508 O O . ALA B 1 44 ? 0.03 -30.422 -14.758 1 81.19 44 ALA B O 1
ATOM 2509 N N . PRO B 1 45 ? 1.478 -31.938 -15.516 1 86.56 45 PRO B N 1
ATOM 2510 C CA . PRO B 1 45 ? 2.09 -32.031 -14.188 1 86.56 45 PRO B CA 1
ATOM 2511 C C . PRO B 1 45 ? 2.945 -30.828 -13.836 1 86.56 45 PRO B C 1
ATOM 2513 O O . PRO B 1 45 ? 3.631 -30.281 -14.703 1 86.56 45 PRO B O 1
ATOM 2516 N N . ASN B 1 46 ? 2.838 -30.297 -12.656 1 91.19 46 ASN B N 1
ATOM 2517 C CA . ASN B 1 46 ? 3.729 -29.297 -12.078 1 91.19 46 ASN B CA 1
ATOM 2518 C C . ASN B 1 46 ? 5.043 -29.906 -11.609 1 91.19 46 ASN B C 1
ATOM 2520 O O . ASN B 1 46 ? 5.066 -30.656 -10.625 1 91.19 46 ASN B O 1
ATOM 2524 N N . ASN B 1 47 ? 6.156 -29.641 -12.273 1 90.94 47 ASN B N 1
ATOM 2525 C CA . ASN B 1 47 ? 7.449 -30.266 -12.031 1 90.94 47 ASN B CA 1
ATOM 2526 C C . ASN B 1 47 ? 8.297 -29.453 -11.062 1 90.94 47 ASN B C 1
ATOM 2528 O O . ASN B 1 47 ? 9.523 -29.562 -11.062 1 90.94 47 ASN B O 1
ATOM 2532 N N . GLY B 1 48 ? 7.715 -28.625 -10.32 1 95.62 48 GLY B N 1
ATOM 2533 C CA . GLY B 1 48 ? 8.445 -27.875 -9.305 1 95.62 48 GLY B CA 1
ATOM 2534 C C . GLY B 1 48 ? 9.094 -28.766 -8.266 1 95.62 48 GLY B C 1
ATOM 2535 O O . GLY B 1 48 ? 8.648 -29.891 -8.031 1 95.62 48 GLY B O 1
ATOM 2536 N N . GLN B 1 49 ? 10.164 -28.344 -7.68 1 97 49 GLN B N 1
ATOM 2537 C CA . GLN B 1 49 ? 10.859 -29.078 -6.625 1 97 49 GLN B CA 1
ATOM 2538 C C . GLN B 1 49 ? 10.047 -29.094 -5.336 1 97 49 GLN B C 1
ATOM 2540 O O . GLN B 1 49 ? 9.25 -28.188 -5.086 1 97 49 GLN B O 1
ATOM 2545 N N . PRO B 1 50 ? 10.25 -30.156 -4.566 1 96.81 50 PRO B N 1
ATOM 2546 C CA . PRO B 1 50 ? 9.555 -30.188 -3.277 1 96.81 50 PRO B CA 1
ATOM 2547 C C . PRO B 1 50 ? 10.094 -29.141 -2.293 1 96.81 50 PRO B C 1
ATOM 2549 O O . PRO B 1 50 ? 11.266 -28.766 -2.369 1 96.81 50 PRO B O 1
ATOM 2552 N N . PHE B 1 51 ? 9.242 -28.781 -1.411 1 97.62 51 PHE B N 1
ATOM 2553 C CA . PHE B 1 51 ? 9.625 -27.844 -0.37 1 97.62 51 PHE B CA 1
ATOM 2554 C C . PHE B 1 51 ? 10.625 -28.469 0.592 1 97.62 51 PHE B C 1
ATOM 2556 O O . PHE B 1 51 ? 10.438 -29.594 1.047 1 97.62 51 PHE B O 1
ATOM 2563 N N . PRO B 1 52 ? 11.719 -27.766 0.875 1 95.88 52 PRO B N 1
ATOM 2564 C CA . PRO B 1 52 ? 12.719 -28.312 1.8 1 95.88 52 PRO B CA 1
ATOM 2565 C C . PRO B 1 52 ? 12.328 -28.125 3.266 1 95.88 52 PRO B C 1
ATOM 2567 O O . PRO B 1 52 ? 13.039 -27.438 4.012 1 95.88 52 PRO B O 1
ATOM 2570 N N . SER B 1 53 ? 11.383 -28.828 3.77 1 93.88 53 SER B N 1
ATOM 2571 C CA . SER B 1 53 ? 10.805 -28.656 5.102 1 93.88 53 SER B CA 1
ATOM 2572 C C . SER B 1 53 ? 11.836 -28.953 6.188 1 93.88 53 SER B C 1
ATOM 2574 O O . SER B 1 53 ? 11.867 -28.297 7.223 1 93.88 53 SER B O 1
ATOM 2576 N N . GLU B 1 54 ? 12.68 -29.938 5.957 1 92.81 54 GLU B N 1
ATOM 2577 C CA . GLU B 1 54 ? 13.664 -30.328 6.957 1 92.81 54 GLU B CA 1
ATOM 2578 C C . GLU B 1 54 ? 14.656 -29.203 7.219 1 92.81 54 GLU B C 1
ATOM 2580 O O . GLU B 1 54 ? 15.102 -29.016 8.352 1 92.81 54 GLU B O 1
ATOM 2585 N N . ALA B 1 55 ? 14.922 -28.484 6.199 1 92.25 55 ALA B N 1
ATOM 2586 C CA . ALA B 1 55 ? 15.875 -27.391 6.309 1 92.25 55 ALA B CA 1
ATOM 2587 C C . ALA B 1 55 ? 15.305 -26.234 7.137 1 92.25 55 ALA B C 1
ATOM 2589 O O . ALA B 1 55 ? 16.047 -25.422 7.684 1 92.25 55 ALA B O 1
ATOM 2590 N N . TYR B 1 56 ? 13.984 -26.266 7.324 1 92.31 56 TYR B N 1
ATOM 2591 C CA . TYR B 1 56 ? 13.367 -25.109 7.973 1 92.31 56 TYR B CA 1
ATOM 2592 C C . TYR B 1 56 ? 12.797 -25.484 9.328 1 92.31 56 TYR B C 1
ATOM 2594 O O . TYR B 1 56 ? 12.094 -24.688 9.961 1 92.31 56 TYR B O 1
ATOM 2602 N N . LYS B 1 57 ? 13.109 -26.609 9.828 1 89.44 57 LYS B N 1
ATOM 2603 C CA . LYS B 1 57 ? 12.547 -27.125 11.078 1 89.44 57 LYS B CA 1
ATOM 2604 C C . LYS B 1 57 ? 12.984 -26.266 12.266 1 89.44 57 LYS B C 1
ATOM 2606 O O . LYS B 1 57 ? 12.234 -26.109 13.234 1 89.44 57 LYS B O 1
ATOM 2611 N N . SER B 1 58 ? 14.156 -25.656 12.203 1 91.31 58 SER B N 1
ATOM 2612 C CA . SER B 1 58 ? 14.695 -24.922 13.336 1 91.31 58 SER B CA 1
ATOM 2613 C C . SER B 1 58 ? 14.469 -23.422 13.18 1 91.31 58 SER B C 1
ATOM 2615 O O . SER B 1 58 ? 14.891 -22.625 14.031 1 91.31 58 SER B O 1
ATOM 2617 N N . LEU B 1 59 ? 13.773 -23.078 12.18 1 93.12 59 LEU B N 1
ATOM 2618 C CA . LEU B 1 59 ? 13.555 -21.656 11.93 1 93.12 59 LEU B CA 1
ATOM 2619 C C . LEU B 1 59 ? 12.617 -21.062 12.977 1 93.12 59 LEU B C 1
ATOM 2621 O O . LEU B 1 59 ? 11.578 -21.641 13.289 1 93.12 59 LEU B O 1
ATOM 2625 N N . VAL B 1 60 ? 13.086 -20 13.602 1 95 60 VAL B N 1
ATOM 2626 C CA . VAL B 1 60 ? 12.195 -19.219 14.445 1 95 60 VAL B CA 1
ATOM 2627 C C . VAL B 1 60 ? 11.5 -18.141 13.602 1 95 60 VAL B C 1
ATOM 2629 O O . VAL B 1 60 ? 12.133 -17.172 13.18 1 95 60 VAL B O 1
ATOM 2632 N N . LEU B 1 61 ? 10.273 -18.328 13.336 1 96.12 61 LEU B N 1
ATOM 2633 C CA . LEU B 1 61 ? 9.508 -17.422 12.477 1 96.12 61 LEU B CA 1
ATOM 2634 C C . LEU B 1 61 ? 8.922 -16.281 13.281 1 96.12 61 LEU B C 1
ATOM 2636 O O . LEU B 1 61 ? 8.438 -16.469 14.391 1 96.12 61 LEU B O 1
ATOM 2640 N N . PRO B 1 62 ? 9.055 -15.078 12.789 1 95.69 62 PRO B N 1
ATOM 2641 C CA . PRO B 1 62 ? 8.43 -13.953 13.492 1 95.69 62 PRO B CA 1
ATOM 2642 C C . PRO B 1 62 ? 6.91 -14.062 13.531 1 95.69 62 PRO B C 1
ATOM 2644 O O . PRO B 1 62 ? 6.312 -14.758 12.703 1 95.69 62 PRO B O 1
ATOM 2647 N N . GLU B 1 63 ? 6.324 -13.312 14.461 1 93.75 63 GLU B N 1
ATOM 2648 C CA . GLU B 1 63 ? 4.875 -13.305 14.609 1 93.75 63 GLU B CA 1
ATOM 2649 C C . GLU B 1 63 ? 4.195 -12.648 13.414 1 93.75 63 GLU B C 1
ATOM 2651 O O . GLU B 1 63 ? 3.088 -13.031 13.031 1 93.75 63 GLU B O 1
ATOM 2656 N N . SER B 1 64 ? 4.852 -11.656 12.914 1 96.12 64 SER B N 1
ATOM 2657 C CA . SER B 1 64 ? 4.336 -10.953 11.742 1 96.12 64 SER B CA 1
ATOM 2658 C C . SER B 1 64 ? 5.453 -10.656 10.742 1 96.12 64 SER B C 1
ATOM 2660 O O . SER B 1 64 ? 6.625 -10.578 11.117 1 96.12 64 SER B O 1
ATOM 2662 N N . LEU B 1 65 ? 5.062 -10.656 9.492 1 97.75 65 LEU B N 1
ATOM 2663 C CA . LEU B 1 65 ? 5.957 -10.375 8.375 1 97.75 65 LEU B CA 1
ATOM 2664 C C . LEU B 1 65 ? 5.238 -9.57 7.293 1 97.75 65 LEU B C 1
ATOM 2666 O O . LEU B 1 65 ? 4.094 -9.875 6.949 1 97.75 65 LEU B O 1
ATOM 2670 N N . ASP B 1 66 ? 5.844 -8.477 6.863 1 98.19 66 ASP B N 1
ATOM 2671 C CA . ASP B 1 66 ? 5.312 -7.625 5.801 1 98.19 66 ASP B CA 1
ATOM 2672 C C . ASP B 1 66 ? 6.418 -7.18 4.848 1 98.19 66 ASP B C 1
ATOM 2674 O O . ASP B 1 66 ? 7.164 -6.242 5.148 1 98.19 66 ASP B O 1
ATOM 2678 N N . TRP B 1 67 ? 6.492 -7.789 3.711 1 98.62 67 TRP B N 1
ATOM 2679 C CA . TRP B 1 67 ? 7.582 -7.535 2.773 1 98.62 67 TRP B CA 1
ATOM 2680 C C . TRP B 1 67 ? 7.445 -6.148 2.148 1 98.62 67 TRP B C 1
ATOM 2682 O O . TRP B 1 67 ? 8.391 -5.641 1.544 1 98.62 67 TRP B O 1
ATOM 2692 N N . ARG B 1 68 ? 6.273 -5.473 2.254 1 97.69 68 ARG B N 1
ATOM 2693 C CA . ARG B 1 68 ? 6.137 -4.094 1.794 1 97.69 68 ARG B CA 1
ATOM 2694 C C . ARG B 1 68 ? 7.086 -3.17 2.547 1 97.69 68 ARG B C 1
ATOM 2696 O O . ARG B 1 68 ? 7.66 -2.25 1.96 1 97.69 68 ARG B O 1
ATOM 2703 N N . LEU B 1 69 ? 7.258 -3.475 3.803 1 96.19 69 LEU B N 1
ATOM 2704 C CA . LEU B 1 69 ? 8.109 -2.637 4.645 1 96.19 69 LEU B CA 1
ATOM 2705 C C . LEU B 1 69 ? 9.57 -2.732 4.207 1 96.19 69 LEU B C 1
ATOM 2707 O O . LEU B 1 69 ? 10.32 -1.762 4.328 1 96.19 69 LEU B O 1
ATOM 2711 N N . TYR B 1 70 ? 9.922 -3.871 3.627 1 96 70 TYR B N 1
ATOM 2712 C CA . TYR B 1 70 ? 11.312 -4.113 3.248 1 96 70 TYR B CA 1
ATOM 2713 C C . TYR B 1 70 ? 11.594 -3.578 1.849 1 96 70 TYR B C 1
ATOM 2715 O O . TYR B 1 70 ? 12.758 -3.457 1.447 1 96 70 TYR B O 1
ATOM 2723 N N . GLY B 1 71 ? 10.555 -3.305 1.118 1 96.38 71 GLY B N 1
ATOM 2724 C CA . GLY B 1 71 ? 10.734 -2.777 -0.225 1 96.38 71 GLY B CA 1
ATOM 2725 C C . GLY B 1 71 ? 10.727 -3.854 -1.295 1 96.38 71 GLY B C 1
ATOM 2726 O O . GLY B 1 71 ? 11.156 -3.615 -2.426 1 96.38 71 GLY B O 1
ATOM 2727 N N . ALA B 1 72 ? 10.148 -5.023 -0.961 1 98.25 72 ALA B N 1
ATOM 2728 C CA . ALA B 1 72 ? 10.258 -6.172 -1.859 1 98.25 72 ALA B CA 1
ATOM 2729 C C . ALA B 1 72 ? 8.992 -6.328 -2.697 1 98.25 72 ALA B C 1
ATOM 2731 O O . ALA B 1 72 ? 8.805 -7.344 -3.371 1 98.25 72 ALA B O 1
ATOM 2732 N N . VAL B 1 73 ? 8.07 -5.379 -2.596 1 98.56 73 VAL B N 1
ATOM 2733 C CA . VAL B 1 73 ? 6.777 -5.508 -3.264 1 98.56 73 VAL B CA 1
ATOM 2734 C C . VAL B 1 73 ? 6.523 -4.277 -4.133 1 98.56 73 VAL B C 1
ATOM 2736 O O . VAL B 1 73 ? 6.566 -3.146 -3.645 1 98.56 73 VAL B O 1
ATOM 2739 N N . THR B 1 74 ? 6.293 -4.445 -5.434 1 97.69 74 THR B N 1
ATOM 2740 C CA . THR B 1 74 ? 5.938 -3.342 -6.32 1 97.69 74 THR B CA 1
ATOM 2741 C C . THR B 1 74 ? 4.516 -2.863 -6.051 1 97.69 74 THR B C 1
ATOM 2743 O O . THR B 1 74 ? 3.725 -3.576 -5.426 1 97.69 74 THR B O 1
ATOM 2746 N N . PRO B 1 75 ? 4.18 -1.683 -6.492 1 96.12 75 PRO B N 1
ATOM 2747 C CA . PRO B 1 75 ? 2.812 -1.197 -6.301 1 96.12 75 PRO B CA 1
ATOM 2748 C C . PRO B 1 75 ? 1.767 -2.123 -6.918 1 96.12 75 PRO B C 1
ATOM 2750 O O . PRO B 1 75 ? 2.084 -2.9 -7.824 1 96.12 75 PRO B O 1
ATOM 2753 N N . VAL B 1 76 ? 0.571 -2.029 -6.391 1 97.81 76 VAL B N 1
ATOM 2754 C CA . VAL B 1 76 ? -0.55 -2.797 -6.926 1 97.81 76 VAL B CA 1
ATOM 2755 C C . VAL B 1 76 ? -0.805 -2.396 -8.375 1 97.81 76 VAL B C 1
ATOM 2757 O O . VAL B 1 76 ? -0.81 -1.209 -8.711 1 97.81 76 VAL B O 1
ATOM 2760 N N . LYS B 1 77 ? -0.976 -3.4 -9.203 1 96.38 77 LYS B N 1
ATOM 2761 C CA . LYS B 1 77 ? -1.233 -3.215 -10.633 1 96.38 77 LYS B CA 1
ATOM 2762 C C . LYS B 1 77 ? -2.668 -3.596 -10.984 1 96.38 77 LYS B C 1
ATOM 2764 O O . LYS B 1 77 ? -3.484 -3.855 -10.102 1 96.38 77 LYS B O 1
ATOM 2769 N N . ASP B 1 78 ? -3.023 -3.447 -12.234 1 96.5 78 ASP B N 1
ATOM 2770 C CA . ASP B 1 78 ? -4.375 -3.73 -12.711 1 96.5 78 ASP B CA 1
ATOM 2771 C C . ASP B 1 78 ? -4.344 -4.641 -13.938 1 96.5 78 ASP B C 1
ATOM 2773 O O . ASP B 1 78 ? -3.902 -4.23 -15.016 1 96.5 78 ASP B O 1
ATOM 2777 N N . GLN B 1 79 ? -4.887 -5.812 -13.797 1 96.75 79 GLN B N 1
ATOM 2778 C CA . GLN B 1 79 ? -4.941 -6.742 -14.922 1 96.75 79 GLN B CA 1
ATOM 2779 C C . GLN B 1 79 ? -6.102 -6.414 -15.852 1 96.75 79 GLN B C 1
ATOM 2781 O O . GLN B 1 79 ? -6.223 -6.996 -16.938 1 96.75 79 GLN B O 1
ATOM 2786 N N . ALA B 1 80 ? -6.906 -5.461 -15.414 1 94.44 80 ALA B N 1
ATOM 2787 C CA . ALA B 1 80 ? -8.055 -5.02 -16.203 1 94.44 80 ALA B CA 1
ATOM 2788 C C . ALA B 1 80 ? -9.016 -6.172 -16.469 1 94.44 80 ALA B C 1
ATOM 2790 O O . ALA B 1 80 ? -9.383 -6.91 -15.547 1 94.44 80 ALA B O 1
ATOM 2791 N N . VAL B 1 81 ? -9.539 -6.316 -17.672 1 92.5 81 VAL B N 1
ATOM 2792 C CA . VAL B 1 81 ? -10.562 -7.316 -17.953 1 92.5 81 VAL B CA 1
ATOM 2793 C C . VAL B 1 81 ? -9.906 -8.617 -18.406 1 92.5 81 VAL B C 1
ATOM 2795 O O . VAL B 1 81 ? -10.586 -9.562 -18.812 1 92.5 81 VAL B O 1
ATOM 2798 N N . CYS B 1 82 ? -8.594 -8.695 -18.328 1 94.31 82 CYS B N 1
ATOM 2799 C CA . CYS B 1 82 ? -7.824 -9.836 -18.828 1 94.31 82 CYS B CA 1
ATOM 2800 C C . CYS B 1 82 ? -7.582 -10.852 -17.719 1 94.31 82 CYS B C 1
ATOM 2802 O O . CYS B 1 82 ? -7.094 -10.508 -16.641 1 94.31 82 CYS B O 1
ATOM 2804 N N . GLY B 1 83 ? -7.898 -12.164 -17.969 1 95.12 83 GLY B N 1
ATOM 2805 C CA . GLY B 1 83 ? -7.621 -13.242 -17.031 1 95.12 83 GLY B CA 1
ATOM 2806 C C . GLY B 1 83 ? -6.145 -13.578 -16.938 1 95.12 83 GLY B C 1
ATOM 2807 O O . GLY B 1 83 ? -5.754 -14.734 -17.125 1 95.12 83 GLY B O 1
ATOM 2808 N N . SER B 1 84 ? -5.32 -12.586 -16.672 1 96.44 84 SER B N 1
ATOM 2809 C CA . SER B 1 84 ? -3.869 -12.75 -16.688 1 96.44 84 SER B CA 1
ATOM 2810 C C . SER B 1 84 ? -3.291 -12.68 -15.273 1 96.44 84 SER B C 1
ATOM 2812 O O . SER B 1 84 ? -2.115 -12.359 -15.094 1 96.44 84 SER B O 1
ATOM 2814 N N . CYS B 1 85 ? -4.109 -12.992 -14.258 1 97.62 85 CYS B N 1
ATOM 2815 C CA . CYS B 1 85 ? -3.686 -12.93 -12.867 1 97.62 85 CYS B CA 1
ATOM 2816 C C . CYS B 1 85 ? -2.432 -13.766 -12.633 1 97.62 85 CYS B C 1
ATOM 2818 O O . CYS B 1 85 ? -1.577 -13.398 -11.828 1 97.62 85 CYS B O 1
ATOM 2820 N N . TRP B 1 86 ? -2.32 -14.875 -13.375 1 97.12 86 TRP B N 1
ATOM 2821 C CA . TRP B 1 86 ? -1.171 -15.766 -13.266 1 97.12 86 TRP B CA 1
ATOM 2822 C C . TRP B 1 86 ? 0.127 -15.016 -13.547 1 97.12 86 TRP B C 1
ATOM 2824 O O . TRP B 1 86 ? 1.153 -15.281 -12.914 1 97.12 86 TRP B O 1
ATOM 2834 N N . SER B 1 87 ? 0.12 -14.117 -14.445 1 98.06 87 SER B N 1
ATOM 2835 C CA . SER B 1 87 ? 1.325 -13.375 -14.797 1 98.06 87 SER B CA 1
ATOM 2836 C C . SER B 1 87 ? 1.699 -12.375 -13.703 1 98.06 87 SER B C 1
ATOM 2838 O O . SER B 1 87 ? 2.881 -12.117 -13.469 1 98.06 87 SER B O 1
ATOM 2840 N N . PHE B 1 88 ? 0.683 -11.875 -12.992 1 98.5 88 PHE B N 1
ATOM 2841 C CA . PHE B 1 88 ? 0.931 -10.922 -11.914 1 98.5 88 PHE B CA 1
ATOM 2842 C C . PHE B 1 88 ? 1.493 -11.641 -10.688 1 98.5 88 PHE B C 1
ATOM 2844 O O . PHE B 1 88 ? 2.414 -11.133 -10.039 1 98.5 88 PHE B O 1
ATOM 2851 N N . ALA B 1 89 ? 0.946 -12.773 -10.383 1 98.56 89 ALA B N 1
ATOM 2852 C CA . ALA B 1 89 ? 1.482 -13.562 -9.273 1 98.56 89 ALA B CA 1
ATOM 2853 C C . ALA B 1 89 ? 2.922 -13.984 -9.555 1 98.56 89 ALA B C 1
ATOM 2855 O O . ALA B 1 89 ? 3.781 -13.906 -8.672 1 98.56 89 ALA B O 1
ATOM 2856 N N . THR B 1 90 ? 3.178 -14.398 -10.781 1 98.5 90 THR B N 1
ATOM 2857 C CA . THR B 1 90 ? 4.508 -14.844 -11.18 1 98.5 90 THR B CA 1
ATOM 2858 C C . THR B 1 90 ? 5.52 -13.711 -11.055 1 98.5 90 THR B C 1
ATOM 2860 O O . THR B 1 90 ? 6.551 -13.859 -10.391 1 98.5 90 THR B O 1
ATOM 2863 N N . THR B 1 91 ? 5.199 -12.586 -11.695 1 98.81 91 THR B N 1
ATOM 2864 C CA . THR B 1 91 ? 6.156 -11.484 -11.695 1 98.81 91 THR B CA 1
ATOM 2865 C C . THR B 1 91 ? 6.348 -10.945 -10.281 1 98.81 91 THR B C 1
ATOM 2867 O O . THR B 1 91 ? 7.457 -10.555 -9.898 1 98.81 91 THR B O 1
ATOM 2870 N N . GLY B 1 92 ? 5.266 -10.898 -9.516 1 98.75 92 GLY B N 1
ATOM 2871 C CA . GLY B 1 92 ? 5.402 -10.461 -8.141 1 98.75 92 GLY B CA 1
ATOM 2872 C C . GLY B 1 92 ? 6.387 -11.297 -7.34 1 98.75 92 GLY B C 1
ATOM 2873 O O . GLY B 1 92 ? 7.242 -10.758 -6.637 1 98.75 92 GLY B O 1
ATOM 2874 N N . ALA B 1 93 ? 6.246 -12.602 -7.449 1 98.88 93 ALA B N 1
ATOM 2875 C CA . ALA B 1 93 ? 7.164 -13.5 -6.754 1 98.88 93 ALA B CA 1
ATOM 2876 C C . ALA B 1 93 ? 8.594 -13.32 -7.258 1 98.88 93 ALA B C 1
ATOM 2878 O O . ALA B 1 93 ? 9.539 -13.273 -6.465 1 98.88 93 ALA B O 1
ATOM 2879 N N . MET B 1 94 ? 8.758 -13.172 -8.531 1 98.88 94 MET B N 1
ATOM 2880 C CA . MET B 1 94 ? 10.07 -12.992 -9.148 1 98.88 94 MET B CA 1
ATOM 2881 C C . MET B 1 94 ? 10.695 -11.672 -8.719 1 98.88 94 MET B C 1
ATOM 2883 O O . MET B 1 94 ? 11.898 -11.609 -8.445 1 98.88 94 MET B O 1
ATOM 2887 N N . GLU B 1 95 ? 9.906 -10.633 -8.695 1 98.69 95 GLU B N 1
ATOM 2888 C CA . GLU B 1 95 ? 10.391 -9.32 -8.266 1 98.69 95 GLU B CA 1
ATOM 2889 C C . GLU B 1 95 ? 10.914 -9.359 -6.832 1 98.69 95 GLU B C 1
ATOM 2891 O O . GLU B 1 95 ? 11.969 -8.805 -6.535 1 98.69 95 GLU B O 1
ATOM 2896 N N . GLY B 1 96 ? 10.148 -9.984 -5.992 1 98.62 96 GLY B N 1
ATOM 2897 C CA . GLY B 1 96 ? 10.594 -10.141 -4.617 1 98.62 96 GLY B CA 1
ATOM 2898 C C . GLY B 1 96 ? 11.883 -10.93 -4.492 1 98.62 96 GLY B C 1
ATOM 2899 O O . GLY B 1 96 ? 12.797 -10.523 -3.768 1 98.62 96 GLY B O 1
ATOM 2900 N N . ALA B 1 97 ? 11.953 -12.016 -5.191 1 98.69 97 ALA B N 1
ATOM 2901 C CA . ALA B 1 97 ? 13.156 -12.844 -5.164 1 98.69 97 ALA B CA 1
ATOM 2902 C C . ALA B 1 97 ? 14.359 -12.062 -5.688 1 98.69 97 ALA B C 1
ATOM 2904 O O . ALA B 1 97 ? 15.453 -12.141 -5.113 1 98.69 97 ALA B O 1
ATOM 2905 N N . LEU B 1 98 ? 14.148 -11.359 -6.758 1 98.38 98 LEU B N 1
ATOM 2906 C CA . LEU B 1 98 ? 15.211 -10.555 -7.348 1 98.38 98 LEU B CA 1
ATOM 2907 C C . LEU B 1 98 ? 15.664 -9.469 -6.383 1 98.38 98 LEU B C 1
ATOM 2909 O O . LEU B 1 98 ? 16.859 -9.203 -6.262 1 98.38 98 LEU B O 1
ATOM 2913 N N . PHE B 1 99 ? 14.773 -8.828 -5.738 1 98 99 PHE B N 1
ATOM 2914 C CA . PHE B 1 99 ? 15.086 -7.816 -4.738 1 98 99 PHE B CA 1
ATOM 2915 C C . PHE B 1 99 ? 15.953 -8.398 -3.625 1 98 99 PHE B C 1
ATOM 2917 O O . PHE B 1 99 ? 16.922 -7.781 -3.201 1 98 99 PHE B O 1
ATOM 2924 N N . LEU B 1 100 ? 15.539 -9.547 -3.111 1 97.19 100 LEU B N 1
ATOM 2925 C CA . LEU B 1 100 ? 16.297 -10.18 -2.031 1 97.19 100 LEU B CA 1
ATOM 2926 C C . LEU B 1 100 ? 17.719 -10.492 -2.477 1 97.19 100 LEU B C 1
ATOM 2928 O O . LEU B 1 100 ? 18.656 -10.43 -1.676 1 97.19 100 LEU B O 1
ATOM 2932 N N . LYS B 1 101 ? 17.844 -10.789 -3.721 1 96.81 101 LYS B N 1
ATOM 2933 C CA . LYS B 1 101 ? 19.156 -11.172 -4.254 1 96.81 101 LYS B CA 1
ATOM 2934 C C . LYS B 1 101 ? 20.016 -9.945 -4.547 1 96.81 101 LYS B C 1
ATOM 2936 O O . LYS B 1 101 ? 21.219 -9.961 -4.328 1 96.81 101 LYS B O 1
ATOM 2941 N N . THR B 1 102 ? 19.375 -8.844 -5.012 1 94.19 102 THR B N 1
ATOM 2942 C CA . THR B 1 102 ? 20.172 -7.758 -5.578 1 94.19 102 THR B CA 1
ATOM 2943 C C . THR B 1 102 ? 20.047 -6.496 -4.727 1 94.19 102 THR B C 1
ATOM 2945 O O . THR B 1 102 ? 20.844 -5.57 -4.855 1 94.19 102 THR B O 1
ATOM 2948 N N . GLY B 1 103 ? 18.969 -6.43 -3.965 1 91.5 103 GLY B N 1
ATOM 2949 C CA . GLY B 1 103 ? 18.688 -5.219 -3.209 1 91.5 103 GLY B CA 1
ATOM 2950 C C . GLY B 1 103 ? 17.953 -4.168 -4.016 1 91.5 103 GLY B C 1
ATOM 2951 O O . GLY B 1 103 ? 17.656 -3.082 -3.508 1 91.5 103 GLY B O 1
ATOM 2952 N N . VAL B 1 104 ? 17.609 -4.492 -5.273 1 90.75 104 VAL B N 1
ATOM 2953 C CA . VAL B 1 104 ? 16.969 -3.525 -6.152 1 90.75 104 VAL B CA 1
ATOM 2954 C C . VAL B 1 104 ? 15.602 -4.059 -6.582 1 90.75 104 VAL B C 1
ATOM 2956 O O . VAL B 1 104 ? 15.5 -5.16 -7.129 1 90.75 104 VAL B O 1
ATOM 2959 N N . LEU B 1 105 ? 14.602 -3.244 -6.293 1 95.25 105 LEU B N 1
ATOM 2960 C CA . LEU B 1 105 ? 13.266 -3.631 -6.734 1 95.25 105 LEU B CA 1
ATOM 2961 C C . LEU B 1 105 ? 13.055 -3.277 -8.203 1 95.25 105 LEU B C 1
ATOM 2963 O O . LEU B 1 105 ? 13.086 -2.102 -8.57 1 95.25 105 LEU B O 1
ATOM 2967 N N . THR B 1 106 ? 12.867 -4.285 -9.031 1 95.5 106 THR B N 1
ATOM 2968 C CA . THR B 1 106 ? 12.719 -4.109 -10.469 1 95.5 106 THR B CA 1
ATOM 2969 C C . THR B 1 106 ? 11.367 -4.641 -10.938 1 95.5 106 THR B C 1
ATOM 2971 O O . THR B 1 106 ? 11.102 -5.84 -10.844 1 95.5 106 THR B O 1
ATOM 2974 N N . PRO B 1 107 ? 10.5 -3.734 -11.438 1 97.19 107 PRO B N 1
ATOM 2975 C CA . PRO B 1 107 ? 9.242 -4.234 -12.008 1 97.19 107 PRO B CA 1
ATOM 2976 C C . PRO B 1 107 ? 9.461 -5.113 -13.234 1 97.19 107 PRO B C 1
ATOM 2978 O O . PRO B 1 107 ? 10.172 -4.715 -14.164 1 97.19 107 PRO B O 1
ATOM 2981 N N . LEU B 1 108 ? 8.891 -6.297 -13.211 1 98.56 108 LEU B N 1
ATOM 2982 C CA . LEU B 1 108 ? 9.016 -7.23 -14.32 1 98.56 108 LEU B CA 1
ATOM 2983 C C . LEU B 1 108 ? 7.754 -7.227 -15.18 1 98.56 108 LEU B C 1
ATOM 2985 O O . LEU B 1 108 ? 6.691 -6.797 -14.727 1 98.56 108 LEU B O 1
ATOM 2989 N N . SER B 1 109 ? 7.852 -7.68 -16.391 1 98.25 109 SER B N 1
ATOM 2990 C CA . SER B 1 109 ? 6.812 -7.5 -17.406 1 98.25 109 SER B CA 1
ATOM 2991 C C . SER B 1 109 ? 5.82 -8.656 -17.391 1 98.25 109 SER B C 1
ATOM 2993 O O . SER B 1 109 ? 6.16 -9.781 -17.766 1 98.25 109 SER B O 1
ATOM 2995 N N . GLN B 1 110 ? 4.605 -8.344 -17.031 1 97.94 110 GLN B N 1
ATOM 2996 C CA . GLN B 1 110 ? 3.531 -9.312 -17.25 1 97.94 110 GLN B CA 1
ATOM 2997 C C . GLN B 1 110 ? 3.289 -9.539 -18.734 1 97.94 110 GLN B C 1
ATOM 2999 O O . GLN B 1 110 ? 2.986 -10.664 -19.156 1 97.94 110 GLN B O 1
ATOM 3004 N N . GLN B 1 111 ? 3.447 -8.492 -19.484 1 97.25 111 GLN B N 1
ATOM 3005 C CA . GLN B 1 111 ? 3.119 -8.516 -20.906 1 97.25 111 GLN B CA 1
ATOM 3006 C C . GLN B 1 111 ? 3.973 -9.539 -21.656 1 97.25 111 GLN B C 1
ATOM 3008 O O . GLN B 1 111 ? 3.49 -10.203 -22.578 1 97.25 111 GLN B O 1
ATOM 3013 N N . VAL B 1 112 ? 5.242 -9.648 -21.312 1 97.31 112 VAL B N 1
ATOM 3014 C CA . VAL B 1 112 ? 6.105 -10.609 -22 1 97.31 112 VAL B CA 1
ATOM 3015 C C . VAL B 1 112 ? 5.574 -12.023 -21.797 1 97.31 112 VAL B C 1
ATOM 3017 O O . VAL B 1 112 ? 5.645 -12.859 -22.688 1 97.31 112 VAL B O 1
ATOM 3020 N N . LEU B 1 113 ? 5.059 -12.336 -20.641 1 97 113 LEU B N 1
ATOM 3021 C CA . LEU B 1 113 ? 4.508 -13.656 -20.359 1 97 113 LEU B CA 1
ATOM 3022 C C . LEU B 1 113 ? 3.223 -13.891 -21.141 1 97 113 LEU B C 1
ATOM 3024 O O . LEU B 1 113 ? 2.994 -14.992 -21.656 1 97 113 LEU B O 1
ATOM 3028 N N . ILE B 1 114 ? 2.424 -12.859 -21.219 1 95.69 114 ILE B N 1
ATOM 3029 C CA . ILE B 1 114 ? 1.17 -12.945 -21.969 1 95.69 114 ILE B CA 1
ATOM 3030 C C . ILE B 1 114 ? 1.458 -13.18 -23.453 1 95.69 114 ILE B C 1
ATOM 3032 O O . ILE B 1 114 ? 0.81 -14.016 -24.078 1 95.69 114 ILE B O 1
ATOM 3036 N N . ASP B 1 115 ? 2.465 -12.508 -23.938 1 95.5 115 ASP B N 1
ATOM 3037 C CA . ASP B 1 115 ? 2.77 -12.555 -25.359 1 95.5 115 ASP B CA 1
ATOM 3038 C C . ASP B 1 115 ? 3.527 -13.828 -25.719 1 95.5 115 ASP B C 1
ATOM 3040 O O . ASP B 1 115 ? 3.385 -14.344 -26.828 1 95.5 115 ASP B O 1
ATOM 3044 N N . CYS B 1 116 ? 4.289 -14.352 -24.812 1 95.56 116 CYS B N 1
ATOM 3045 C CA . CYS B 1 116 ? 5.344 -15.227 -25.312 1 95.56 116 CYS B CA 1
ATOM 3046 C C . CYS B 1 116 ? 5.215 -16.625 -24.719 1 95.56 116 CYS B C 1
ATOM 3048 O O . CYS B 1 116 ? 5.84 -17.578 -25.188 1 95.56 116 CYS B O 1
ATOM 3050 N N . SER B 1 117 ? 4.344 -16.844 -23.734 1 93.5 117 SER B N 1
ATOM 3051 C CA . SER B 1 117 ? 4.441 -18.109 -23.016 1 93.5 117 SER B CA 1
ATOM 3052 C C . SER B 1 117 ? 3.338 -19.078 -23.453 1 93.5 117 SER B C 1
ATOM 3054 O O . SER B 1 117 ? 3.02 -20.031 -22.734 1 93.5 117 SER B O 1
ATOM 3056 N N . TRP B 1 118 ? 2.756 -18.891 -24.609 1 90.06 118 TRP B N 1
ATOM 3057 C CA . TRP B 1 118 ? 1.671 -19.734 -25.109 1 90.06 118 TRP B CA 1
ATOM 3058 C C . TRP B 1 118 ? 2.104 -21.188 -25.203 1 90.06 118 TRP B C 1
ATOM 3060 O O . TRP B 1 118 ? 1.336 -22.094 -24.859 1 90.06 118 TRP B O 1
ATOM 3070 N N . GLY B 1 119 ? 3.238 -21.469 -25.656 1 89.12 119 GLY B N 1
ATOM 3071 C CA . GLY B 1 119 ? 3.734 -22.812 -25.859 1 89.12 119 GLY B CA 1
ATOM 3072 C C . GLY B 1 119 ? 3.945 -23.578 -24.562 1 89.12 119 GLY B C 1
ATOM 3073 O O . GLY B 1 119 ? 4.18 -24.781 -24.578 1 89.12 119 GLY B O 1
ATOM 3074 N N . PHE B 1 120 ? 3.723 -22.922 -23.453 1 91.25 120 PHE B N 1
ATOM 3075 C CA . PHE B 1 120 ? 3.965 -23.547 -22.156 1 91.25 120 PHE B CA 1
ATOM 3076 C C . PHE B 1 120 ? 2.656 -23.766 -21.406 1 91.25 120 PHE B C 1
ATOM 3078 O O . PHE B 1 120 ? 2.664 -24.094 -20.203 1 91.25 120 PHE B O 1
ATOM 3085 N N . GLY B 1 121 ? 1.496 -23.469 -22.047 1 87.5 121 GLY B N 1
ATOM 3086 C CA . GLY B 1 121 ? 0.203 -23.766 -21.453 1 87.5 121 GLY B CA 1
ATOM 3087 C C . GLY B 1 121 ? -0.514 -22.547 -20.938 1 87.5 121 GLY B C 1
ATOM 3088 O O . GLY B 1 121 ? -1.608 -22.641 -20.375 1 87.5 121 GLY B O 1
ATOM 3089 N N . ASN B 1 122 ? 0.123 -21.406 -21.047 1 88.69 122 ASN B N 1
ATOM 3090 C CA . ASN B 1 122 ? -0.561 -20.172 -20.703 1 88.69 122 ASN B CA 1
ATOM 3091 C C . ASN B 1 122 ? -1.311 -19.594 -21.891 1 88.69 122 ASN B C 1
ATOM 3093 O O . ASN B 1 122 ? -0.815 -19.641 -23.031 1 88.69 122 ASN B O 1
ATOM 3097 N N . HIS B 1 123 ? -2.492 -19.078 -21.609 1 90.31 123 HIS B N 1
ATOM 3098 C CA . HIS B 1 123 ? -3.367 -18.641 -22.688 1 90.31 123 HIS B CA 1
ATOM 3099 C C . HIS B 1 123 ? -3.715 -17.172 -22.562 1 90.31 123 HIS B C 1
ATOM 3101 O O . HIS B 1 123 ? -4.879 -16.781 -22.688 1 90.31 123 HIS B O 1
ATOM 3107 N N . ALA B 1 124 ? -2.717 -16.422 -22.203 1 92.69 124 ALA B N 1
ATOM 3108 C CA . ALA B 1 124 ? -2.865 -14.977 -22.109 1 92.69 124 ALA B CA 1
ATOM 3109 C C . ALA B 1 124 ? -4.07 -14.609 -21.234 1 92.69 124 ALA B C 1
ATOM 3111 O O . ALA B 1 124 ? -4.105 -14.914 -20.047 1 92.69 124 ALA B O 1
ATOM 3112 N N . CYS B 1 125 ? -5.062 -14.062 -21.875 1 93.44 125 CYS B N 1
ATOM 3113 C CA . CYS B 1 125 ? -6.203 -13.57 -21.109 1 93.44 125 CYS B CA 1
ATOM 3114 C C . CYS B 1 125 ? -7.188 -14.703 -20.812 1 93.44 125 CYS B C 1
ATOM 3116 O O . CYS B 1 125 ? -8.133 -14.523 -20.047 1 93.44 125 CYS B O 1
ATOM 3118 N N . ASP B 1 126 ? -6.941 -15.867 -21.328 1 91.81 126 ASP B N 1
ATOM 3119 C CA . ASP B 1 126 ? -7.824 -17 -21.062 1 91.81 126 ASP B CA 1
ATOM 3120 C C . ASP B 1 126 ? -7.32 -17.828 -19.875 1 91.81 126 ASP B C 1
ATOM 3122 O O . ASP B 1 126 ? -7.887 -18.859 -19.547 1 91.81 126 ASP B O 1
ATOM 3126 N N . GLY B 1 127 ? -6.227 -17.359 -19.297 1 93.12 127 GLY B N 1
ATOM 3127 C CA . GLY B 1 127 ? -5.797 -17.969 -18.047 1 93.12 127 GLY B CA 1
ATOM 3128 C C . GLY B 1 127 ? -4.449 -18.672 -18.156 1 93.12 127 GLY B C 1
ATOM 3129 O O . GLY B 1 127 ? -3.861 -18.719 -19.234 1 93.12 127 GLY B O 1
ATOM 3130 N N . GLY B 1 128 ? -3.98 -19.094 -17.031 1 93.81 128 GLY B N 1
ATOM 3131 C CA . GLY B 1 128 ? -2.711 -19.797 -16.891 1 93.81 128 GLY B CA 1
ATOM 3132 C C . GLY B 1 128 ? -2.344 -20.094 -15.453 1 93.81 128 GLY B C 1
ATOM 3133 O O . GLY B 1 128 ? -3.182 -19.984 -14.555 1 93.81 128 GLY B O 1
ATOM 3134 N N . GLU B 1 129 ? -1.135 -20.609 -15.32 1 93.5 129 GLU B N 1
ATOM 3135 C CA . GLU B 1 129 ? -0.589 -20.906 -14 1 93.5 129 GLU B CA 1
ATOM 3136 C C . GLU B 1 129 ? 0.832 -20.375 -13.859 1 93.5 129 GLU B C 1
ATOM 3138 O O . GLU B 1 129 ? 1.595 -20.359 -14.828 1 93.5 129 GLU B O 1
ATOM 3143 N N . GLU B 1 130 ? 1.138 -20.031 -12.68 1 94.56 130 GLU B N 1
ATOM 3144 C CA . GLU B 1 130 ? 2.428 -19.406 -12.406 1 94.56 130 GLU B CA 1
ATOM 3145 C C . GLU B 1 130 ? 3.582 -20.328 -12.766 1 94.56 130 GLU B C 1
ATOM 3147 O O . GLU B 1 130 ? 4.609 -19.891 -13.281 1 94.56 130 GLU B O 1
ATOM 3152 N N . TRP B 1 131 ? 3.449 -21.656 -12.422 1 94.56 131 TRP B N 1
ATOM 3153 C CA . TRP B 1 131 ? 4.586 -22.547 -12.609 1 94.56 131 TRP B CA 1
ATOM 3154 C C . TRP B 1 131 ? 4.91 -22.719 -14.086 1 94.56 131 TRP B C 1
ATOM 3156 O O . TRP B 1 131 ? 6.074 -22.906 -14.461 1 94.56 131 TRP B O 1
ATOM 3166 N N . GLN B 1 132 ? 3.889 -22.625 -14.961 1 95.62 132 GLN B N 1
ATOM 3167 C CA . GLN B 1 132 ? 4.129 -22.672 -16.406 1 95.62 132 GLN B CA 1
ATOM 3168 C C . GLN B 1 132 ? 4.93 -21.453 -16.859 1 95.62 132 GLN B C 1
ATOM 3170 O O . GLN B 1 132 ? 5.746 -21.547 -17.781 1 95.62 132 GLN B O 1
ATOM 3175 N N . ALA B 1 133 ? 4.594 -20.344 -16.219 1 96.69 133 ALA B N 1
ATOM 3176 C CA . ALA B 1 133 ? 5.363 -19.141 -16.5 1 96.69 133 ALA B CA 1
ATOM 3177 C C . ALA B 1 133 ? 6.809 -19.297 -16.047 1 96.69 133 ALA B C 1
ATOM 3179 O O . ALA B 1 133 ? 7.738 -18.859 -16.734 1 96.69 133 ALA B O 1
ATOM 3180 N N . TYR B 1 134 ? 7.043 -19.906 -14.875 1 97.88 134 TYR B N 1
ATOM 3181 C CA . TYR B 1 134 ? 8.398 -20.188 -14.406 1 97.88 134 TYR B CA 1
ATOM 3182 C C . TYR B 1 134 ? 9.156 -21.031 -15.422 1 97.88 134 TYR B C 1
ATOM 3184 O O . TYR B 1 134 ? 10.344 -20.797 -15.672 1 97.88 134 TYR B O 1
ATOM 3192 N N . GLU B 1 135 ? 8.484 -22.031 -15.961 1 96.94 135 GLU B N 1
ATOM 3193 C CA . GLU B 1 135 ? 9.117 -22.906 -16.938 1 96.94 135 GLU B CA 1
ATOM 3194 C C . GLU B 1 135 ? 9.57 -22.125 -18.172 1 96.94 135 GLU B C 1
ATOM 3196 O O . GLU B 1 135 ? 10.664 -22.359 -18.688 1 96.94 135 GLU B O 1
ATOM 3201 N N . TRP B 1 136 ? 8.688 -21.25 -18.625 1 97.06 136 TRP B N 1
ATOM 3202 C CA . TRP B 1 136 ? 9.062 -20.422 -19.766 1 97.06 136 TRP B CA 1
ATOM 3203 C C . TRP B 1 136 ? 10.281 -19.562 -19.438 1 97.06 136 TRP B C 1
ATOM 3205 O O . TRP B 1 136 ? 11.227 -19.484 -20.234 1 97.06 136 TRP B O 1
ATOM 3215 N N . ILE B 1 137 ? 10.273 -18.906 -18.281 1 98.12 137 ILE B N 1
ATOM 3216 C CA . ILE B 1 137 ? 11.352 -18.031 -17.844 1 98.12 137 ILE B CA 1
ATOM 3217 C C . ILE B 1 137 ? 12.648 -18.828 -17.734 1 98.12 137 ILE B C 1
ATOM 3219 O O . ILE B 1 137 ? 13.711 -18.375 -18.172 1 98.12 137 ILE B O 1
ATOM 3223 N N . LYS B 1 138 ? 12.609 -20.016 -17.188 1 97.12 138 LYS B N 1
ATOM 3224 C CA . LYS B 1 138 ? 13.773 -20.891 -17.031 1 97.12 138 LYS B CA 1
ATOM 3225 C C . LYS B 1 138 ? 14.367 -21.266 -18.391 1 97.12 138 LYS B C 1
ATOM 3227 O O . LYS B 1 138 ? 15.57 -21.156 -18.594 1 97.12 138 LYS B O 1
ATOM 3232 N N . LYS B 1 139 ? 13.562 -21.656 -19.266 1 96.75 139 LYS B N 1
ATOM 3233 C CA . LYS B 1 139 ? 14 -22.109 -20.578 1 96.75 139 LYS B CA 1
ATOM 3234 C C . LYS B 1 139 ? 14.641 -20.969 -21.375 1 96.75 139 LYS B C 1
ATOM 3236 O O . LYS B 1 139 ? 15.594 -21.188 -22.109 1 96.75 139 LYS B O 1
ATOM 3241 N N . HIS B 1 140 ? 14.125 -19.75 -21.188 1 97 140 HIS B N 1
ATOM 3242 C CA . HIS B 1 140 ? 14.555 -18.656 -22.047 1 97 140 HIS B CA 1
ATOM 3243 C C . HIS B 1 140 ? 15.625 -17.797 -21.375 1 97 140 HIS B C 1
ATOM 3245 O O . HIS B 1 140 ? 16.094 -16.812 -21.938 1 97 140 HIS B O 1
ATOM 3251 N N . GLY B 1 141 ? 15.953 -18.156 -20.156 1 96.25 141 GLY B N 1
ATOM 3252 C CA . GLY B 1 141 ? 17.094 -17.516 -19.516 1 96.25 141 GLY B CA 1
ATOM 3253 C C . GLY B 1 141 ? 16.734 -16.25 -18.75 1 96.25 141 GLY B C 1
ATOM 3254 O O . GLY B 1 141 ? 17.594 -15.43 -18.469 1 96.25 141 GLY B O 1
ATOM 3255 N N . GLY B 1 142 ? 15.484 -16.047 -18.562 1 98.19 142 GLY B N 1
ATOM 3256 C CA . GLY B 1 142 ? 15.07 -14.891 -17.766 1 98.19 142 GLY B CA 1
ATOM 3257 C C . GLY B 1 142 ? 13.773 -14.273 -18.25 1 98.19 142 GLY B C 1
ATOM 3258 O O . GLY B 1 142 ? 13.023 -14.898 -19 1 98.19 142 GLY B O 1
ATOM 3259 N N . ILE B 1 143 ? 13.508 -13.102 -17.75 1 98.56 143 ILE B N 1
ATOM 3260 C CA . ILE B 1 143 ? 12.297 -12.367 -18.078 1 98.56 143 ILE B CA 1
ATOM 3261 C C . ILE B 1 143 ? 12.625 -10.891 -18.297 1 98.56 143 ILE B C 1
ATOM 3263 O O . ILE B 1 143 ? 13.547 -10.359 -17.688 1 98.56 143 ILE B O 1
ATOM 3267 N N . ALA B 1 144 ? 11.898 -10.227 -19.141 1 98.38 144 ALA B N 1
ATOM 3268 C CA . ALA B 1 144 ? 12.102 -8.805 -19.406 1 98.38 144 ALA B CA 1
ATOM 3269 C C . ALA B 1 144 ? 11.492 -7.953 -18.297 1 98.38 144 ALA B C 1
ATOM 3271 O O . ALA B 1 144 ? 10.508 -8.344 -17.672 1 98.38 144 ALA B O 1
ATOM 3272 N N . SER B 1 145 ? 12.109 -6.789 -18.062 1 97.81 145 SER B N 1
ATOM 3273 C CA . SER B 1 145 ? 11.492 -5.777 -17.203 1 97.81 145 SER B CA 1
ATOM 3274 C C . SER B 1 145 ? 10.359 -5.055 -17.922 1 97.81 145 SER B C 1
ATOM 3276 O O . SER B 1 145 ? 10.25 -5.121 -19.156 1 97.81 145 SER B O 1
ATOM 3278 N N . THR B 1 146 ? 9.531 -4.445 -17.094 1 96.75 146 THR B N 1
ATOM 3279 C CA . THR B 1 146 ? 8.477 -3.629 -17.688 1 96.75 146 THR B CA 1
ATOM 3280 C C . THR B 1 146 ? 9.07 -2.539 -18.578 1 96.75 146 THR B C 1
ATOM 3282 O O . THR B 1 146 ? 8.547 -2.246 -19.656 1 96.75 146 THR B O 1
ATOM 3285 N N . GLU B 1 147 ? 10.148 -1.966 -18.172 1 94.25 147 GLU B N 1
ATOM 3286 C CA . GLU B 1 147 ? 10.797 -0.886 -18.906 1 94.25 147 GLU B CA 1
ATOM 3287 C C . GLU B 1 147 ? 11.305 -1.368 -20.266 1 94.25 147 GLU B C 1
ATOM 3289 O O . GLU B 1 147 ? 11.109 -0.698 -21.281 1 94.25 147 GLU B O 1
ATOM 3294 N N . SER B 1 148 ? 11.906 -2.465 -20.312 1 96.19 148 SER B N 1
ATOM 3295 C CA . SER B 1 148 ? 12.547 -2.934 -21.547 1 96.19 148 SER B CA 1
ATOM 3296 C C . SER B 1 148 ? 11.523 -3.518 -22.516 1 96.19 148 SER B C 1
ATOM 3298 O O . SER B 1 148 ? 11.664 -3.367 -23.734 1 96.19 148 SER B O 1
ATOM 3300 N N . TYR B 1 149 ? 10.469 -4.164 -21.984 1 96.81 149 TYR B N 1
ATOM 3301 C CA . TYR B 1 149 ? 9.516 -4.84 -22.859 1 96.81 149 TYR B CA 1
ATOM 3302 C C . TYR B 1 149 ? 8.406 -3.887 -23.297 1 96.81 149 TYR B C 1
ATOM 3304 O O . TYR B 1 149 ? 7.938 -3.953 -24.438 1 96.81 149 TYR B O 1
ATOM 3312 N N . GLY B 1 150 ? 7.957 -3.006 -22.328 1 94.12 150 GLY B N 1
ATOM 3313 C CA . GLY B 1 150 ? 6.848 -2.107 -22.609 1 94.12 150 GLY B CA 1
ATOM 3314 C C . GLY B 1 150 ? 5.695 -2.277 -21.625 1 94.12 150 GLY B C 1
ATOM 3315 O O . GLY B 1 150 ? 5.711 -3.186 -20.797 1 94.12 150 GLY B O 1
ATOM 3316 N N . PRO B 1 151 ? 4.715 -1.477 -21.719 1 94 151 PRO B N 1
ATOM 3317 C CA . PRO B 1 151 ? 3.619 -1.445 -20.75 1 94 151 PRO B CA 1
ATOM 3318 C C . PRO B 1 151 ? 2.68 -2.643 -20.891 1 94 151 PRO B C 1
ATOM 3320 O O . PRO B 1 151 ? 2.635 -3.283 -21.938 1 94 151 PRO B O 1
ATOM 3323 N N . TYR B 1 152 ? 1.951 -2.934 -19.875 1 96.12 152 TYR B N 1
ATOM 3324 C CA . TYR B 1 152 ? 0.913 -3.959 -19.859 1 96.12 152 TYR B CA 1
ATOM 3325 C C . TYR B 1 152 ? -0.27 -3.539 -20.734 1 96.12 152 TYR B C 1
ATOM 3327 O O . TYR B 1 152 ? -0.844 -2.467 -20.531 1 96.12 152 TYR B O 1
ATOM 3335 N N . MET B 1 153 ? -0.655 -4.406 -21.609 1 93.69 153 MET B N 1
ATOM 3336 C CA . MET B 1 153 ? -1.746 -4.094 -22.531 1 93.69 153 MET B CA 1
ATOM 3337 C C . MET B 1 153 ? -2.791 -5.203 -22.531 1 93.69 153 MET B C 1
ATOM 3339 O O . MET B 1 153 ? -3.83 -5.082 -23.188 1 93.69 153 MET B O 1
ATOM 3343 N N . GLY B 1 154 ? -2.564 -6.16 -21.828 1 92.31 154 GLY B N 1
ATOM 3344 C CA . GLY B 1 154 ? -3.424 -7.328 -21.938 1 92.31 154 GLY B CA 1
ATOM 3345 C C . GLY B 1 154 ? -3.252 -8.062 -23.25 1 92.31 154 GLY B C 1
ATOM 3346 O O . GLY B 1 154 ? -2.129 -8.266 -23.719 1 92.31 154 GLY B O 1
ATOM 3347 N N . GLN B 1 155 ? -4.324 -8.656 -23.75 1 84.44 155 GLN B N 1
ATOM 3348 C CA . GLN B 1 155 ? -4.262 -9.352 -25.047 1 84.44 155 GLN B CA 1
ATOM 3349 C C . GLN B 1 155 ? -4.609 -8.406 -26.188 1 84.44 155 GLN B C 1
ATOM 3351 O O . GLN B 1 155 ? -5.707 -7.848 -26.234 1 84.44 155 GLN B O 1
ATOM 3356 N N . VAL B 1 156 ? -3.541 -8.172 -26.969 1 80.44 156 VAL B N 1
ATOM 3357 C CA . VAL B 1 156 ? -3.754 -7.273 -28.109 1 80.44 156 VAL B CA 1
ATOM 3358 C C . VAL B 1 156 ? -3.699 -8.062 -29.406 1 80.44 156 VAL B C 1
ATOM 3360 O O . VAL B 1 156 ? -2.943 -9.031 -29.531 1 80.44 156 VAL B O 1
ATOM 3363 N N . SER B 1 157 ? -4.578 -7.758 -30.312 1 69.44 157 SER B N 1
ATOM 3364 C CA . SER B 1 157 ? -4.699 -8.445 -31.594 1 69.44 157 SER B CA 1
ATOM 3365 C C . SER B 1 157 ? -3.35 -8.555 -32.281 1 69.44 157 SER B C 1
ATOM 3367 O O . SER B 1 157 ? -3.02 -9.609 -32.844 1 69.44 157 SER B O 1
ATOM 3369 N N . ASN B 1 158 ? -2.629 -7.555 -32.25 1 65.56 158 ASN B N 1
ATOM 3370 C CA . ASN B 1 158 ? -1.334 -7.578 -32.906 1 65.56 158 ASN B CA 1
ATOM 3371 C C . ASN B 1 158 ? -0.193 -7.793 -31.938 1 65.56 158 ASN B C 1
ATOM 3373 O O . ASN B 1 158 ? 0.939 -7.379 -32.188 1 65.56 158 ASN B O 1
ATOM 3377 N N . GLY B 1 159 ? -0.602 -8.414 -30.953 1 69.19 159 GLY B N 1
ATOM 3378 C CA . GLY B 1 159 ? 0.464 -8.672 -30 1 69.19 159 GLY B CA 1
ATOM 3379 C C . GLY B 1 159 ? 1.404 -9.773 -30.438 1 69.19 159 GLY B C 1
ATOM 3380 O O . GLY B 1 159 ? 0.962 -10.812 -30.953 1 69.19 159 GLY B O 1
ATOM 3381 N N . TYR B 1 160 ? 2.66 -9.445 -30.547 1 84.75 160 TYR B N 1
ATOM 3382 C CA . TYR B 1 160 ? 3.666 -10.445 -30.891 1 84.75 160 TYR B CA 1
ATOM 3383 C C . TYR B 1 160 ? 4.754 -10.508 -29.828 1 84.75 160 TYR B C 1
ATOM 3385 O O . TYR B 1 160 ? 5.059 -9.508 -29.172 1 84.75 160 TYR B O 1
ATOM 3393 N N . CYS B 1 161 ? 5.137 -11.734 -29.609 1 92.12 161 CYS B N 1
ATOM 3394 C CA . CYS B 1 161 ? 6.281 -11.938 -28.734 1 92.12 161 CYS B CA 1
ATOM 3395 C C . CYS B 1 161 ? 7.52 -11.242 -29.281 1 92.12 161 CYS B C 1
ATOM 3397 O O . CYS B 1 161 ? 7.945 -11.508 -30.406 1 92.12 161 CYS B O 1
ATOM 3399 N N . HIS B 1 162 ? 8.094 -10.273 -28.562 1 93.44 162 HIS B N 1
ATOM 3400 C CA . HIS B 1 162 ? 9.203 -9.484 -29.094 1 93.44 162 HIS B CA 1
ATOM 3401 C C . HIS B 1 162 ? 10.258 -9.227 -28.016 1 93.44 162 HIS B C 1
ATOM 3403 O O . HIS B 1 162 ? 10.781 -8.117 -27.906 1 93.44 162 HIS B O 1
ATOM 3409 N N . TYR B 1 163 ? 10.461 -10.258 -27.219 1 93.06 163 TYR B N 1
ATOM 3410 C CA . TYR B 1 163 ? 11.5 -10.039 -26.219 1 93.06 163 TYR B CA 1
ATOM 3411 C C . TYR B 1 163 ? 12.883 -10.023 -26.875 1 93.06 163 TYR B C 1
ATOM 3413 O O . TYR B 1 163 ? 13.07 -10.586 -27.953 1 93.06 163 TYR B O 1
ATOM 3421 N N . ASN B 1 164 ? 13.789 -9.273 -26.234 1 94.94 164 ASN B N 1
ATOM 3422 C CA . ASN B 1 164 ? 15.211 -9.266 -26.578 1 94.94 164 ASN B CA 1
ATOM 3423 C C . ASN B 1 164 ? 16.031 -10.078 -25.578 1 94.94 164 ASN B C 1
ATOM 3425 O O . ASN B 1 164 ? 16.094 -9.734 -24.391 1 94.94 164 ASN B O 1
ATOM 3429 N N . GLN B 1 165 ? 16.672 -11.078 -26.125 1 94.81 165 GLN B N 1
ATOM 3430 C CA . GLN B 1 165 ? 17.406 -12.016 -25.281 1 94.81 165 GLN B CA 1
ATOM 3431 C C . GLN B 1 165 ? 18.406 -11.289 -24.375 1 94.81 165 GLN B C 1
ATOM 3433 O O . GLN B 1 165 ? 18.594 -11.656 -23.219 1 94.81 165 GLN B O 1
ATOM 3438 N N . SER B 1 166 ? 19 -10.281 -24.828 1 94.44 166 SER B N 1
ATOM 3439 C CA . SER B 1 166 ? 20.047 -9.57 -24.109 1 94.44 166 SER B CA 1
ATOM 3440 C C . SER B 1 166 ? 19.484 -8.734 -22.969 1 94.44 166 SER B C 1
ATOM 3442 O O . SER B 1 166 ? 20.234 -8.273 -22.109 1 94.44 166 SER B O 1
ATOM 3444 N N . GLU B 1 167 ? 18.156 -8.594 -22.938 1 95.31 167 GLU B N 1
ATOM 3445 C CA . GLU B 1 167 ? 17.547 -7.734 -21.938 1 95.31 167 GLU B CA 1
ATOM 3446 C C . GLU B 1 167 ? 16.875 -8.555 -20.828 1 95.31 167 GLU B C 1
ATOM 3448 O O . GLU B 1 167 ? 16.328 -8.008 -19.875 1 95.31 167 GLU B O 1
ATOM 3453 N N . LEU B 1 168 ? 16.938 -9.828 -21.031 1 97.25 168 LEU B N 1
ATOM 3454 C CA . LEU B 1 168 ? 16.328 -10.695 -20.016 1 97.25 168 LEU B CA 1
ATOM 3455 C C . LEU B 1 168 ? 17.172 -10.711 -18.75 1 97.25 168 LEU B C 1
ATOM 3457 O O . LEU B 1 168 ? 18.406 -10.742 -18.812 1 97.25 168 LEU B O 1
ATOM 3461 N N . ILE B 1 169 ? 16.453 -10.617 -17.641 1 97.38 169 ILE B N 1
ATOM 3462 C CA . ILE B 1 169 ? 17.109 -10.648 -16.328 1 97.38 169 ILE B CA 1
ATOM 3463 C C . ILE B 1 169 ? 16.422 -11.688 -15.445 1 97.38 169 ILE B C 1
ATOM 3465 O O . ILE B 1 169 ? 15.469 -12.336 -15.867 1 97.38 169 ILE B O 1
ATOM 3469 N N . ALA B 1 170 ? 16.906 -11.961 -14.242 1 97.56 170 ALA B N 1
ATOM 3470 C CA . ALA B 1 170 ? 16.297 -12.828 -13.242 1 97.56 170 ALA B CA 1
ATOM 3471 C C . ALA B 1 170 ? 16.266 -14.273 -13.719 1 97.56 170 ALA B C 1
ATOM 3473 O O . ALA B 1 170 ? 15.195 -14.906 -13.711 1 97.56 170 ALA B O 1
ATOM 3474 N N . LYS B 1 171 ? 17.391 -14.789 -14.094 1 97.62 171 LYS B N 1
ATOM 3475 C CA . LYS B 1 171 ? 17.469 -16.188 -14.5 1 97.62 171 LYS B CA 1
ATOM 3476 C C . LYS B 1 171 ? 16.953 -17.109 -13.398 1 97.62 171 LYS B C 1
ATOM 3478 O O . LYS B 1 171 ? 17.266 -16.922 -12.227 1 97.62 171 LYS B O 1
ATOM 3483 N N . VAL B 1 172 ? 16.188 -18.078 -13.828 1 97.12 172 VAL B N 1
ATOM 3484 C CA . VAL B 1 172 ? 15.539 -18.984 -12.891 1 97.12 172 VAL B CA 1
ATOM 3485 C C . VAL B 1 172 ? 16.188 -20.375 -12.984 1 97.12 172 VAL B C 1
ATOM 3487 O O . VAL B 1 172 ? 16.344 -20.906 -14.086 1 97.12 172 VAL B O 1
ATOM 3490 N N . ALA B 1 173 ? 16.578 -20.922 -11.844 1 97.25 173 ALA B N 1
ATOM 3491 C CA . ALA B 1 173 ? 17.125 -22.281 -11.781 1 97.25 173 ALA B CA 1
ATOM 3492 C C . ALA B 1 173 ? 16.016 -23.312 -11.609 1 97.25 173 ALA B C 1
ATOM 3494 O O . ALA B 1 173 ? 16.156 -24.469 -12.031 1 97.25 173 ALA B O 1
ATOM 3495 N N . GLY B 1 174 ? 14.953 -22.922 -11.039 1 97.5 174 GLY B N 1
ATOM 3496 C CA . GLY B 1 174 ? 13.797 -23.75 -10.758 1 97.5 174 GLY B CA 1
ATOM 3497 C C . GLY B 1 174 ? 12.75 -23.047 -9.906 1 97.5 174 GLY B C 1
ATOM 3498 O O . GLY B 1 174 ? 12.758 -21.828 -9.789 1 97.5 174 GLY B O 1
ATOM 3499 N N . TYR B 1 175 ? 11.867 -23.734 -9.453 1 98.31 175 TYR B N 1
ATOM 3500 C CA . TYR B 1 175 ? 10.836 -23.234 -8.547 1 98.31 175 TYR B CA 1
ATOM 3501 C C . TYR B 1 175 ? 10.375 -24.328 -7.586 1 98.31 175 TYR B C 1
ATOM 3503 O O . TYR B 1 175 ? 10.609 -25.516 -7.824 1 98.31 175 TYR B O 1
ATOM 3511 N N . ILE B 1 176 ? 9.805 -23.891 -6.527 1 98.62 176 ILE B N 1
ATOM 3512 C CA . ILE B 1 176 ? 9.453 -24.797 -5.438 1 98.62 176 ILE B CA 1
ATOM 3513 C C . ILE B 1 176 ? 7.938 -24.797 -5.242 1 98.62 176 ILE B C 1
ATOM 3515 O O . ILE B 1 176 ? 7.297 -23.75 -5.277 1 98.62 176 ILE B O 1
ATOM 3519 N N . ASN B 1 177 ? 7.41 -25.969 -5.055 1 98.06 177 ASN B N 1
ATOM 3520 C CA . ASN B 1 177 ? 6.055 -26.141 -4.543 1 98.06 177 ASN B CA 1
ATOM 3521 C C . ASN B 1 177 ? 6.035 -26.203 -3.018 1 98.06 177 ASN B C 1
ATOM 3523 O O . ASN B 1 177 ? 6.562 -27.141 -2.424 1 98.06 177 ASN B O 1
ATOM 3527 N N . VAL B 1 178 ? 5.434 -25.234 -2.422 1 98.25 178 VAL B N 1
ATOM 3528 C CA . VAL B 1 178 ? 5.328 -25.234 -0.966 1 98.25 178 VAL B CA 1
ATOM 3529 C C . VAL B 1 178 ? 4.383 -26.328 -0.509 1 98.25 178 VAL B C 1
ATOM 3531 O O . VAL B 1 178 ? 3.385 -26.625 -1.174 1 98.25 178 VAL B O 1
ATOM 3534 N N . ASP B 1 179 ? 4.617 -26.922 0.684 1 97.44 179 ASP B N 1
ATOM 3535 C CA . ASP B 1 179 ? 3.785 -28 1.188 1 97.44 179 ASP B CA 1
ATOM 3536 C C . ASP B 1 179 ? 2.33 -27.562 1.33 1 97.44 179 ASP B C 1
ATOM 3538 O O . ASP B 1 179 ? 2.025 -26.641 2.088 1 97.44 179 ASP B O 1
ATOM 3542 N N . PRO B 1 180 ? 1.432 -28.25 0.59 1 95.44 180 PRO B N 1
ATOM 3543 C CA . PRO B 1 180 ? 0.031 -27.828 0.629 1 95.44 180 PRO B CA 1
ATOM 3544 C C . PRO B 1 180 ? -0.568 -27.906 2.031 1 95.44 180 PRO B C 1
ATOM 3546 O O . PRO B 1 180 ? -0.304 -28.859 2.771 1 95.44 180 PRO B O 1
ATOM 3549 N N . GLY B 1 181 ? -1.26 -26.891 2.408 1 95 181 GLY B N 1
ATOM 3550 C CA . GLY B 1 181 ? -2.014 -26.859 3.65 1 95 181 GLY B CA 1
ATOM 3551 C C . GLY B 1 181 ? -1.138 -26.672 4.875 1 95 181 GLY B C 1
ATOM 3552 O O . GLY B 1 181 ? -1.62 -26.75 6.008 1 95 181 GLY B O 1
ATOM 3553 N N . ASN B 1 182 ? 0.098 -26.406 4.719 1 96.5 182 ASN B N 1
ATOM 3554 C CA . ASN B 1 182 ? 1.048 -26.297 5.82 1 96.5 182 ASN B CA 1
ATOM 3555 C C . ASN B 1 182 ? 1.356 -24.844 6.141 1 96.5 182 ASN B C 1
ATOM 3557 O O . ASN B 1 182 ? 2.098 -24.172 5.41 1 96.5 182 ASN B O 1
ATOM 3561 N N . VAL B 1 183 ? 0.852 -24.391 7.254 1 96.88 183 VAL B N 1
ATOM 3562 C CA . VAL B 1 183 ? 0.981 -23 7.648 1 96.88 183 VAL B CA 1
ATOM 3563 C C . VAL B 1 183 ? 2.453 -22.656 7.863 1 96.88 183 VAL B C 1
ATOM 3565 O O . VAL B 1 183 ? 2.93 -21.609 7.398 1 96.88 183 VAL B O 1
ATOM 3568 N N . THR B 1 184 ? 3.188 -23.516 8.531 1 97.06 184 THR B N 1
ATOM 3569 C CA . THR B 1 184 ? 4.59 -23.266 8.836 1 97.06 184 THR B CA 1
ATOM 3570 C C . THR B 1 184 ? 5.426 -23.203 7.559 1 97.06 184 THR B C 1
ATOM 3572 O O . THR B 1 184 ? 6.348 -22.406 7.445 1 97.06 184 THR B O 1
ATOM 3575 N N . ALA B 1 185 ? 5.086 -24.031 6.625 1 98.06 185 ALA B N 1
ATOM 3576 C CA . ALA B 1 185 ? 5.82 -24.062 5.363 1 98.06 185 ALA B CA 1
ATOM 3577 C C . ALA B 1 185 ? 5.652 -22.75 4.602 1 98.06 185 ALA B C 1
ATOM 3579 O O . ALA B 1 185 ? 6.629 -22.188 4.094 1 98.06 185 ALA B O 1
ATOM 3580 N N . LEU B 1 186 ? 4.434 -22.266 4.5 1 98.44 186 LEU B N 1
ATOM 3581 C CA . LEU B 1 186 ? 4.215 -21.016 3.777 1 98.44 186 LEU B CA 1
ATOM 3582 C C . LEU B 1 186 ? 4.859 -19.844 4.508 1 98.44 186 LEU B C 1
ATOM 3584 O O . LEU B 1 186 ? 5.457 -18.969 3.877 1 98.44 186 LEU B O 1
ATOM 3588 N N . LYS B 1 187 ? 4.777 -19.844 5.875 1 98.56 187 LYS B N 1
ATOM 3589 C CA . LYS B 1 187 ? 5.465 -18.797 6.637 1 98.56 187 LYS B CA 1
ATOM 3590 C C . LYS B 1 187 ? 6.969 -18.828 6.383 1 98.56 187 LYS B C 1
ATOM 3592 O O . LYS B 1 187 ? 7.598 -17.797 6.199 1 98.56 187 LYS B O 1
ATOM 3597 N N . ALA B 1 188 ? 7.504 -20.031 6.375 1 98.5 188 ALA B N 1
ATOM 3598 C CA . ALA B 1 188 ? 8.938 -20.188 6.152 1 98.5 188 ALA B CA 1
ATOM 3599 C C . ALA B 1 188 ? 9.328 -19.734 4.746 1 98.5 188 ALA B C 1
ATOM 3601 O O . ALA B 1 188 ? 10.359 -19.094 4.555 1 98.5 188 ALA B O 1
ATOM 3602 N N . ALA B 1 189 ? 8.539 -20.109 3.779 1 98.75 189 ALA B N 1
ATOM 3603 C CA . ALA B 1 189 ? 8.781 -19.688 2.402 1 98.75 189 ALA B CA 1
ATOM 3604 C C . ALA B 1 189 ? 8.812 -18.156 2.291 1 98.75 189 ALA B C 1
ATOM 3606 O O . ALA B 1 189 ? 9.742 -17.594 1.711 1 98.75 189 ALA B O 1
ATOM 3607 N N . LEU B 1 190 ? 7.809 -17.516 2.881 1 98.75 190 LEU B N 1
ATOM 3608 C CA . LEU B 1 190 ? 7.75 -16.047 2.887 1 98.75 190 LEU B CA 1
ATOM 3609 C C . LEU B 1 190 ? 8.977 -15.461 3.572 1 98.75 190 LEU B C 1
ATOM 3611 O O . LEU B 1 190 ? 9.602 -14.539 3.045 1 98.75 190 LEU B O 1
ATOM 3615 N N . TYR B 1 191 ? 9.25 -16.047 4.688 1 98.12 191 TYR B N 1
ATOM 3616 C CA . TYR B 1 191 ? 10.32 -15.516 5.523 1 98.12 191 TYR B CA 1
ATOM 3617 C C . TYR B 1 191 ? 11.664 -15.609 4.816 1 98.12 191 TYR B C 1
ATOM 3619 O O . TYR B 1 191 ? 12.461 -14.672 4.859 1 98.12 191 TYR B O 1
ATOM 3627 N N . LYS B 1 192 ? 11.922 -16.641 4.121 1 97.75 192 LYS B N 1
ATOM 3628 C CA . LYS B 1 192 ? 13.258 -16.906 3.598 1 97.75 192 LYS B CA 1
ATOM 3629 C C . LYS B 1 192 ? 13.383 -16.438 2.154 1 97.75 192 LYS B C 1
ATOM 3631 O O . LYS B 1 192 ? 14.469 -16.047 1.717 1 97.75 192 LYS B O 1
ATOM 3636 N N . HIS B 1 193 ? 12.258 -16.422 1.422 1 98.12 193 HIS B N 1
ATOM 3637 C CA . HIS B 1 193 ? 12.414 -16.297 -0.023 1 98.12 193 HIS B CA 1
ATOM 3638 C C . HIS B 1 193 ? 11.609 -15.133 -0.568 1 98.12 193 HIS B C 1
ATOM 3640 O O . HIS B 1 193 ? 11.57 -14.906 -1.78 1 98.12 193 HIS B O 1
ATOM 3646 N N . GLY B 1 194 ? 10.977 -14.328 0.264 1 98.56 194 GLY B N 1
ATOM 3647 C CA . GLY B 1 194 ? 10.195 -13.188 -0.188 1 98.56 194 GLY B CA 1
ATOM 3648 C C . GLY B 1 194 ? 8.758 -13.547 -0.526 1 98.56 194 GLY B C 1
ATOM 3649 O O . GLY B 1 194 ? 8.258 -14.594 -0.102 1 98.56 194 GLY B O 1
ATOM 3650 N N . PRO B 1 195 ? 8.086 -12.641 -1.251 1 98.94 195 PRO B N 1
ATOM 3651 C CA . PRO B 1 195 ? 6.699 -12.891 -1.638 1 98.94 195 PRO B CA 1
ATOM 3652 C C . PRO B 1 195 ? 6.527 -14.211 -2.391 1 98.94 195 PRO B C 1
ATOM 3654 O O . PRO B 1 195 ? 7.43 -14.633 -3.119 1 98.94 195 PRO B O 1
ATOM 3657 N N . VAL B 1 196 ? 5.352 -14.828 -2.195 1 98.94 196 VAL B N 1
ATOM 3658 C CA . VAL B 1 196 ? 5.074 -16.156 -2.738 1 98.94 196 VAL B CA 1
ATOM 3659 C C . VAL B 1 196 ? 3.803 -16.125 -3.58 1 98.94 196 VAL B C 1
ATOM 3661 O O . VAL B 1 196 ? 2.803 -15.516 -3.178 1 98.94 196 VAL B O 1
ATOM 3664 N N . ALA B 1 197 ? 3.869 -16.734 -4.766 1 98.81 197 ALA B N 1
ATOM 3665 C CA . ALA B 1 197 ? 2.65 -16.875 -5.559 1 98.81 197 ALA B CA 1
ATOM 3666 C C . ALA B 1 197 ? 1.712 -17.906 -4.934 1 98.81 197 ALA B C 1
ATOM 3668 O O . ALA B 1 197 ? 2.123 -19.031 -4.637 1 98.81 197 ALA B O 1
ATOM 3669 N N . VAL B 1 198 ? 0.485 -17.516 -4.746 1 98.12 198 VAL B N 1
ATOM 3670 C CA . VAL B 1 198 ? -0.512 -18.422 -4.195 1 98.12 198 VAL B CA 1
ATOM 3671 C C . VAL B 1 198 ? -1.773 -18.391 -5.055 1 98.12 198 VAL B C 1
ATOM 3673 O O . VAL B 1 198 ? -1.914 -17.531 -5.926 1 98.12 198 VAL B O 1
ATOM 3676 N N . ASN B 1 199 ? -2.594 -19.359 -4.828 1 96.75 199 ASN B N 1
ATOM 3677 C CA . ASN B 1 199 ? -3.867 -19.469 -5.531 1 96.75 199 ASN B CA 1
ATOM 3678 C C . ASN B 1 199 ? -5.039 -19.547 -4.559 1 96.75 199 ASN B C 1
ATOM 3680 O O . ASN B 1 199 ? -4.945 -20.219 -3.521 1 96.75 199 ASN B O 1
ATOM 3684 N N . ILE B 1 200 ? -6.109 -18.891 -4.969 1 96.88 200 ILE B N 1
ATOM 3685 C CA . ILE B 1 200 ? -7.254 -18.859 -4.07 1 96.88 200 ILE B CA 1
ATOM 3686 C C . ILE B 1 200 ? -8.539 -19.094 -4.859 1 96.88 200 ILE B C 1
ATOM 3688 O O . ILE B 1 200 ? -8.539 -19.031 -6.094 1 96.88 200 ILE B O 1
ATOM 3692 N N . ASP B 1 201 ? -9.547 -19.484 -4.152 1 96.25 201 ASP B N 1
ATOM 3693 C CA . ASP B 1 201 ? -10.906 -19.438 -4.676 1 96.25 201 ASP B CA 1
ATOM 3694 C C . ASP B 1 201 ? -11.5 -18.031 -4.512 1 96.25 201 ASP B C 1
ATOM 3696 O O . ASP B 1 201 ? -11.82 -17.609 -3.398 1 96.25 201 ASP B O 1
ATOM 3700 N N . ALA B 1 202 ? -11.586 -17.312 -5.574 1 95.81 202 ALA B N 1
ATOM 3701 C CA . ALA B 1 202 ? -12.133 -15.961 -5.547 1 95.81 202 ALA B CA 1
ATOM 3702 C C . ALA B 1 202 ? -13.562 -15.93 -6.09 1 95.81 202 ALA B C 1
ATOM 3704 O O . ALA B 1 202 ? -14.062 -14.867 -6.465 1 95.81 202 ALA B O 1
ATOM 3705 N N . SER B 1 203 ? -14.273 -17 -6.113 1 93.88 203 SER B N 1
ATOM 3706 C CA . SER B 1 203 ? -15.562 -17.109 -6.781 1 93.88 203 SER B CA 1
ATOM 3707 C C . SER B 1 203 ? -16.672 -16.5 -5.934 1 93.88 203 SER B C 1
ATOM 3709 O O . SER B 1 203 ? -17.688 -16.047 -6.461 1 93.88 203 SER B O 1
ATOM 3711 N N . PRO B 1 204 ? -16.516 -16.578 -4.59 1 94 204 PRO B N 1
ATOM 3712 C CA . PRO B 1 204 ? -17.609 -15.977 -3.812 1 94 204 PRO B CA 1
ATOM 3713 C C . PRO B 1 204 ? -17.812 -14.5 -4.125 1 94 204 PRO B C 1
ATOM 3715 O O . PRO B 1 204 ? -16.828 -13.758 -4.309 1 94 204 PRO B O 1
ATOM 3718 N N . LYS B 1 205 ? -19.062 -14.078 -4.109 1 93.5 205 LYS B N 1
ATOM 3719 C CA . LYS B 1 205 ? -19.438 -12.695 -4.398 1 93.5 205 LYS B CA 1
ATOM 3720 C C . LYS B 1 205 ? -18.812 -11.734 -3.389 1 93.5 205 LYS B C 1
ATOM 3722 O O . LYS B 1 205 ? -18.438 -10.609 -3.738 1 93.5 205 LYS B O 1
ATOM 3727 N N . SER B 1 206 ? -18.641 -12.133 -2.141 1 96 206 SER B N 1
ATOM 3728 C CA . SER B 1 206 ? -18.094 -11.289 -1.089 1 96 206 SER B CA 1
ATOM 3729 C C . SER B 1 206 ? -16.656 -10.891 -1.395 1 96 206 SER B C 1
ATOM 3731 O O . SER B 1 206 ? -16.203 -9.812 -1 1 96 206 SER B O 1
ATOM 3733 N N . PHE B 1 207 ? -15.961 -11.742 -2.123 1 96.81 207 PHE B N 1
ATOM 3734 C CA . PHE B 1 207 ? -14.578 -11.43 -2.477 1 96.81 207 PHE B CA 1
ATOM 3735 C C . PHE B 1 207 ? -14.523 -10.211 -3.395 1 96.81 207 PHE B C 1
ATOM 3737 O O . PHE B 1 207 ? -13.664 -9.344 -3.227 1 96.81 207 PHE B O 1
ATOM 3744 N N . ALA B 1 208 ? -15.414 -10.156 -4.324 1 96.5 208 ALA B N 1
ATOM 3745 C CA . ALA B 1 208 ? -15.422 -9.078 -5.312 1 96.5 208 ALA B CA 1
ATOM 3746 C C . ALA B 1 208 ? -15.633 -7.723 -4.645 1 96.5 208 ALA B C 1
ATOM 3748 O O . ALA B 1 208 ? -15.172 -6.695 -5.156 1 96.5 208 ALA B O 1
ATOM 3749 N N . PHE B 1 209 ? -16.25 -7.715 -3.455 1 97.06 209 PHE B N 1
ATOM 3750 C CA . PHE B 1 209 ? -16.625 -6.449 -2.838 1 97.06 209 PHE B CA 1
ATOM 3751 C C . PHE B 1 209 ? -15.891 -6.25 -1.518 1 97.06 209 PHE B C 1
ATOM 3753 O O . PHE B 1 209 ? -16.266 -5.387 -0.72 1 97.06 209 PHE B O 1
ATOM 3760 N N . TYR B 1 210 ? -14.891 -7.051 -1.287 1 97.62 210 TYR B N 1
ATOM 3761 C CA . TYR B 1 210 ? -14.094 -6.938 -0.068 1 97.62 210 TYR B CA 1
ATOM 3762 C C . TYR B 1 210 ? -13.555 -5.523 0.102 1 97.62 210 TYR B C 1
ATOM 3764 O O . TYR B 1 210 ? -13.102 -4.902 -0.864 1 97.62 210 TYR B O 1
ATOM 3772 N N . ALA B 1 211 ? -13.57 -5.039 1.349 1 96.69 211 ALA B N 1
ATOM 3773 C CA . ALA B 1 211 ? -13.047 -3.711 1.654 1 96.69 211 ALA B CA 1
ATOM 3774 C C . ALA B 1 211 ? -11.867 -3.795 2.621 1 96.69 211 ALA B C 1
ATOM 3776 O O . ALA B 1 211 ? -10.766 -3.35 2.301 1 96.69 211 ALA B O 1
ATOM 3777 N N . ASN B 1 212 ? -12.148 -4.367 3.805 1 97.19 212 ASN B N 1
ATOM 3778 C CA . ASN B 1 212 ? -11.133 -4.484 4.84 1 97.19 212 ASN B CA 1
ATOM 3779 C C . ASN B 1 212 ? -11.516 -5.516 5.898 1 97.19 212 ASN B C 1
ATOM 3781 O O . ASN B 1 212 ? -12.625 -6.059 5.863 1 97.19 212 ASN B O 1
ATOM 3785 N N . GLY B 1 213 ? -10.547 -5.766 6.793 1 97.44 213 GLY B N 1
ATOM 3786 C CA . GLY B 1 213 ? -10.75 -6.785 7.809 1 97.44 213 GLY B CA 1
ATOM 3787 C C . GLY B 1 213 ? -10.227 -8.148 7.398 1 97.44 213 GLY B C 1
ATOM 3788 O O . GLY B 1 213 ? -9.82 -8.344 6.254 1 97.44 213 GLY B O 1
ATOM 3789 N N . VAL B 1 214 ? -10.203 -9.055 8.359 1 98.31 214 VAL B N 1
ATOM 3790 C CA . VAL B 1 214 ? -9.719 -10.406 8.078 1 98.31 214 VAL B CA 1
ATOM 3791 C C . VAL B 1 214 ? -10.812 -11.211 7.379 1 98.31 214 VAL B C 1
ATOM 3793 O O . VAL B 1 214 ? -11.836 -11.531 7.98 1 98.31 214 VAL B O 1
ATOM 3796 N N . TYR B 1 215 ? -10.648 -11.562 6.148 1 98.12 215 TYR B N 1
ATOM 3797 C CA . TYR B 1 215 ? -11.625 -12.203 5.281 1 98.12 215 TYR B CA 1
ATOM 3798 C C . TYR B 1 215 ? -11.742 -13.688 5.582 1 98.12 215 TYR B C 1
ATOM 3800 O O . TYR B 1 215 ? -10.773 -14.438 5.43 1 98.12 215 TYR B O 1
ATOM 3808 N N . TYR B 1 216 ? -12.883 -14.094 6.035 1 96.88 216 TYR B N 1
ATOM 3809 C CA . TYR B 1 216 ? -13.234 -15.492 6.254 1 96.88 216 TYR B CA 1
ATOM 3810 C C . TYR B 1 216 ? -14.555 -15.836 5.586 1 96.88 216 TYR B C 1
ATOM 3812 O O . TYR B 1 216 ? -15.594 -15.273 5.926 1 96.88 216 TYR B O 1
ATOM 3820 N N . GLU B 1 217 ? -14.547 -16.688 4.641 1 95.12 217 GLU B N 1
ATOM 3821 C CA . GLU B 1 217 ? -15.703 -17.062 3.832 1 95.12 217 GLU B CA 1
ATOM 3822 C C . GLU B 1 217 ? -15.844 -18.594 3.76 1 95.12 217 GLU B C 1
ATOM 3824 O O . GLU B 1 217 ? -15.242 -19.234 2.895 1 95.12 217 GLU B O 1
ATOM 3829 N N . PRO B 1 218 ? -16.672 -19.156 4.633 1 91.06 218 PRO B N 1
ATOM 3830 C CA . PRO B 1 218 ? -16.828 -20.609 4.664 1 91.06 218 PRO B CA 1
ATOM 3831 C C . PRO B 1 218 ? -17.359 -21.172 3.348 1 91.06 218 PRO B C 1
ATOM 3833 O O . PRO B 1 218 ? -17.234 -22.375 3.088 1 91.06 218 PRO B O 1
ATOM 3836 N N . ALA B 1 219 ? -17.969 -20.312 2.551 1 88.75 219 ALA B N 1
ATOM 3837 C CA . ALA B 1 219 ? -18.547 -20.766 1.291 1 88.75 219 ALA B CA 1
ATOM 3838 C C . ALA B 1 219 ? -17.469 -20.984 0.235 1 88.75 219 ALA B C 1
ATOM 3840 O O . ALA B 1 219 ? -17.75 -21.484 -0.857 1 88.75 219 ALA B O 1
ATOM 3841 N N . CYS B 1 220 ? -16.266 -20.516 0.564 1 89.62 220 CYS B N 1
ATOM 3842 C CA . CYS B 1 220 ? -15.195 -20.812 -0.372 1 89.62 220 CYS B CA 1
ATOM 3843 C C . CYS B 1 220 ? -15.109 -22.312 -0.659 1 89.62 220 CYS B C 1
ATOM 3845 O O . CYS B 1 220 ? -15.367 -23.125 0.223 1 89.62 220 CYS B O 1
ATOM 3847 N N . GLY B 1 221 ? -14.977 -22.625 -1.974 1 72.19 221 GLY B N 1
ATOM 3848 C CA . GLY B 1 221 ? -14.898 -24.016 -2.371 1 72.19 221 GLY B CA 1
ATOM 3849 C C . GLY B 1 221 ? -13.719 -24.75 -1.746 1 72.19 221 GLY B C 1
ATOM 3850 O O . GLY B 1 221 ? -12.922 -24.141 -1.029 1 72.19 221 GLY B O 1
ATOM 3851 N N . GLU B 1 222 ? -13.906 -26.062 -1.956 1 62.09 222 GLU B N 1
ATOM 3852 C CA . GLU B 1 222 ? -12.828 -26.938 -1.503 1 62.09 222 GLU B CA 1
ATOM 3853 C C . GLU B 1 222 ? -11.516 -26.625 -2.217 1 62.09 222 GLU B C 1
ATOM 3855 O O . GLU B 1 222 ? -11.508 -25.891 -3.213 1 62.09 222 GLU B O 1
ATOM 3860 N N . SER B 1 223 ? -10.328 -26.938 -1.64 1 58.03 223 SER B N 1
ATOM 3861 C CA . SER B 1 223 ? -8.969 -26.75 -2.148 1 58.03 223 SER B CA 1
ATOM 3862 C C . SER B 1 223 ? -8.906 -26.984 -3.654 1 58.03 223 SER B C 1
ATOM 3864 O O . SER B 1 223 ? -8.117 -26.359 -4.355 1 58.03 223 SER B O 1
ATOM 3866 N N . GLY B 1 224 ? -9.758 -27.703 -4.168 1 59.62 224 GLY B N 1
ATOM 3867 C CA . GLY B 1 224 ? -9.672 -28.047 -5.574 1 59.62 224 GLY B CA 1
ATOM 3868 C C . GLY B 1 224 ? -10.281 -27.016 -6.488 1 59.62 224 GLY B C 1
ATOM 3869 O O . GLY B 1 224 ? -10.094 -27.047 -7.703 1 59.62 224 GLY B O 1
ATOM 3870 N N . GLU B 1 225 ? -10.766 -25.938 -5.98 1 83.62 225 GLU B N 1
ATOM 3871 C CA . GLU B 1 225 ? -11.492 -25 -6.84 1 83.62 225 GLU B CA 1
ATOM 3872 C C . GLU B 1 225 ? -10.828 -23.625 -6.859 1 83.62 225 GLU B C 1
ATOM 3874 O O . GLU B 1 225 ? -11.516 -22.609 -6.898 1 83.62 225 GLU B O 1
ATOM 3879 N N . LEU B 1 226 ? -9.531 -23.703 -6.902 1 93.06 226 LEU B N 1
ATOM 3880 C CA . LEU B 1 226 ? -8.781 -22.453 -6.969 1 93.06 226 LEU B CA 1
ATOM 3881 C C . LEU B 1 226 ? -8.898 -21.828 -8.359 1 93.06 226 LEU B C 1
ATOM 3883 O O . LEU B 1 226 ? -8.734 -22.516 -9.367 1 93.06 226 LEU B O 1
ATOM 3887 N N . ASP B 1 227 ? -9.195 -20.516 -8.438 1 95 227 ASP B N 1
ATOM 3888 C CA . ASP B 1 227 ? -9.461 -19.938 -9.75 1 95 227 ASP B CA 1
ATOM 3889 C C . ASP B 1 227 ? -8.781 -18.578 -9.891 1 95 227 ASP B C 1
ATOM 3891 O O . ASP B 1 227 ? -9.047 -17.828 -10.836 1 95 227 ASP B O 1
ATOM 3895 N N . HIS B 1 228 ? -7.926 -18.234 -8.984 1 96.81 228 HIS B N 1
ATOM 3896 C CA . HIS B 1 228 ? -7.309 -16.922 -9.016 1 96.81 228 HIS B CA 1
ATOM 3897 C C . HIS B 1 228 ? -5.91 -16.953 -8.406 1 96.81 228 HIS B C 1
ATOM 3899 O O . HIS B 1 228 ? -5.727 -17.406 -7.277 1 96.81 228 HIS B O 1
ATOM 3905 N N . ALA B 1 229 ? -4.941 -16.5 -9.211 1 97.5 229 ALA B N 1
ATOM 3906 C CA . ALA B 1 229 ? -3.564 -16.406 -8.734 1 97.5 229 ALA B CA 1
ATOM 3907 C C . ALA B 1 229 ? -3.279 -15.023 -8.148 1 97.5 229 ALA B C 1
ATOM 3909 O O . ALA B 1 229 ? -3.602 -14.008 -8.766 1 97.5 229 ALA B O 1
ATOM 3910 N N . VAL B 1 230 ? -2.748 -14.992 -6.98 1 98.56 230 VAL B N 1
ATOM 3911 C CA . VAL B 1 230 ? -2.42 -13.75 -6.281 1 98.56 230 VAL B CA 1
ATOM 3912 C C . VAL B 1 230 ? -1.057 -13.891 -5.605 1 98.56 230 VAL B C 1
ATOM 3914 O O . VAL B 1 230 ? -0.328 -14.852 -5.848 1 98.56 230 VAL B O 1
ATOM 3917 N N . LEU B 1 231 ? -0.681 -12.836 -4.867 1 98.94 231 LEU B N 1
ATOM 3918 C CA . LEU B 1 231 ? 0.653 -12.789 -4.281 1 98.94 231 LEU B CA 1
ATOM 3919 C C . LEU B 1 231 ? 0.575 -12.633 -2.764 1 98.94 231 LEU B C 1
ATOM 3921 O O . LEU B 1 231 ? 0.043 -11.641 -2.266 1 98.94 231 LEU B O 1
ATOM 3925 N N . ALA B 1 232 ? 1.109 -13.664 -2.041 1 98.94 232 ALA B N 1
ATOM 3926 C CA . ALA B 1 232 ? 1.287 -13.516 -0.6 1 98.94 232 ALA B CA 1
ATOM 3927 C C . ALA B 1 232 ? 2.545 -12.711 -0.285 1 98.94 232 ALA B C 1
ATOM 3929 O O . ALA B 1 232 ? 3.639 -13.055 -0.737 1 98.94 232 ALA B O 1
ATOM 3930 N N . VAL B 1 233 ? 2.352 -11.625 0.537 1 98.94 233 VAL B N 1
ATOM 3931 C CA . VAL B 1 233 ? 3.492 -10.75 0.781 1 98.94 233 VAL B CA 1
ATOM 3932 C C . VAL B 1 233 ? 3.781 -10.68 2.279 1 98.94 233 VAL B C 1
ATOM 3934 O O . VAL B 1 233 ? 4.676 -9.953 2.713 1 98.94 233 VAL B O 1
ATOM 3937 N N . GLY B 1 234 ? 3.045 -11.43 3.088 1 98.81 234 GLY B N 1
ATOM 3938 C CA . GLY B 1 234 ? 3.264 -11.438 4.523 1 98.81 234 GLY B CA 1
ATOM 3939 C C . GLY B 1 234 ? 2.156 -12.141 5.293 1 98.81 234 GLY B C 1
ATOM 3940 O O . GLY B 1 234 ? 1.342 -12.852 4.703 1 98.81 234 GLY B O 1
ATOM 3941 N N . TYR B 1 235 ? 2.258 -11.984 6.59 1 98.88 235 TYR B N 1
ATOM 3942 C CA . TYR B 1 235 ? 1.272 -12.539 7.512 1 98.88 235 TYR B CA 1
ATOM 3943 C C . TYR B 1 235 ? 1.315 -11.828 8.859 1 98.88 235 TYR B C 1
ATOM 3945 O O . TYR B 1 235 ? 2.264 -11.094 9.148 1 98.88 235 TYR B O 1
ATOM 3953 N N . GLY B 1 236 ? 0.267 -12.016 9.625 1 98.12 236 GLY B N 1
ATOM 3954 C CA . GLY B 1 236 ? 0.215 -11.406 10.945 1 98.12 236 GLY B CA 1
ATOM 3955 C C . GLY B 1 236 ? -1.053 -11.742 11.703 1 98.12 236 GLY B C 1
ATOM 3956 O O . GLY B 1 236 ? -1.685 -12.773 11.445 1 98.12 236 GLY B O 1
ATOM 3957 N N . VAL B 1 237 ? -1.239 -10.961 12.766 1 97 237 VAL B N 1
ATOM 3958 C CA . VAL B 1 237 ? -2.422 -11.086 13.609 1 97 237 VAL B CA 1
ATOM 3959 C C . VAL B 1 237 ? -3.113 -9.734 13.742 1 97 237 VAL B C 1
ATOM 3961 O O . VAL B 1 237 ? -2.463 -8.719 14.023 1 97 237 VAL B O 1
ATOM 3964 N N . LEU B 1 238 ? -4.328 -9.664 13.406 1 95.5 238 LEU B N 1
ATOM 3965 C CA . LEU B 1 238 ? -5.16 -8.477 13.594 1 95.5 238 LEU B CA 1
ATOM 3966 C C . LEU B 1 238 ? -6.352 -8.789 14.492 1 95.5 238 LEU B C 1
ATOM 3968 O O . LEU B 1 238 ? -7.199 -9.609 14.141 1 95.5 238 LEU B O 1
ATOM 3972 N N . GLN B 1 239 ? -6.344 -8.133 15.664 1 92.19 239 GLN B N 1
ATOM 3973 C CA . GLN B 1 239 ? -7.418 -8.328 16.641 1 92.19 239 GLN B CA 1
ATOM 3974 C C . GLN B 1 239 ? -7.609 -9.805 16.953 1 92.19 239 GLN B C 1
ATOM 3976 O O . GLN B 1 239 ? -8.734 -10.312 16.906 1 92.19 239 GLN B O 1
ATOM 3981 N N . GLY B 1 240 ? -6.543 -10.492 17.094 1 93.94 240 GLY B N 1
ATOM 3982 C CA . GLY B 1 240 ? -6.547 -11.875 17.531 1 93.94 240 GLY B CA 1
ATOM 3983 C C . GLY B 1 240 ? -6.707 -12.867 16.406 1 93.94 240 GLY B C 1
ATOM 3984 O O . GLY B 1 240 ? -6.656 -14.078 16.609 1 93.94 240 GLY B O 1
ATOM 3985 N N . GLU B 1 241 ? -6.891 -12.359 15.156 1 96.62 241 GLU B N 1
ATOM 3986 C CA . GLU B 1 241 ? -7.07 -13.25 14.008 1 96.62 241 GLU B CA 1
ATOM 3987 C C . GLU B 1 241 ? -5.824 -13.266 13.125 1 96.62 241 GLU B C 1
ATOM 3989 O O . GLU B 1 241 ? -5.324 -12.211 12.727 1 96.62 241 GLU B O 1
ATOM 3994 N N . SER B 1 242 ? -5.371 -14.539 12.867 1 98.19 242 SER B N 1
ATOM 3995 C CA . SER B 1 242 ? -4.215 -14.695 11.992 1 98.19 242 SER B CA 1
ATOM 3996 C C . SER B 1 242 ? -4.609 -14.531 10.531 1 98.19 242 SER B C 1
ATOM 3998 O O . SER B 1 242 ? -5.672 -14.992 10.109 1 98.19 242 SER B O 1
ATOM 4000 N N . TYR B 1 243 ? -3.75 -13.828 9.789 1 98.75 243 TYR B N 1
ATOM 4001 C CA . TYR B 1 243 ? -4.078 -13.586 8.391 1 98.75 243 TYR B CA 1
ATOM 4002 C C . TYR B 1 243 ? -2.846 -13.734 7.504 1 98.75 243 TYR B C 1
ATOM 4004 O O . TYR B 1 243 ? -1.714 -13.656 7.984 1 98.75 243 TYR B O 1
ATOM 4012 N N . TRP B 1 244 ? -3.08 -14.094 6.242 1 98.81 244 TRP B N 1
ATOM 4013 C CA . TRP B 1 244 ? -2.131 -13.867 5.16 1 98.81 244 TRP B CA 1
ATOM 4014 C C . TRP B 1 244 ? -2.365 -12.508 4.512 1 98.81 244 TRP B C 1
ATOM 4016 O O . TRP B 1 244 ? -3.508 -12.125 4.25 1 98.81 244 TRP B O 1
ATOM 4026 N N . LEU B 1 245 ? -1.33 -11.75 4.332 1 98.88 245 LEU B N 1
ATOM 4027 C CA . LEU B 1 245 ? -1.413 -10.516 3.561 1 98.88 245 LEU B CA 1
ATOM 4028 C C . LEU B 1 245 ? -1.231 -10.789 2.072 1 98.88 245 LEU B C 1
ATOM 4030 O O . LEU B 1 245 ? -0.15 -11.195 1.638 1 98.88 245 LEU B O 1
ATOM 4034 N N . ILE B 1 246 ? -2.34 -10.508 1.296 1 98.94 246 ILE B N 1
ATOM 4035 C CA . ILE B 1 246 ? -2.365 -10.906 -0.108 1 98.94 246 ILE B CA 1
ATOM 4036 C C . ILE B 1 246 ? -2.486 -9.672 -0.992 1 98.94 246 ILE B C 1
ATOM 4038 O O . ILE B 1 246 ? -3.338 -8.812 -0.753 1 98.94 246 ILE B O 1
ATOM 4042 N N . LYS B 1 247 ? -1.6 -9.539 -1.946 1 98.81 247 LYS B N 1
ATOM 4043 C CA . LYS B 1 247 ? -1.675 -8.508 -2.975 1 98.81 247 LYS B CA 1
ATOM 4044 C C . LYS B 1 247 ? -2.457 -9 -4.191 1 98.81 247 LYS B C 1
ATOM 4046 O O . LYS B 1 247 ? -2.111 -10.023 -4.785 1 98.81 247 LYS B O 1
ATOM 4051 N N . ASN B 1 248 ? -3.5 -8.297 -4.512 1 98.44 248 ASN B N 1
ATOM 4052 C CA . ASN B 1 248 ? -4.312 -8.586 -5.688 1 98.44 248 ASN B CA 1
ATOM 4053 C C . ASN B 1 248 ? -3.879 -7.742 -6.887 1 98.44 248 ASN B C 1
ATOM 4055 O O . ASN B 1 248 ? -2.932 -6.961 -6.789 1 98.44 248 ASN B O 1
ATOM 4059 N N . SER B 1 249 ? -4.5 -8.039 -8.055 1 98.31 249 SER B N 1
ATOM 4060 C CA . SER B 1 249 ? -4.141 -7.312 -9.266 1 98.31 249 SER B CA 1
ATOM 4061 C C . SER B 1 249 ? -5.367 -6.691 -9.922 1 98.31 249 SER B C 1
ATOM 4063 O O . SER B 1 249 ? -5.461 -6.641 -11.156 1 98.31 249 SER B O 1
ATOM 4065 N N . TRP B 1 250 ? -6.32 -6.293 -9.125 1 97.62 250 TRP B N 1
ATOM 4066 C CA . TRP B 1 250 ? -7.547 -5.676 -9.617 1 97.62 250 TRP B CA 1
ATOM 4067 C C . TRP B 1 250 ? -7.566 -4.18 -9.312 1 97.62 250 TRP B C 1
ATOM 4069 O O . TRP B 1 250 ? -8.602 -3.631 -8.938 1 97.62 250 TRP B O 1
ATOM 4079 N N . SER B 1 251 ? -6.391 -3.535 -9.289 1 95.94 251 SER B N 1
ATOM 4080 C CA . SER B 1 251 ? -6.184 -2.111 -9.039 1 95.94 251 SER B CA 1
ATOM 4081 C C . SER B 1 251 ? -6.266 -1.794 -7.547 1 95.94 251 SER B C 1
ATOM 4083 O O . SER B 1 251 ? -6.621 -2.658 -6.742 1 95.94 251 SER B O 1
ATOM 4085 N N . THR B 1 252 ? -5.953 -0.533 -7.215 1 95.19 252 THR B N 1
ATOM 4086 C CA . THR B 1 252 ? -6.016 -0.095 -5.824 1 95.19 252 THR B CA 1
ATOM 4087 C C . THR B 1 252 ? -7.453 0.227 -5.426 1 95.19 252 THR B C 1
ATOM 4089 O O . THR B 1 252 ? -7.746 0.42 -4.242 1 95.19 252 THR B O 1
ATOM 4092 N N . TYR B 1 253 ? -8.344 0.219 -6.363 1 92.25 253 TYR B N 1
ATOM 4093 C CA . TYR B 1 253 ? -9.742 0.531 -6.078 1 92.25 253 TYR B CA 1
ATOM 4094 C C . TYR B 1 253 ? -10.477 -0.69 -5.535 1 92.25 253 TYR B C 1
ATOM 4096 O O . TYR B 1 253 ? -11.609 -0.584 -5.074 1 92.25 253 TYR B O 1
ATOM 4104 N N . TRP B 1 254 ? -9.828 -1.809 -5.621 1 96.69 254 TRP B N 1
ATOM 4105 C CA . TRP B 1 254 ? -10.375 -3.033 -5.047 1 96.69 254 TRP B CA 1
ATOM 4106 C C . TRP B 1 254 ? -9.766 -3.314 -3.678 1 96.69 254 TRP B C 1
ATOM 4108 O O . TRP B 1 254 ? -8.562 -3.121 -3.473 1 96.69 254 TRP B O 1
ATOM 4118 N N . GLY B 1 255 ? -10.57 -3.844 -2.775 1 97.44 255 GLY B N 1
ATOM 4119 C CA . GLY B 1 255 ? -10.062 -4.27 -1.481 1 97.44 255 GLY B CA 1
ATOM 4120 C C . GLY B 1 255 ? -9.492 -3.129 -0.66 1 97.44 255 GLY B C 1
ATOM 4121 O O . GLY B 1 255 ? -10.031 -2.02 -0.672 1 97.44 255 GLY B O 1
ATOM 4122 N N . ASN B 1 256 ? -8.57 -3.494 0.155 1 97.44 256 ASN B N 1
ATOM 4123 C CA . ASN B 1 256 ? -7.848 -2.5 0.939 1 97.44 256 ASN B CA 1
ATOM 4124 C C . ASN B 1 256 ? -6.621 -1.982 0.192 1 97.44 256 ASN B C 1
ATOM 4126 O O . ASN B 1 256 ? -5.5 -2.41 0.461 1 97.44 256 ASN B O 1
ATOM 4130 N N . ALA B 1 257 ? -6.938 -1.045 -0.713 1 96.12 257 ALA B N 1
ATOM 4131 C CA . ALA B 1 257 ? -5.91 -0.489 -1.59 1 96.12 257 ALA B CA 1
ATOM 4132 C C . ALA B 1 257 ? -5.215 -1.588 -2.389 1 96.12 257 ALA B C 1
ATOM 4134 O O . ALA B 1 257 ? -3.99 -1.589 -2.521 1 96.12 257 ALA B O 1
ATOM 4135 N N . GLY B 1 258 ? -5.949 -2.594 -2.781 1 98 258 GLY B N 1
ATOM 4136 C CA . GLY B 1 258 ? -5.438 -3.658 -3.631 1 98 258 GLY B CA 1
ATOM 4137 C C . GLY B 1 258 ? -5.02 -4.891 -2.854 1 98 258 GLY B C 1
ATOM 4138 O O . GLY B 1 258 ? -4.598 -5.891 -3.443 1 98 258 GLY B O 1
ATOM 4139 N N . TYR B 1 259 ? -5.16 -4.828 -1.515 1 98.69 259 TYR B N 1
ATOM 4140 C CA . TYR B 1 259 ? -4.754 -5.945 -0.67 1 98.69 259 TYR B CA 1
ATOM 4141 C C . TYR B 1 259 ? -5.957 -6.555 0.042 1 98.69 259 TYR B C 1
ATOM 4143 O O . TYR B 1 259 ? -7.027 -5.941 0.099 1 98.69 259 TYR B O 1
ATOM 4151 N N . ILE B 1 260 ? -5.785 -7.762 0.532 1 98.75 260 ILE B N 1
ATOM 4152 C CA . ILE B 1 260 ? -6.773 -8.445 1.36 1 98.75 260 ILE B CA 1
ATOM 4153 C C . ILE B 1 260 ? -6.066 -9.227 2.469 1 98.75 260 ILE B C 1
ATOM 4155 O O . ILE B 1 260 ? -4.98 -9.773 2.258 1 98.75 260 ILE B O 1
ATOM 4159 N N . LEU B 1 261 ? -6.617 -9.227 3.643 1 98.81 261 LEU B N 1
ATOM 4160 C CA . LEU B 1 261 ? -6.203 -10.109 4.73 1 98.81 261 LEU B CA 1
ATOM 4161 C C . LEU B 1 261 ? -7.008 -11.406 4.723 1 98.81 261 LEU B C 1
ATOM 4163 O O . LEU B 1 261 ? -8.164 -11.422 5.141 1 98.81 261 LEU B O 1
ATOM 4167 N N . MET B 1 262 ? -6.379 -12.453 4.277 1 98.44 262 MET B N 1
ATOM 4168 C CA . MET B 1 262 ? -7.055 -13.75 4.219 1 98.44 262 MET B CA 1
ATOM 4169 C C . MET B 1 262 ? -6.871 -14.516 5.527 1 98.44 262 MET B C 1
ATOM 4171 O O . MET B 1 262 ? -5.742 -14.711 5.984 1 98.44 262 MET B O 1
ATOM 4175 N N . SER B 1 263 ? -7.93 -14.977 6.062 1 98.12 263 SER B N 1
ATOM 4176 C CA . SER B 1 263 ? -7.852 -15.742 7.305 1 98.12 263 SER B CA 1
ATOM 4177 C C . SER B 1 263 ? -7.047 -17.016 7.117 1 98.12 263 SER B C 1
ATOM 4179 O O . SER B 1 263 ? -7.184 -17.703 6.102 1 98.12 263 SER B O 1
ATOM 4181 N N . MET B 1 264 ? -6.254 -17.344 8.141 1 97.44 264 MET B N 1
ATOM 4182 C CA . MET B 1 264 ? -5.512 -18.609 8.109 1 97.44 264 MET B CA 1
ATOM 4183 C C . MET B 1 264 ? -6.398 -19.766 8.523 1 97.44 264 MET B C 1
ATOM 4185 O O . MET B 1 264 ? -6.043 -20.938 8.32 1 97.44 264 MET B O 1
ATOM 4189 N N . ARG B 1 265 ? -7.539 -19.406 9.039 1 95.81 265 ARG B N 1
ATOM 4190 C CA . ARG B 1 265 ? -8.438 -20.438 9.562 1 95.81 265 ARG B CA 1
ATOM 4191 C C . ARG B 1 265 ? -8.93 -21.359 8.453 1 95.81 265 ARG B C 1
ATOM 4193 O O . ARG B 1 265 ? -9.383 -20.891 7.406 1 95.81 265 ARG B O 1
ATOM 4200 N N . ASP B 1 266 ? -8.758 -22.688 8.688 1 94.69 266 ASP B N 1
ATOM 4201 C CA . ASP B 1 266 ? -9.312 -23.719 7.816 1 94.69 266 ASP B CA 1
ATOM 4202 C C . ASP B 1 266 ? -8.797 -23.578 6.391 1 94.69 266 ASP B C 1
ATOM 4204 O O . ASP B 1 266 ? -9.516 -23.875 5.43 1 94.69 266 ASP B O 1
ATOM 4208 N N . ASN B 1 267 ? -7.543 -23.062 6.223 1 95.75 267 ASN B N 1
ATOM 4209 C CA . ASN B 1 267 ? -7.023 -22.812 4.883 1 95.75 267 ASN B CA 1
ATOM 4210 C C . ASN B 1 267 ? -8.055 -22.094 4.012 1 95.75 267 ASN B C 1
ATOM 4212 O O . ASN B 1 267 ? -8.359 -22.547 2.908 1 95.75 267 ASN B O 1
ATOM 4216 N N . ASN B 1 268 ? -8.617 -20.969 4.602 1 95.31 268 ASN B N 1
ATOM 4217 C CA . ASN B 1 268 ? -9.68 -20.188 3.975 1 95.31 268 ASN B CA 1
ATOM 4218 C C . ASN B 1 268 ? -9.352 -19.875 2.518 1 95.31 268 ASN B C 1
ATOM 4220 O O . ASN B 1 268 ? -8.258 -19.391 2.211 1 95.31 268 ASN B O 1
ATOM 4224 N N . CYS B 1 269 ? -10.234 -20.281 1.607 1 96 269 CYS B N 1
ATOM 4225 C CA . CYS B 1 269 ? -10.211 -20.047 0.168 1 96 269 CYS B CA 1
ATOM 4226 C C . CYS B 1 269 ? -8.984 -20.688 -0.469 1 96 269 CYS B C 1
ATOM 4228 O O . CYS B 1 269 ? -8.648 -20.406 -1.619 1 96 269 CYS B O 1
ATOM 4230 N N . GLY B 1 270 ? -8.164 -21.469 0.255 1 96.25 270 GLY B N 1
ATOM 4231 C CA . GLY B 1 270 ? -7.16 -22.344 -0.331 1 96.25 270 GLY B CA 1
ATOM 4232 C C . GLY B 1 270 ? -5.801 -21.672 -0.466 1 96.25 270 GLY B C 1
ATOM 4233 O O . GLY B 1 270 ? -4.969 -22.109 -1.265 1 96.25 270 GLY B O 1
ATOM 4234 N N . VAL B 1 271 ? -5.512 -20.672 0.349 1 97.38 271 VAL B N 1
ATOM 4235 C CA . VAL B 1 271 ? -4.289 -19.891 0.21 1 97.38 271 VAL B CA 1
ATOM 4236 C C . VAL B 1 271 ? -3.076 -20.812 0.244 1 97.38 271 VAL B C 1
ATOM 4238 O O . VAL B 1 271 ? -2.113 -20.609 -0.502 1 97.38 271 VAL B O 1
ATOM 4241 N N . MET B 1 272 ? -3.104 -21.875 1.015 1 97.06 272 MET B N 1
ATOM 4242 C CA . MET B 1 272 ? -1.928 -22.719 1.246 1 97.06 272 MET B CA 1
ATOM 4243 C C . MET B 1 272 ? -1.928 -23.922 0.318 1 97.06 272 MET B C 1
ATOM 4245 O O . MET B 1 272 ? -1.054 -24.781 0.418 1 97.06 272 MET B O 1
ATOM 4249 N N . THR B 1 273 ? -2.844 -24 -0.569 1 95.75 273 THR B N 1
ATOM 4250 C CA . THR B 1 273 ? -3.059 -25.234 -1.324 1 95.75 273 THR B CA 1
ATOM 4251 C C . THR B 1 273 ? -2.051 -25.344 -2.465 1 95.75 273 THR B C 1
ATOM 4253 O O . THR B 1 273 ? -1.527 -26.438 -2.729 1 95.75 273 THR B O 1
ATOM 4256 N N . ALA B 1 274 ? -1.825 -24.312 -3.123 1 94.62 274 ALA B N 1
ATOM 4257 C CA . ALA B 1 274 ? -0.954 -24.328 -4.297 1 94.62 274 ALA B CA 1
ATOM 4258 C C . ALA B 1 274 ? -0.059 -23.094 -4.324 1 94.62 274 ALA B C 1
ATOM 4260 O O . ALA B 1 274 ? -0.218 -22.219 -5.184 1 94.62 274 ALA B O 1
ATOM 4261 N N . ALA B 1 275 ? 0.916 -23.062 -3.432 1 97.44 275 ALA B N 1
ATOM 4262 C CA . ALA B 1 275 ? 1.873 -21.969 -3.332 1 97.44 275 ALA B CA 1
ATOM 4263 C C . ALA B 1 275 ? 3.201 -22.328 -3.984 1 97.44 275 ALA B C 1
ATOM 4265 O O . ALA B 1 275 ? 3.67 -23.469 -3.855 1 97.44 275 ALA B O 1
ATOM 4266 N N . THR B 1 276 ? 3.777 -21.375 -4.734 1 98.5 276 THR B N 1
ATOM 4267 C CA . THR B 1 276 ? 5.059 -21.594 -5.391 1 98.5 276 THR B CA 1
ATOM 4268 C C . THR B 1 276 ? 5.953 -20.359 -5.273 1 98.5 276 THR B C 1
ATOM 4270 O O . THR B 1 276 ? 5.457 -19.25 -5.129 1 98.5 276 THR B O 1
ATOM 4273 N N . TYR B 1 277 ? 7.227 -20.547 -5.258 1 98.69 277 TYR B N 1
ATOM 4274 C CA . TYR B 1 277 ? 8.18 -19.438 -5.375 1 98.69 277 TYR B CA 1
ATOM 4275 C C . TYR B 1 277 ? 9.367 -19.844 -6.242 1 98.69 277 TYR B C 1
ATOM 4277 O O . TYR B 1 277 ? 9.719 -21.016 -6.32 1 98.69 277 TYR B O 1
ATOM 4285 N N . PRO B 1 278 ? 9.969 -18.891 -6.938 1 98.69 278 PRO B N 1
ATOM 4286 C CA . PRO B 1 278 ? 11.086 -19.172 -7.844 1 98.69 278 PRO B CA 1
ATOM 4287 C C . PRO B 1 278 ? 12.422 -19.297 -7.113 1 98.69 278 PRO B C 1
ATOM 4289 O O . PRO B 1 278 ? 12.586 -18.75 -6.02 1 98.69 278 PRO B O 1
ATOM 4292 N N . ILE B 1 279 ? 13.281 -20.047 -7.676 1 97.94 279 ILE B N 1
ATOM 4293 C CA . ILE B 1 279 ? 14.695 -20.078 -7.305 1 97.94 279 ILE B CA 1
ATOM 4294 C C . ILE B 1 279 ? 15.531 -19.422 -8.398 1 97.94 279 ILE B C 1
ATOM 4296 O O . ILE B 1 279 ? 15.641 -19.938 -9.508 1 97.94 279 ILE B O 1
ATOM 4300 N N . LEU B 1 280 ? 16.094 -18.312 -8.039 1 97.81 280 LEU B N 1
ATOM 4301 C CA . LEU B 1 280 ? 16.922 -17.625 -9.023 1 97.81 280 LEU B CA 1
ATOM 4302 C C . LEU B 1 280 ? 18.297 -18.266 -9.133 1 97.81 280 LEU B C 1
ATOM 4304 O O . LEU B 1 280 ? 18.812 -18.797 -8.156 1 97.81 280 LEU B O 1
ATOM 4308 N N . ALA B 1 281 ? 18.812 -18.219 -10.32 1 95.81 281 ALA B N 1
ATOM 4309 C CA . ALA B 1 281 ? 20.125 -18.812 -10.586 1 95.81 281 ALA B CA 1
ATOM 4310 C C . ALA B 1 281 ? 21.234 -17.938 -10.031 1 95.81 281 ALA B C 1
ATOM 4312 O O . ALA B 1 281 ? 21.078 -16.719 -9.898 1 95.81 281 ALA B O 1
#

Secondary structure (DSSP, 8-state):
---HHHHHHHHHHTT-SEEE---TTTT--HHHHHHHH-B---SS---PEEP-GGGGTT----S-EEHHHHT--PPP-B-TTS--HHHHHHHHHHHHHHHHHHS----B-HHHHHHH-GGGT--GGG-B-HHHHHHHHHHHT-B-BHHHH-----S-TT------GGG-B--EEEEEEPPTT-HHHHHHHHHHH-SEEEEE---SHHHHTEEEEEE--TTSPPGGG--EEEEEEEEEEETTEEEEEEE-SB-TTSTBTTEEEEE-GGGGGGTTTS-EEEEE-/---HHHHHHHHHHTT-SEEE---TTTT--HHHHHHHH-B---SS---PEEP-GGGGTT----S-EEHHHHT--PPP-B-TTS--HHHHHHHHHHHHHHHHHHS----B-HHHHHHH-GGGT--GGG-B-HHHHHHHHHHHT-B-BHHHH-----S-TT------GGG-B--EEEEEEPPTT-HHHHHHHHHHH-SEEEEE---SHHHHTEEEEEE--TTSPPGGG--EEEEEEEEEEETTEEEEEEE-SB-TTSTBTTEEEEE-GGGGGGTTTS-EEEEE-

Nearest PDB structures (foldseek):
  1cjl-assembly1_A  TM=9.473E-01  e=1.310E-34  Homo sapiens
  7q8j-assembly1_AA  TM=9.479E-01  e=1.555E-28  Homo sapiens
  6czs-assembly1_A  TM=8.774E-01  e=5.786E-30  Homo sapiens
  7q8m-assembly1_AA  TM=9.484E-01  e=2.273E-28  Homo sapiens
  6czk-assembly1_A  TM=8.767E-01  e=1.808E-29  Homo sapiens

Solvent-accessible surface area (backbone atoms only — not comparable to full-atom values): 29224 Å² total; per-residue (Å²): 126,74,51,70,69,58,46,39,53,54,51,52,68,64,73,53,67,35,39,53,45,93,47,89,61,72,83,55,48,73,68,56,50,53,37,38,27,9,38,37,87,65,93,65,84,81,83,51,41,76,52,68,59,80,82,49,68,80,62,83,75,70,81,57,46,56,38,58,70,68,36,38,52,77,68,62,43,63,46,68,83,27,2,38,28,17,37,51,11,37,37,46,15,46,25,8,37,44,14,75,72,70,73,49,71,52,68,48,31,43,39,58,50,46,47,54,31,49,92,52,69,30,48,32,40,73,7,15,44,39,68,38,51,50,50,47,25,36,76,68,52,17,45,42,31,27,80,80,70,41,78,78,70,67,80,50,94,83,60,64,63,75,83,53,79,88,60,35,41,75,33,37,69,49,36,32,36,42,51,59,72,34,67,67,47,52,50,48,45,38,71,75,49,32,30,29,21,24,27,24,31,62,76,51,72,64,60,76,25,30,29,32,37,50,42,74,54,88,80,35,56,63,70,86,52,52,28,24,34,27,26,35,40,34,33,33,66,58,96,87,40,50,27,35,34,32,43,43,47,66,24,51,76,30,38,38,50,13,26,48,32,38,25,55,62,90,50,36,28,18,48,38,49,56,23,36,39,70,35,69,101,125,75,51,68,70,59,48,39,53,54,51,52,67,65,73,53,66,36,39,52,45,93,48,90,62,71,82,55,49,72,69,57,49,55,37,38,28,9,37,38,85,65,93,64,85,82,82,51,41,76,52,66,59,79,80,50,69,80,62,83,75,71,81,56,46,57,38,60,68,68,34,40,54,78,67,64,42,63,46,69,83,26,2,38,28,16,36,52,10,38,38,46,15,47,25,8,35,43,14,74,72,69,73,49,70,52,67,47,32,43,38,58,50,45,48,54,30,50,91,51,70,30,48,32,41,73,7,16,44,40,68,40,51,50,51,45,25,35,76,68,51,17,44,42,30,27,81,79,71,40,78,77,70,67,79,49,94,83,60,63,63,74,82,55,80,89,59,36,41,76,33,37,70,49,36,30,36,41,51,59,70,33,67,67,46,53,52,49,45,38,71,73,49,33,29,28,21,25,27,24,31,62,77,52,70,64,60,75,23,30,30,32,37,48,41,76,54,88,81,35,55,63,70,84,50,52,29,25,35,27,27,36,41,33,32,31,67,59,96,87,39,50,25,36,34,32,43,43,48,65,23,49,76,30,39,38,49,12,27,48,32,38,24,56,62,88,50,37,28,18,49,38,48,56,25,36,38,70,34,70,102

Foldseek 3Di:
DDQPVVVQVVVQVVPDQFHFADFPCSPPDLVLVLLQQQADDDPDDQPFAEFPVVVCVPPDFDQKFFCVVVVQADAAAALDSFSLLQLVLQQRLLQSQVCVVPVDRFAFDSLLCLAPLVVQPHPFRNHYHNSSSLVVQQVLFAGATCVQPHHDDGDDPPRHNDDDSVRGDQHFPGKYWFDFLDPSRVSSCCVPRFKKKFFFQCSDPRNQGTAAGADADPPQDDLVRTRHIWIFGMWHDDPRFTWTWIAARNALRTYPRRIHTYTSPPCGRRRRGTIMHTHTD/DDQPVVVQVVVQVVPDQFHFADFPCSPPDLVLVLLQQQADDDPDDQPFAEFPVVVCVPPDFDQKFFCVVVVQADAAAALDSFSLLQLVLQQRLLQSQVCVVPVDRFAFDSLLCLAPLVVQPHPFRNHYHNSSSLVVQQVLFAGATCVQPHHDDGDDPPRHNDDDSVRGDQHFPGKYWFDFLDPSRVSSCCVPRFKKKFFFQCSDPRNQGTAAGADADPPQDDLVRTRHIWIFGMWHDDPRFTWTWIAARNALRTYPRRIHTYGSPPCGRRRRGTIMHTHTD

pLDDT: mean 94.13, std 6.59, range [57.47, 98.94]

InterPro domains:
  IPR000169 Cysteine peptidase, cysteine active site [PS00139] (79-90)
  IPR000668 Peptidase C1A, papain C-terminal [PF00112] (61-279)
  IPR000668 Peptidase C1A, papain C-terminal [PR00705] (79-94)
  IPR000668 Peptidase C1A, papain C-terminal [PR00705] (228-238)
  IPR000668 Peptidase C1A, papain C-terminal [PR00705] (243-249)
  IPR000668 Peptidase C1A, papain C-terminal [SM00645] (61-279)
  IPR013128 Peptidase C1A [PTHR12411] (21-272)
  IPR025660 Cysteine peptidase, histidine active site [PS00639] (226-236)
  IPR025661 Cysteine peptidase, asparagine active site [PS00640] (243-262)
  IPR038765 Papain-like cysteine peptidase superfamily [SSF54001] (6-279)
  IPR039417 Papain-like cysteine endopeptidase [cd02248] (62-278)

Radius of gyration: 23.56 Å; Cα contacts (8 Å, |Δi|>4): 1370; chains: 2; bounding box: 58×66×64 Å

Sequence (562 aa):
HPSPPRYIHSKNRANLPYKLVLNHLADRTPEEMAVLRGRLKSGAPNNGQPFPSEAYKSLVLPESLDWRLYGAVTPVKDQAVCGSCWSFATTGAMEGALFLKTGVLTPLSQQVLIDCSWGFGNHACDGGEEWQAYEWIKKHGGIASTESYGPYMGQVSNGYCHYNQSELIAKVAGYINVDPGNVTALKAALYKHGPVAVNIDASPKSFAFYANGVYYEPACGESGELDHAVLAVGYGVLQGESYWLIKNSWSTYWGNAGYILMSMRDNNCGVMTAATYPILAHPSPPRYIHSKNRANLPYKLVLNHLADRTPEEMAVLRGRLKSGAPNNGQPFPSEAYKSLVLPESLDWRLYGAVTPVKDQAVCGSCWSFATTGAMEGALFLKTGVLTPLSQQVLIDCSWGFGNHACDGGEEWQAYEWIKKHGGIASTESYGPYMGQVSNGYCHYNQSELIAKVAGYINVDPGNVTALKAALYKHGPVAVNIDASPKSFAFYANGVYYEPACGESGELDHAVLAVGYGVLQGESYWLIKNSWSTYWGNAGYILMSMRDNNCGVMTAATYPILA

Organism: NCBI:txid1825980